Protein AF-A0A6L4Z3Q8-F1 (afdb_monomer)

Mean predicted aligned error: 10.54 Å

Nearest PDB structures (foldseek):
  4kh3-assembly1_A  TM=1.504E-01  e=9.503E-01  Escherichia coli CFT073
  6n2c-assembly2_B  TM=1.858E-01  e=4.017E+00  Caldicellulosiruptor hydrothermalis 108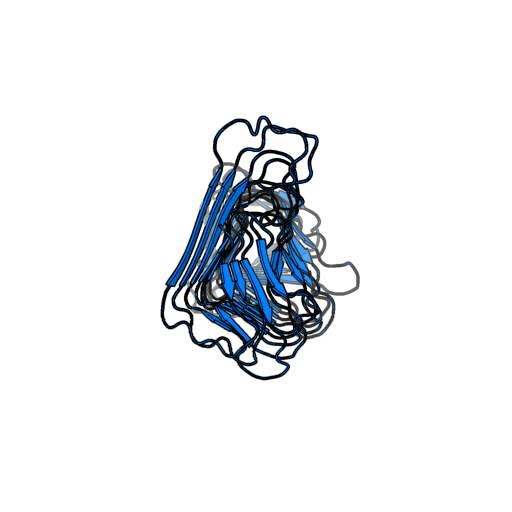

Structure (mmCIF, N/CA/C/O backbone):
data_AF-A0A6L4Z3Q8-F1
#
_entry.id   AF-A0A6L4Z3Q8-F1
#
loop_
_atom_site.group_PDB
_atom_site.id
_atom_site.type_symbol
_atom_site.label_atom_id
_atom_site.label_alt_id
_atom_site.label_comp_id
_atom_site.label_asym_id
_atom_site.label_entity_id
_atom_site.label_seq_id
_atom_site.pdbx_PDB_ins_code
_atom_site.Cartn_x
_atom_site.Cartn_y
_atom_site.Cartn_z
_atom_site.occupancy
_atom_site.B_iso_or_equiv
_atom_site.auth_seq_id
_atom_site.auth_comp_id
_atom_site.auth_asym_id
_atom_site.auth_atom_id
_atom_site.pdbx_PDB_model_num
ATOM 1 N N . GLY A 1 1 ? -30.074 -0.567 26.205 1.00 69.75 1 GLY A N 1
ATOM 2 C CA . GLY A 1 1 ? -29.548 -1.340 27.340 1.00 69.75 1 GLY A CA 1
ATOM 3 C C . GLY A 1 1 ? -28.100 -0.971 27.528 1.00 69.75 1 GLY A C 1
ATOM 4 O O . GLY A 1 1 ? -27.396 -0.858 26.530 1.00 69.75 1 GLY A O 1
ATOM 5 N N . THR A 1 2 ? -27.683 -0.739 28.768 1.00 82.50 2 THR A N 1
ATOM 6 C CA . THR A 1 2 ? -26.308 -0.359 29.118 1.00 82.50 2 THR A CA 1
ATOM 7 C C . THR A 1 2 ? -25.724 -1.444 30.010 1.00 82.50 2 THR A C 1
ATOM 9 O O . THR A 1 2 ? -26.372 -1.853 30.974 1.00 82.50 2 THR A O 1
ATOM 12 N N . ILE A 1 3 ? -24.529 -1.930 29.683 1.00 83.81 3 ILE A N 1
ATOM 13 C CA . ILE A 1 3 ? -23.789 -2.898 30.496 1.00 83.81 3 ILE A CA 1
ATOM 14 C C . ILE A 1 3 ? -22.589 -2.172 31.090 1.00 83.81 3 ILE A C 1
ATOM 16 O O . ILE A 1 3 ? -21.728 -1.712 30.347 1.00 83.81 3 ILE A O 1
ATOM 20 N N . THR A 1 4 ? -22.511 -2.102 32.417 1.00 85.12 4 THR A N 1
ATOM 21 C CA . THR A 1 4 ? -21.382 -1.480 33.117 1.00 85.12 4 THR A CA 1
ATOM 22 C C . THR A 1 4 ? -20.741 -2.492 34.052 1.00 85.12 4 THR A C 1
ATOM 24 O O . THR A 1 4 ? -21.396 -2.989 34.968 1.00 85.12 4 THR A O 1
ATOM 27 N N . PHE A 1 5 ? -19.458 -2.777 33.840 1.00 80.25 5 PHE A N 1
ATOM 28 C CA . PHE A 1 5 ? -18.658 -3.570 34.767 1.00 80.25 5 PHE A CA 1
ATOM 29 C C . PHE A 1 5 ? -18.034 -2.662 35.838 1.00 80.25 5 PHE A C 1
ATOM 31 O O . PHE A 1 5 ? -17.593 -1.556 35.508 1.00 80.25 5 PHE A O 1
ATOM 38 N N . PRO A 1 6 ? -18.021 -3.099 37.110 1.00 75.19 6 PRO A N 1
ATOM 39 C CA . PRO A 1 6 ? -17.524 -2.311 38.234 1.00 75.19 6 PRO A CA 1
ATOM 40 C C . PRO A 1 6 ? -15.999 -2.159 38.223 1.00 75.19 6 PRO A C 1
ATOM 42 O O . PRO A 1 6 ? -15.294 -2.958 37.614 1.00 75.19 6 PRO A O 1
ATOM 45 N N . ASN A 1 7 ? -15.509 -1.174 38.983 1.00 73.44 7 ASN A N 1
ATOM 46 C CA . ASN A 1 7 ? -14.086 -0.881 39.161 1.00 73.44 7 ASN A CA 1
ATOM 47 C C . ASN A 1 7 ? -13.391 -1.903 40.101 1.00 73.44 7 ASN A C 1
ATOM 49 O O . ASN A 1 7 ? -12.964 -1.563 41.202 1.00 73.44 7 ASN A O 1
ATOM 53 N N . VAL A 1 8 ? -13.386 -3.193 39.735 1.00 68.62 8 VAL A N 1
ATOM 54 C CA . VAL A 1 8 ? -12.715 -4.296 40.466 1.00 68.62 8 VAL A CA 1
ATOM 55 C C . VAL A 1 8 ? -12.157 -5.346 39.493 1.00 68.62 8 VAL A C 1
ATOM 57 O O . VAL A 1 8 ? -12.691 -5.473 38.387 1.00 68.62 8 VAL A O 1
ATOM 60 N N . PRO A 1 9 ? -11.064 -6.078 39.832 1.00 70.06 9 PRO A N 1
ATOM 61 C CA . PRO A 1 9 ? -10.456 -7.028 38.902 1.00 70.06 9 PRO A CA 1
ATOM 62 C C . PRO A 1 9 ? -11.500 -8.042 38.461 1.00 70.06 9 PRO A C 1
ATOM 64 O O . PRO A 1 9 ? -12.098 -8.723 39.292 1.00 70.06 9 PRO A O 1
ATOM 67 N N . THR A 1 10 ? -11.755 -8.092 37.159 1.00 67.12 10 THR A N 1
ATOM 68 C CA . THR A 1 10 ? -12.854 -8.873 36.605 1.00 67.12 10 THR A CA 1
ATOM 69 C C . THR A 1 10 ? -12.285 -9.830 35.572 1.00 67.12 10 THR A C 1
ATOM 71 O O . THR A 1 10 ? -11.705 -9.412 34.576 1.00 67.12 10 THR A O 1
ATOM 74 N N . THR A 1 11 ? -12.467 -11.127 35.799 1.00 71.12 11 THR A N 1
ATOM 75 C CA . THR A 1 11 ? -12.252 -12.155 34.778 1.00 71.12 11 THR A CA 1
ATOM 76 C C . THR A 1 11 ? -13.606 -12.519 34.195 1.00 71.12 11 THR A C 1
ATOM 78 O O . THR A 1 11 ? -14.488 -12.992 34.910 1.00 71.12 11 THR A O 1
ATOM 81 N N . VAL A 1 12 ? -13.775 -12.318 32.890 1.00 70.25 12 VAL A N 1
ATOM 82 C CA . VAL A 1 12 ? -14.985 -12.725 32.170 1.00 70.25 12 VAL A CA 1
ATOM 83 C C . VAL A 1 12 ? -14.604 -13.820 31.184 1.00 70.25 12 VAL A C 1
ATOM 85 O O . VAL A 1 12 ? -14.352 -13.547 30.018 1.00 70.25 12 VAL A O 1
ATOM 88 N N . GLY A 1 13 ? -14.602 -15.077 31.628 1.00 70.75 13 GLY A N 1
ATOM 89 C CA . GLY A 1 13 ? -14.216 -16.234 30.801 1.00 70.75 13 GLY A CA 1
ATOM 90 C C . GLY A 1 13 ? -15.195 -16.602 29.670 1.00 70.75 13 GLY A C 1
ATOM 91 O O . GLY A 1 13 ? -15.252 -17.760 29.263 1.00 70.75 13 GLY A O 1
ATOM 92 N N . GLY A 1 14 ? -16.010 -15.658 29.191 1.00 79.81 14 GLY A N 1
ATOM 93 C CA . GLY A 1 14 ? -17.104 -15.887 28.248 1.00 79.81 14 GLY A CA 1
ATOM 94 C C . GLY A 1 14 ? -17.308 -14.743 27.255 1.00 79.81 14 GLY A C 1
ATOM 95 O O . GLY A 1 14 ? -16.409 -13.939 27.006 1.00 79.81 14 GLY A O 1
ATOM 96 N N . THR A 1 15 ? -18.499 -14.699 26.657 1.00 83.75 15 THR A N 1
ATOM 97 C CA . THR A 1 15 ? -18.894 -13.667 25.690 1.00 83.75 15 THR A CA 1
ATOM 98 C C . THR A 1 15 ? -19.758 -12.607 26.365 1.00 83.75 15 THR A C 1
ATOM 100 O O . THR A 1 15 ? -20.762 -12.939 26.990 1.00 83.75 15 THR A O 1
ATOM 103 N N . VAL A 1 16 ? -19.404 -11.335 26.195 1.00 85.06 16 VAL A N 1
ATOM 104 C CA . VAL A 1 16 ? -20.258 -10.190 26.528 1.00 85.06 16 VAL A CA 1
ATOM 105 C C . VAL A 1 16 ? -20.945 -9.740 25.245 1.00 85.06 16 VAL A C 1
ATOM 107 O O . VAL A 1 16 ? -20.278 -9.373 24.281 1.00 85.06 16 VAL A O 1
ATOM 110 N N . SER A 1 17 ? -22.275 -9.772 25.212 1.00 85.44 17 SER A N 1
ATOM 111 C CA . SER A 1 17 ? -23.044 -9.258 24.080 1.00 85.44 17 SER A CA 1
ATOM 112 C C . SER A 1 17 ? -24.071 -8.245 24.560 1.00 85.44 17 SER A C 1
ATOM 114 O O . SER A 1 17 ? -24.819 -8.520 25.498 1.00 85.44 17 SER A O 1
ATOM 116 N N . ASN A 1 18 ? -24.097 -7.079 23.920 1.00 82.69 18 ASN A N 1
ATOM 117 C CA . ASN A 1 18 ? -25.173 -6.109 24.060 1.00 82.69 18 ASN A CA 1
ATOM 118 C C . ASN A 1 18 ? -25.856 -5.944 22.703 1.00 82.69 18 ASN A C 1
ATOM 120 O O . ASN A 1 18 ? -25.203 -5.770 21.674 1.00 82.69 18 ASN A O 1
ATOM 124 N N . SER A 1 19 ? -27.179 -6.041 22.707 1.00 83.31 19 SER A N 1
ATOM 125 C CA . SER A 1 19 ? -28.016 -5.810 21.537 1.00 83.31 19 SER A CA 1
ATOM 126 C C . SER A 1 19 ? -29.094 -4.812 21.919 1.00 83.31 19 SER A C 1
ATOM 128 O O . SER A 1 19 ? -29.878 -5.051 22.838 1.00 83.31 19 SER A O 1
ATOM 130 N N . PHE A 1 20 ? -29.121 -3.677 21.231 1.00 79.94 20 PHE A N 1
ATOM 131 C CA . PHE A 1 20 ? -30.099 -2.624 21.453 1.00 79.94 20 PHE A CA 1
ATOM 132 C C . PHE A 1 20 ? -30.699 -2.181 20.123 1.00 79.94 20 PHE A C 1
ATOM 134 O O . PHE A 1 20 ? -29.992 -1.981 19.140 1.00 79.94 20 PHE A O 1
ATOM 141 N N . SER A 1 21 ? -32.013 -2.008 20.083 1.00 77.62 21 SER A N 1
ATOM 142 C CA . SER A 1 21 ? -32.687 -1.421 18.934 1.00 77.62 21 SER A CA 1
ATOM 143 C C . SER A 1 21 ? -33.782 -0.501 19.435 1.00 77.62 21 SER A C 1
ATOM 145 O O . SER A 1 21 ? -34.580 -0.897 20.287 1.00 77.62 21 SER A O 1
ATOM 147 N N . ILE A 1 22 ? -33.810 0.718 18.912 1.00 71.00 22 ILE A N 1
ATOM 148 C CA . ILE A 1 22 ? -34.939 1.626 19.058 1.00 71.00 22 ILE A CA 1
ATOM 149 C C . ILE A 1 22 ? -35.580 1.818 17.683 1.00 71.00 22 ILE A C 1
ATOM 151 O O . ILE A 1 22 ? -34.918 2.185 16.712 1.00 71.00 22 ILE A O 1
ATOM 155 N N . SER A 1 23 ? -36.874 1.520 17.589 1.00 64.69 23 SER A N 1
ATOM 156 C CA . SER A 1 23 ? -37.665 1.687 16.369 1.00 64.69 23 SER A CA 1
ATOM 157 C C . SER A 1 23 ? -38.948 2.453 16.686 1.00 64.69 23 SER A C 1
ATOM 159 O O . SER A 1 23 ? -39.518 2.296 17.766 1.00 64.69 23 SER A O 1
ATOM 161 N N . GLY A 1 24 ? -39.379 3.296 15.748 1.00 57.03 24 GLY A N 1
ATOM 162 C CA . GLY A 1 24 ? -40.536 4.181 15.897 1.00 57.03 24 GLY A CA 1
ATOM 163 C C . GLY A 1 24 ? -40.154 5.647 16.119 1.00 57.03 24 GLY A C 1
ATOM 164 O O . GLY A 1 24 ? -39.037 5.960 16.519 1.00 57.03 24 GLY A O 1
ATOM 165 N N . THR A 1 25 ? -41.089 6.555 15.836 1.00 51.41 25 THR A N 1
ATOM 166 C CA . THR A 1 25 ? -40.955 7.988 16.131 1.00 51.41 25 THR A CA 1
ATOM 167 C C . THR A 1 25 ? -40.938 8.188 17.647 1.00 51.41 25 THR A C 1
ATOM 169 O O . THR A 1 25 ? -41.964 7.908 18.281 1.00 51.41 25 THR A O 1
ATOM 172 N N . PRO A 1 26 ? -39.849 8.691 18.256 1.00 51.59 26 PRO A N 1
ATOM 173 C CA . PRO A 1 26 ? -39.900 9.144 19.635 1.00 51.59 26 PRO A CA 1
ATOM 174 C C . PRO A 1 26 ? -40.799 10.383 19.650 1.00 51.59 26 PRO A C 1
ATOM 176 O O . PRO A 1 26 ? -40.365 11.485 19.350 1.00 51.59 26 PRO A O 1
ATOM 179 N N . ASN A 1 27 ? -42.089 10.214 19.940 1.00 44.53 27 ASN A N 1
ATOM 180 C CA . ASN A 1 27 ? -43.041 11.326 20.017 1.00 44.53 27 ASN A CA 1
ATOM 181 C C . ASN A 1 27 ? -42.906 12.094 21.346 1.00 44.53 27 ASN A C 1
ATOM 183 O O . ASN A 1 27 ? -43.892 12.532 21.934 1.00 44.53 27 ASN A O 1
ATOM 187 N N . VAL A 1 28 ? -41.684 12.187 21.870 1.00 50.62 28 VAL A N 1
ATOM 188 C CA . VAL A 1 28 ? -41.386 12.915 23.098 1.00 50.62 28 VAL A CA 1
ATOM 189 C C . VAL A 1 28 ? -40.234 13.854 22.792 1.00 50.62 28 VAL A C 1
ATOM 191 O O . VAL A 1 28 ? -39.068 13.525 22.992 1.00 50.62 28 VAL A O 1
ATOM 194 N N . VAL A 1 29 ? -40.599 15.017 22.258 1.00 49.59 29 VAL A N 1
ATOM 195 C CA . VAL A 1 29 ? -39.715 16.174 22.105 1.00 49.59 29 VAL A CA 1
ATOM 196 C C . VAL A 1 29 ? -38.985 16.396 23.436 1.00 49.59 29 VAL A C 1
ATOM 198 O O . VAL A 1 29 ? -39.630 16.585 24.469 1.00 49.59 29 VAL A O 1
ATOM 201 N N . GLY A 1 30 ? -37.650 16.344 23.418 1.00 53.50 30 GLY A N 1
ATOM 202 C CA . GLY A 1 30 ? -36.808 16.721 24.560 1.00 53.50 30 GLY A CA 1
ATOM 203 C C . GLY A 1 30 ? -36.234 15.598 25.435 1.00 53.50 30 GLY A C 1
ATOM 204 O O . GLY A 1 30 ? -35.700 15.911 26.497 1.00 53.50 30 GLY A O 1
ATOM 205 N N . GLN A 1 31 ? -36.292 14.320 25.039 1.00 55.44 31 GLN A N 1
ATOM 206 C CA . GLN A 1 31 ? -35.502 13.277 25.717 1.00 55.44 31 GLN A CA 1
ATOM 207 C C . GLN A 1 31 ? -34.193 13.003 24.969 1.00 55.44 31 GLN A C 1
ATOM 209 O O . GLN A 1 31 ? -34.198 12.361 23.921 1.00 55.44 31 GLN A O 1
ATOM 214 N N . ALA A 1 32 ? -33.073 13.466 25.534 1.00 57.56 32 ALA A N 1
ATOM 215 C CA . ALA A 1 32 ? -31.740 13.023 25.135 1.00 57.56 32 ALA A CA 1
ATOM 216 C C . ALA A 1 32 ? -31.624 11.516 25.413 1.00 57.56 32 ALA A C 1
ATOM 218 O O . ALA A 1 32 ? -31.664 11.064 26.558 1.00 57.56 32 ALA A O 1
ATOM 219 N N . ASN A 1 33 ? -31.566 10.726 24.348 1.00 62.38 33 ASN A N 1
ATOM 220 C CA . ASN A 1 33 ? -31.471 9.272 24.403 1.00 62.38 33 ASN A CA 1
ATOM 221 C C . ASN A 1 33 ? -29.988 8.865 24.358 1.00 62.38 33 ASN A C 1
ATOM 223 O O . ASN A 1 33 ? -29.552 8.240 23.388 1.00 62.38 33 ASN A O 1
ATOM 227 N N . ASP A 1 34 ? -29.236 9.237 25.394 1.00 71.38 34 ASP A N 1
ATOM 228 C CA . ASP A 1 34 ? -27.786 9.025 25.492 1.00 71.38 34 ASP A CA 1
ATOM 229 C C . ASP A 1 34 ? -27.424 7.651 26.081 1.00 71.38 34 ASP A C 1
ATOM 231 O O . ASP A 1 34 ? -28.154 7.078 26.895 1.00 71.38 34 ASP A O 1
ATOM 235 N N . GLY A 1 35 ? -26.258 7.114 25.704 1.00 68.44 35 GLY A N 1
ATOM 236 C CA . GLY A 1 35 ? -25.705 5.875 26.276 1.00 68.44 35 GLY A CA 1
ATOM 237 C C . GLY A 1 35 ? -26.488 4.594 25.945 1.00 68.44 35 GLY A C 1
ATOM 238 O O . GLY A 1 35 ? -26.317 3.550 26.591 1.00 68.44 35 GLY A O 1
ATOM 239 N N . ASN A 1 36 ? -27.346 4.638 24.931 1.00 75.88 36 ASN A N 1
ATOM 240 C CA . ASN A 1 36 ? -28.115 3.502 24.459 1.00 75.88 36 ASN A CA 1
ATOM 241 C C . ASN A 1 36 ? -27.227 2.470 23.768 1.00 75.88 36 ASN A C 1
ATOM 243 O O . ASN A 1 36 ? -26.566 2.770 22.783 1.00 75.88 36 ASN A O 1
ATOM 247 N N . GLY A 1 37 ? -27.240 1.224 24.244 1.00 79.44 37 GLY A N 1
ATOM 248 C CA . GLY A 1 37 ? -26.370 0.187 23.683 1.00 79.44 37 GLY A CA 1
ATOM 249 C C . GLY A 1 37 ? -24.910 0.355 24.113 1.00 79.44 37 GLY A C 1
ATOM 250 O O . GLY A 1 37 ? -24.024 -0.111 23.415 1.00 79.44 37 GLY A O 1
ATOM 251 N N . LEU A 1 38 ? -24.637 1.034 25.229 1.00 84.88 38 LEU A N 1
ATOM 252 C CA . LEU A 1 38 ? -23.286 1.227 25.755 1.00 84.88 38 LEU A CA 1
ATOM 253 C C . LEU A 1 38 ? -22.794 -0.017 26.521 1.00 84.88 38 LEU A C 1
ATOM 255 O O . LEU A 1 38 ? -23.510 -0.552 27.370 1.00 84.88 38 LEU A O 1
ATOM 259 N N . ILE A 1 39 ? -21.565 -0.456 26.253 1.00 84.31 39 ILE A N 1
ATOM 260 C CA . ILE A 1 39 ? -20.813 -1.394 27.097 1.00 84.31 39 ILE A CA 1
ATOM 261 C C . ILE A 1 39 ? -19.632 -0.634 27.696 1.00 84.31 39 ILE A C 1
ATOM 263 O O . ILE A 1 39 ? -18.794 -0.142 26.949 1.00 84.31 39 ILE A O 1
ATOM 267 N N . THR A 1 40 ? -19.525 -0.579 29.021 1.00 85.06 40 THR A N 1
ATOM 268 C CA . THR A 1 40 ? -18.418 0.095 29.707 1.00 85.06 40 THR A CA 1
ATOM 269 C C . THR A 1 40 ? -17.746 -0.832 30.706 1.00 85.06 40 THR A C 1
ATOM 271 O O . THR A 1 40 ? -18.397 -1.387 31.590 1.00 85.06 40 THR A O 1
ATOM 274 N N . PHE A 1 41 ? -16.426 -0.947 30.621 1.00 79.12 41 PHE A N 1
ATOM 275 C CA . PHE A 1 41 ? -15.596 -1.585 31.637 1.00 79.12 41 PHE A CA 1
ATOM 276 C C . PHE A 1 41 ? -14.928 -0.500 32.475 1.00 79.12 41 PHE A C 1
ATOM 278 O O . PHE A 1 41 ? -14.073 0.231 31.972 1.00 79.12 41 PHE A O 1
ATOM 285 N N . GLN A 1 42 ? -15.344 -0.362 33.737 1.00 74.44 42 GLN A N 1
ATOM 286 C CA . GLN A 1 42 ? -14.691 0.542 34.681 1.00 74.44 42 GLN A CA 1
ATOM 287 C C . GLN A 1 42 ? -13.536 -0.187 35.373 1.00 74.44 42 GLN A C 1
ATOM 289 O O . GLN A 1 42 ? -13.625 -1.377 35.655 1.00 74.44 42 GLN A O 1
ATOM 294 N N . ALA A 1 43 ? -12.430 0.522 35.575 1.00 63.28 43 ALA A N 1
ATOM 295 C CA . ALA A 1 43 ? -11.109 -0.046 35.804 1.00 63.28 43 ALA A CA 1
ATOM 296 C C . ALA A 1 43 ? -11.017 -1.102 36.906 1.00 63.28 43 ALA A C 1
ATOM 298 O O . ALA A 1 43 ? -11.482 -0.899 38.001 1.00 63.28 43 ALA A O 1
ATOM 299 N N . ALA A 1 44 ? -10.230 -2.142 36.712 1.00 50.44 44 ALA A N 1
ATOM 300 C CA . ALA A 1 44 ? -9.323 -2.562 37.767 1.00 50.44 44 ALA A CA 1
ATOM 301 C C . ALA A 1 44 ? -8.111 -3.191 37.128 1.00 50.44 44 ALA A C 1
ATOM 303 O O . ALA A 1 44 ? -8.146 -3.525 35.948 1.00 50.44 44 ALA A O 1
ATOM 304 N N . ALA A 1 45 ? -7.056 -3.335 37.921 1.00 54.44 45 ALA A N 1
ATOM 305 C CA . ALA A 1 45 ? -5.702 -3.604 37.467 1.00 54.44 45 ALA A CA 1
ATOM 306 C C . ALA A 1 45 ? -5.568 -4.683 36.373 1.00 54.44 45 ALA A C 1
ATOM 308 O O . ALA A 1 45 ? -4.651 -4.598 35.577 1.00 54.44 45 ALA A O 1
ATOM 309 N N . ASN A 1 46 ? -6.473 -5.660 36.275 1.00 57.78 46 ASN A N 1
ATOM 310 C CA . ASN A 1 46 ? -6.360 -6.758 35.322 1.00 57.78 46 ASN A CA 1
ATOM 311 C C . ASN A 1 46 ? -7.740 -7.136 34.750 1.00 57.78 46 ASN A C 1
ATOM 313 O O . ASN A 1 46 ? -8.523 -7.791 35.443 1.00 57.78 46 ASN A O 1
ATOM 317 N N . LEU A 1 47 ? -8.039 -6.762 33.498 1.00 61.03 47 LEU A N 1
ATOM 318 C CA . LEU A 1 47 ? -9.143 -7.351 32.731 1.00 61.03 47 LEU A CA 1
ATOM 319 C C . LEU A 1 47 ? -8.571 -8.499 31.896 1.00 61.03 47 LEU A C 1
ATOM 321 O O . LEU A 1 47 ? -8.137 -8.325 30.759 1.00 61.03 47 LEU A O 1
ATOM 325 N N . VAL A 1 48 ? -8.506 -9.677 32.513 1.00 57.22 48 VAL A N 1
ATOM 326 C CA . VAL A 1 48 ? -7.817 -10.834 31.935 1.00 57.22 48 VAL A CA 1
ATOM 327 C C . VAL A 1 48 ? -8.844 -11.802 31.360 1.00 57.22 48 VAL A C 1
ATOM 329 O O . VAL A 1 48 ? -9.667 -12.346 32.099 1.00 57.22 48 VAL A O 1
ATOM 332 N N . ASN A 1 49 ? -8.724 -12.036 30.049 1.00 67.06 49 ASN A N 1
ATOM 333 C CA . ASN A 1 49 ? -9.283 -13.159 29.296 1.00 67.06 49 ASN A CA 1
ATOM 334 C C . ASN A 1 49 ? -10.788 -13.081 28.966 1.00 67.06 49 ASN A C 1
ATOM 336 O O . ASN A 1 49 ? -11.590 -13.862 29.477 1.00 67.06 49 ASN A O 1
ATOM 340 N N . LEU A 1 50 ? -11.161 -12.149 28.080 1.00 73.62 50 LEU A N 1
ATOM 341 C CA . LEU A 1 50 ? -12.489 -12.053 27.460 1.00 73.62 50 LEU A CA 1
ATOM 342 C C . LEU A 1 50 ? -12.540 -12.848 26.149 1.00 73.62 50 LEU A C 1
ATOM 344 O O . LEU A 1 50 ? -11.830 -12.543 25.195 1.00 73.62 50 LEU A O 1
ATOM 348 N N . LYS A 1 51 ? -13.439 -13.831 26.026 1.00 79.31 51 LYS A N 1
ATOM 349 C CA . LYS A 1 51 ? -13.536 -14.598 24.772 1.00 79.31 51 LYS A CA 1
ATOM 350 C C . LYS A 1 51 ? -14.066 -13.737 23.625 1.00 79.31 51 LYS A C 1
ATOM 352 O O . LYS A 1 51 ? -13.499 -13.731 22.543 1.00 79.31 51 LYS A O 1
ATOM 357 N N . ALA A 1 52 ? -15.162 -13.014 23.831 1.00 83.38 52 ALA A N 1
ATOM 358 C CA . ALA A 1 52 ? -15.688 -12.115 22.806 1.00 83.38 52 ALA A CA 1
ATOM 359 C C . ALA A 1 52 ? -16.521 -10.990 23.417 1.00 83.38 52 ALA A C 1
ATOM 361 O O . ALA A 1 52 ? -17.236 -11.199 24.393 1.00 83.38 52 ALA A O 1
ATOM 362 N N . ILE A 1 53 ? -16.464 -9.815 22.806 1.00 84.12 53 ILE A N 1
ATOM 363 C CA . ILE A 1 53 ? -17.287 -8.655 23.123 1.00 84.12 53 ILE A CA 1
ATOM 364 C C . ILE A 1 53 ? -17.953 -8.233 21.827 1.00 84.12 53 ILE A C 1
ATOM 366 O O . ILE A 1 53 ? -17.276 -7.943 20.842 1.00 84.12 53 ILE A O 1
ATOM 370 N N . SER A 1 54 ? -19.277 -8.222 21.819 1.00 85.56 54 SER A N 1
ATOM 371 C CA . SER A 1 54 ? -20.060 -7.813 20.662 1.00 85.56 54 SER A CA 1
ATOM 372 C C . SER A 1 54 ? -21.089 -6.780 21.081 1.00 85.56 54 SER A C 1
ATOM 374 O O . SER A 1 54 ? -21.877 -7.016 21.996 1.00 85.56 54 SER A O 1
ATOM 376 N N . ASN A 1 55 ? -21.085 -5.639 20.405 1.00 81.75 55 ASN A N 1
ATOM 377 C CA . ASN A 1 55 ? -22.126 -4.642 20.549 1.00 81.75 55 ASN A CA 1
ATOM 378 C C . ASN A 1 55 ? -22.828 -4.428 19.215 1.00 81.75 55 ASN A C 1
ATOM 380 O O . ASN A 1 55 ? -22.180 -4.189 18.198 1.00 81.75 55 ASN A O 1
ATOM 384 N N . THR A 1 56 ? -24.150 -4.533 19.219 1.00 83.25 56 THR A N 1
ATOM 385 C CA . THR A 1 56 ? -24.997 -4.213 18.069 1.00 83.25 56 THR A CA 1
ATOM 386 C C . THR A 1 56 ? -26.086 -3.273 18.548 1.00 83.25 56 THR A C 1
ATOM 388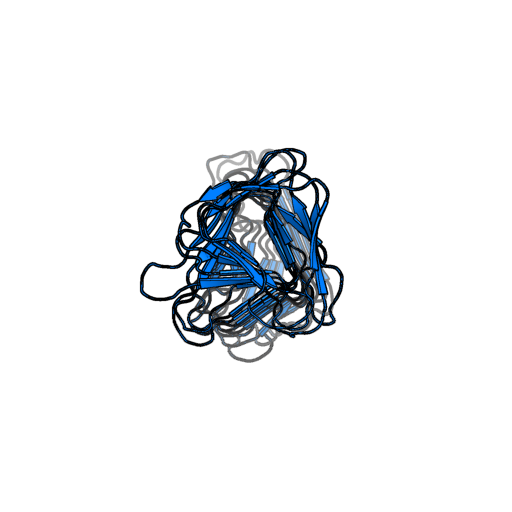 O O . THR A 1 56 ? -27.012 -3.690 19.242 1.00 83.25 56 THR A O 1
ATOM 391 N N . ALA A 1 57 ? -25.970 -1.992 18.218 1.00 79.06 57 ALA A N 1
ATOM 392 C CA . ALA A 1 57 ? -26.927 -0.986 18.652 1.00 79.06 57 ALA A CA 1
ATOM 393 C C . ALA A 1 57 ? -27.504 -0.253 17.442 1.00 79.06 57 ALA A C 1
ATOM 395 O O . ALA A 1 57 ? -26.762 0.199 16.584 1.00 79.06 57 ALA A O 1
ATOM 396 N N . SER A 1 58 ? -28.822 -0.139 17.338 1.00 75.31 58 SER A N 1
ATOM 397 C CA . SER A 1 58 ? -29.456 0.555 16.215 1.00 75.31 58 SER A CA 1
ATOM 398 C C . SER A 1 58 ? -30.523 1.535 16.666 1.00 75.31 58 SER A C 1
ATOM 400 O O . SER A 1 58 ? -31.207 1.306 17.665 1.00 75.31 58 SER A O 1
ATOM 402 N N . GLY A 1 59 ? -30.683 2.620 15.915 1.00 68.88 59 GLY A N 1
ATOM 403 C CA . GLY A 1 59 ? -31.729 3.601 16.157 1.00 68.88 59 GLY A CA 1
ATOM 404 C C . GLY A 1 59 ? -31.908 4.567 14.999 1.00 68.88 59 GLY A C 1
ATOM 405 O O . GLY A 1 59 ? -30.963 4.884 14.293 1.00 68.88 59 GLY A O 1
ATOM 406 N N . SER A 1 60 ? -33.125 5.059 14.803 1.00 63.44 60 SER A N 1
ATOM 407 C CA . SER A 1 60 ? -33.404 6.160 13.877 1.00 63.44 60 SER A CA 1
ATOM 408 C C . SER A 1 60 ? -34.184 7.236 14.629 1.00 63.44 60 SER A C 1
ATOM 410 O O . SER A 1 60 ? -35.413 7.264 14.560 1.00 63.44 60 SER A O 1
ATOM 412 N N . PRO A 1 61 ? -33.513 8.077 15.437 1.00 55.72 61 PRO A N 1
ATOM 413 C CA . PRO A 1 61 ? -34.152 9.268 15.965 1.00 55.72 61 PRO A CA 1
ATOM 414 C C . PRO A 1 61 ? -34.546 10.178 14.795 1.00 55.72 61 PRO A C 1
ATOM 416 O O . PRO A 1 61 ? -33.713 10.603 14.001 1.00 55.72 61 PRO A O 1
ATOM 419 N N . VAL A 1 62 ? -35.848 10.433 14.668 1.00 53.94 62 VAL A N 1
ATOM 420 C CA . VAL A 1 62 ? -36.436 11.305 13.634 1.00 53.94 62 VAL A CA 1
ATOM 421 C C . VAL A 1 62 ? -36.390 12.783 14.064 1.00 53.94 62 VAL A C 1
ATOM 423 O O . VAL A 1 62 ? -36.777 13.660 13.299 1.00 53.94 62 VAL A O 1
ATOM 426 N N . ASP A 1 63 ? -35.913 13.083 15.276 1.00 54.28 63 ASP A N 1
ATOM 427 C CA . ASP A 1 63 ? -35.875 14.449 15.801 1.00 54.28 63 ASP A CA 1
ATOM 428 C C . ASP A 1 63 ? -34.485 15.085 15.633 1.00 54.28 63 ASP A C 1
ATOM 430 O O . ASP A 1 63 ? -33.508 14.672 16.256 1.00 54.28 63 ASP A O 1
ATOM 434 N N . ASN A 1 64 ? -34.431 16.103 14.774 1.00 52.59 64 ASN A N 1
ATOM 435 C CA . ASN A 1 64 ? -33.252 16.879 14.370 1.00 52.59 64 ASN A CA 1
ATOM 436 C C . ASN A 1 64 ? -32.876 17.982 15.384 1.00 52.59 64 ASN A C 1
ATOM 438 O O . ASN A 1 64 ? -32.275 18.988 15.013 1.00 52.59 64 ASN A O 1
ATOM 442 N N . THR A 1 65 ? -33.346 17.884 16.634 1.00 54.53 65 THR A N 1
ATOM 443 C CA . THR A 1 65 ? -33.195 18.961 17.632 1.00 54.53 65 THR A CA 1
ATOM 444 C C . THR A 1 65 ? -32.561 18.531 18.955 1.00 54.53 65 THR A C 1
ATOM 446 O O . THR A 1 65 ? -32.144 19.394 19.727 1.00 54.53 65 THR A O 1
ATOM 449 N N . SER A 1 66 ? -32.423 17.229 19.217 1.00 55.91 66 SER A N 1
ATOM 450 C CA . SER A 1 66 ? -31.734 16.707 20.404 1.00 55.91 66 SER A CA 1
ATOM 451 C C . SER A 1 66 ? -30.458 15.970 20.000 1.00 55.91 66 SER A C 1
ATOM 453 O O . SER A 1 66 ? -30.524 15.018 19.220 1.00 55.91 66 SER A O 1
ATOM 455 N N . THR A 1 67 ? -29.315 16.378 20.553 1.00 59.06 67 THR A N 1
ATOM 456 C CA . THR A 1 67 ? -28.048 15.640 20.452 1.00 59.06 67 THR A CA 1
ATOM 457 C C . THR A 1 67 ? -28.219 14.276 21.115 1.00 59.06 67 THR A C 1
ATOM 459 O O . THR A 1 67 ? -28.712 14.197 22.239 1.00 59.06 67 THR A O 1
ATOM 462 N N . HIS A 1 68 ? -27.882 13.210 20.394 1.00 65.50 68 HIS A N 1
ATOM 463 C CA . HIS A 1 68 ? -27.908 11.845 20.911 1.00 65.50 68 HIS A CA 1
ATOM 464 C C . HIS A 1 68 ? -26.470 11.343 21.042 1.00 65.50 68 HIS A C 1
ATOM 466 O O . HIS A 1 68 ? -25.850 11.002 20.034 1.00 65.50 68 HIS A O 1
ATOM 472 N N . ASP A 1 69 ? -25.944 11.265 22.260 1.00 69.75 69 ASP A N 1
ATOM 473 C CA . ASP A 1 69 ? -24.513 11.057 22.474 1.00 69.75 69 ASP A CA 1
ATOM 474 C C . ASP A 1 69 ? -24.187 9.661 23.024 1.00 69.75 69 ASP A C 1
ATOM 476 O O . ASP A 1 69 ? -24.912 9.065 23.825 1.00 69.75 69 ASP A O 1
ATOM 480 N N . ASN A 1 70 ? -23.019 9.140 22.636 1.00 69.56 70 ASN A N 1
ATOM 481 C CA . ASN A 1 70 ? -22.425 7.914 23.184 1.00 69.56 70 ASN A CA 1
ATOM 482 C C . ASN A 1 70 ? -23.239 6.624 22.981 1.00 69.56 70 ASN A C 1
ATOM 484 O O . ASN A 1 70 ? -23.111 5.663 23.751 1.00 69.56 70 ASN A O 1
ATOM 488 N N . ASN A 1 71 ? -24.064 6.577 21.940 1.00 74.62 71 ASN A N 1
ATOM 489 C CA . ASN A 1 71 ? -24.888 5.417 21.645 1.00 74.62 71 ASN A CA 1
ATOM 490 C C . ASN A 1 71 ? -24.079 4.330 20.933 1.00 74.62 71 ASN A C 1
ATOM 492 O O . ASN A 1 71 ? -23.271 4.598 20.053 1.00 74.62 71 ASN A O 1
ATOM 496 N N . GLY A 1 72 ? -24.282 3.070 21.307 1.00 76.50 72 GLY A N 1
ATOM 497 C CA . GLY A 1 72 ? -23.607 1.933 20.688 1.00 76.50 72 GLY A CA 1
ATOM 498 C C . GLY A 1 72 ? -22.104 1.878 20.938 1.00 76.50 72 GLY A C 1
ATOM 499 O O . GLY A 1 72 ? -21.384 1.232 20.182 1.00 76.50 72 GLY A O 1
ATOM 500 N N . ASN A 1 73 ? -21.598 2.545 21.973 1.00 82.50 73 ASN A N 1
ATOM 501 C CA . ASN A 1 73 ? -20.170 2.541 22.271 1.00 82.50 73 ASN A CA 1
ATOM 502 C C . ASN A 1 73 ? -19.746 1.295 23.065 1.00 82.50 73 ASN A C 1
ATOM 504 O O . ASN A 1 73 ? -20.503 0.751 23.868 1.00 82.50 73 ASN A O 1
ATOM 508 N N . ILE A 1 74 ? -18.498 0.876 22.872 1.00 83.94 74 ILE A N 1
ATOM 509 C CA . ILE A 1 74 ? -17.764 -0.024 23.763 1.00 83.94 74 ILE A CA 1
ATOM 510 C C . ILE A 1 74 ? -16.611 0.790 24.350 1.00 83.94 74 ILE A C 1
ATOM 512 O O . ILE A 1 74 ? -15.754 1.259 23.606 1.00 83.94 74 ILE A O 1
ATOM 516 N N . ILE A 1 75 ? -16.590 0.977 25.666 1.00 83.50 75 ILE A N 1
ATOM 517 C CA . ILE A 1 75 ? -15.607 1.813 26.355 1.00 83.50 75 ILE A CA 1
ATOM 518 C C . ILE A 1 75 ? -14.862 0.982 27.403 1.00 83.50 75 ILE A C 1
ATOM 520 O O . ILE A 1 75 ? -15.460 0.414 28.316 1.00 83.50 75 ILE A O 1
ATOM 524 N N . PHE A 1 76 ? -13.540 0.948 27.301 1.00 78.88 76 PHE A N 1
ATOM 525 C CA . PHE A 1 76 ? -12.641 0.355 28.284 1.00 78.88 76 PHE A CA 1
ATOM 526 C C . PHE A 1 76 ? -11.892 1.474 28.998 1.00 78.88 76 PHE A C 1
ATOM 528 O O . PHE A 1 76 ? -10.994 2.076 28.417 1.00 78.88 76 PHE A O 1
ATOM 535 N N . ASN A 1 77 ? -12.241 1.751 30.252 1.00 76.62 77 ASN A N 1
ATOM 536 C CA . ASN A 1 77 ? -11.517 2.711 31.082 1.00 76.62 77 ASN A CA 1
ATOM 537 C C . ASN A 1 77 ? -10.467 1.947 31.892 1.00 76.62 77 ASN A C 1
ATOM 539 O O . ASN A 1 77 ? -10.754 1.472 32.991 1.00 76.62 77 ASN A O 1
ATOM 543 N N . LEU A 1 78 ? -9.269 1.776 31.334 1.00 71.06 78 LEU A N 1
ATOM 544 C CA . LEU A 1 78 ? -8.175 1.027 31.955 1.00 71.06 78 LEU A CA 1
ATOM 545 C C . LEU A 1 78 ? -7.263 2.022 32.692 1.00 71.06 78 LEU A C 1
ATOM 547 O O . LEU A 1 78 ? -6.798 2.989 32.108 1.00 71.06 78 LEU A O 1
ATOM 551 N N . THR A 1 79 ? -6.998 1.830 33.983 1.00 64.75 79 THR A N 1
ATOM 552 C CA . THR A 1 79 ? -6.160 2.765 34.773 1.00 64.75 79 THR A CA 1
ATOM 553 C C . THR A 1 79 ? -4.865 2.139 35.277 1.00 64.75 79 THR A C 1
ATOM 555 O O . THR A 1 79 ? -4.196 2.722 36.129 1.00 64.75 79 THR A O 1
ATOM 558 N N . ASN A 1 80 ? -4.528 0.930 34.824 1.00 59.44 80 ASN A N 1
ATOM 559 C CA . ASN A 1 80 ? -3.315 0.263 35.274 1.00 59.44 80 ASN A CA 1
ATOM 560 C C . ASN A 1 80 ? -2.081 0.851 34.571 1.00 59.44 80 ASN A C 1
ATOM 562 O O . ASN A 1 80 ? -2.100 1.181 33.387 1.00 59.44 80 ASN A O 1
ATOM 566 N N . THR A 1 81 ? -1.004 0.995 35.335 1.00 54.59 81 THR A N 1
ATOM 567 C CA . THR A 1 81 ? 0.269 1.571 34.911 1.00 54.59 81 THR A CA 1
ATOM 568 C C . THR A 1 81 ? 1.310 0.513 34.533 1.00 54.59 81 THR A C 1
ATOM 570 O O . THR A 1 81 ? 2.371 0.893 34.042 1.00 54.59 81 THR A O 1
ATOM 573 N N . SER A 1 82 ? 1.037 -0.789 34.731 1.00 56.78 82 SER A N 1
ATOM 574 C CA . SER A 1 82 ? 1.948 -1.883 34.346 1.00 56.78 82 SER A CA 1
ATOM 575 C C . SER A 1 82 ? 1.248 -3.245 34.162 1.00 56.78 82 SER A C 1
ATOM 577 O O . SER A 1 82 ? 0.481 -3.656 35.032 1.00 56.78 82 SER A O 1
ATOM 579 N N . GLY A 1 83 ? 1.578 -3.988 33.093 1.00 59.62 83 GLY A N 1
ATOM 580 C CA . GLY A 1 83 ? 1.098 -5.361 32.832 1.00 59.62 83 GLY A CA 1
ATOM 581 C C . GLY A 1 83 ? 0.313 -5.534 31.519 1.00 59.62 83 GLY A C 1
ATOM 582 O O . GLY A 1 83 ? 0.327 -4.664 30.645 1.00 59.62 83 GLY A O 1
ATOM 583 N N . THR A 1 84 ? -0.343 -6.686 31.343 1.00 58.38 84 THR A N 1
ATOM 584 C CA . THR A 1 84 ? -1.371 -6.887 30.304 1.00 58.38 84 THR A CA 1
ATOM 585 C C . THR A 1 84 ? -2.709 -6.408 30.852 1.00 58.38 84 THR A C 1
ATOM 587 O O . THR A 1 84 ? -3.326 -7.098 31.663 1.00 58.38 84 THR A O 1
ATOM 590 N N . ASP A 1 85 ? -3.150 -5.227 30.427 1.00 64.25 85 ASP A N 1
ATOM 591 C CA . ASP A 1 85 ? -4.384 -4.624 30.949 1.00 64.25 85 ASP A CA 1
ATOM 592 C C . ASP A 1 85 ? -5.641 -5.270 30.372 1.00 64.25 85 ASP A C 1
ATOM 594 O O . ASP A 1 85 ? -6.682 -5.287 31.030 1.00 64.25 85 ASP A O 1
ATOM 598 N N . PHE A 1 86 ? -5.549 -5.735 29.123 1.00 72.75 86 PHE A N 1
ATOM 599 C CA . PHE A 1 86 ? -6.676 -6.221 28.345 1.00 72.75 86 PHE A CA 1
ATOM 600 C C . PHE A 1 86 ? -6.249 -7.345 27.408 1.00 72.75 86 PHE A C 1
ATOM 602 O O . PHE A 1 86 ? -5.372 -7.147 26.563 1.00 72.75 86 PHE A O 1
ATOM 609 N N . ASP A 1 87 ? -6.911 -8.488 27.547 1.00 74.69 87 ASP A N 1
ATOM 610 C CA . ASP A 1 87 ? -6.809 -9.620 26.631 1.00 74.69 87 ASP A CA 1
ATOM 611 C C . ASP A 1 87 ? -8.214 -10.049 26.202 1.00 74.69 87 ASP A C 1
ATOM 613 O O . ASP A 1 87 ? -9.017 -10.492 27.035 1.00 74.69 87 ASP A O 1
ATOM 617 N N . ALA A 1 88 ? -8.518 -9.887 24.912 1.00 75.69 88 ALA A N 1
ATOM 618 C CA . ALA A 1 88 ? -9.758 -10.371 24.324 1.00 75.69 88 ALA A CA 1
ATOM 619 C C . ALA A 1 88 ? -9.543 -11.091 22.989 1.00 75.69 88 ALA A C 1
ATOM 621 O O . ALA A 1 88 ? -8.803 -10.622 22.128 1.00 75.69 88 ALA A O 1
ATOM 622 N N . THR A 1 89 ? -10.262 -12.188 22.729 1.00 81.00 89 THR A N 1
ATOM 623 C CA . THR A 1 89 ? -10.179 -12.823 21.399 1.00 81.00 89 THR A CA 1
ATOM 624 C C . THR A 1 89 ? -10.920 -11.999 20.345 1.00 81.00 89 THR A C 1
ATOM 626 O O . THR A 1 89 ? -10.459 -11.840 19.221 1.00 81.00 89 THR A O 1
ATOM 629 N N . THR A 1 90 ? -12.080 -11.422 20.648 1.00 83.88 90 THR A N 1
ATOM 630 C CA . THR A 1 90 ? -12.814 -10.639 19.640 1.00 83.88 90 THR A CA 1
ATOM 631 C C . THR A 1 90 ? -13.508 -9.442 20.259 1.00 83.88 90 THR A C 1
ATOM 633 O O . THR A 1 90 ? -14.191 -9.581 21.267 1.00 83.88 90 THR A O 1
ATOM 636 N N . VAL A 1 91 ? -13.367 -8.277 19.632 1.00 84.62 91 VAL A N 1
ATOM 637 C CA . VAL A 1 91 ? -14.131 -7.065 19.931 1.00 84.62 91 VAL A CA 1
ATOM 638 C C . VAL A 1 91 ? -14.786 -6.601 18.638 1.00 84.62 91 VAL A C 1
ATOM 640 O O . VAL A 1 91 ? -14.112 -6.226 17.680 1.00 84.62 91 VAL A O 1
ATOM 643 N N . THR A 1 92 ? -16.112 -6.655 18.591 1.00 85.44 92 THR A N 1
ATOM 644 C CA . THR A 1 92 ? -16.897 -6.250 17.425 1.00 85.44 92 THR A CA 1
ATOM 645 C C . THR A 1 92 ? -17.933 -5.219 17.829 1.00 85.44 92 THR A C 1
ATOM 647 O O . THR A 1 92 ? -18.714 -5.451 18.749 1.00 85.44 92 THR A O 1
ATOM 650 N N . ASN A 1 93 ? -17.966 -4.100 17.115 1.00 78.94 93 ASN A N 1
ATOM 651 C CA . ASN A 1 93 ? -19.027 -3.112 17.231 1.00 78.94 93 ASN A CA 1
ATOM 652 C C . ASN A 1 93 ? -19.708 -2.916 15.874 1.00 78.94 93 ASN A C 1
ATOM 654 O O . ASN A 1 93 ? -19.047 -2.697 14.858 1.00 78.94 93 ASN A O 1
ATOM 658 N N . GLY A 1 94 ? -21.029 -3.029 15.857 1.00 79.38 94 GLY A N 1
ATOM 659 C CA . GLY A 1 94 ? -21.863 -2.838 14.679 1.00 79.38 94 GLY A CA 1
ATOM 660 C C . GLY A 1 94 ? -23.064 -1.993 15.035 1.00 79.38 94 GLY A C 1
ATOM 661 O O . GLY A 1 94 ? -24.164 -2.513 15.218 1.00 79.38 94 GLY A O 1
ATOM 662 N N . SER A 1 95 ? -22.838 -0.690 15.178 1.00 76.06 95 SER A N 1
ATOM 663 C CA . SER A 1 95 ? -23.883 0.241 15.578 1.00 76.06 95 SER A CA 1
ATOM 664 C C . SER A 1 95 ? -24.395 1.066 14.399 1.00 76.06 95 SER A C 1
ATOM 666 O O . SER A 1 95 ? -23.600 1.601 13.643 1.00 76.06 95 SER A O 1
ATOM 668 N N . ASN A 1 96 ? -25.708 1.181 14.216 1.00 76.81 96 ASN A N 1
ATOM 669 C CA . ASN A 1 96 ? -26.327 1.936 13.124 1.00 76.81 96 ASN A CA 1
ATOM 670 C C . ASN A 1 96 ? -27.310 2.969 13.677 1.00 76.81 96 ASN A C 1
ATOM 672 O O . ASN A 1 96 ? -28.436 2.618 14.037 1.00 76.81 96 ASN A O 1
ATOM 676 N N . PHE A 1 97 ? -26.890 4.230 13.739 1.00 68.50 97 PHE A N 1
ATOM 677 C CA . PHE A 1 97 ? -27.733 5.321 14.221 1.00 68.50 97 PHE A CA 1
ATOM 678 C C . PHE A 1 97 ? -28.004 6.343 13.112 1.00 68.50 97 PHE A C 1
ATOM 680 O O . PHE A 1 97 ? -27.080 6.944 12.579 1.00 68.50 97 PHE A O 1
ATOM 687 N N . GLY A 1 98 ? -29.273 6.548 12.758 1.00 61.69 98 GLY A N 1
ATOM 688 C CA . GLY A 1 98 ? -29.698 7.692 11.942 1.00 61.69 98 GLY A CA 1
ATOM 689 C C . GLY A 1 98 ? -29.808 8.981 12.772 1.00 61.69 98 GLY A C 1
ATOM 690 O O . GLY A 1 98 ? -29.814 8.916 13.997 1.00 61.69 98 GLY A O 1
ATOM 691 N N . GLY A 1 99 ? -29.940 10.141 12.120 1.00 59.72 99 GLY A N 1
ATOM 692 C CA . GLY A 1 99 ? -30.124 11.443 12.798 1.00 59.72 99 GLY A CA 1
ATOM 693 C C . GLY A 1 99 ? -28.850 12.017 13.448 1.00 59.72 99 GLY A C 1
ATOM 694 O O . GLY A 1 99 ? -27.769 11.461 13.268 1.00 59.72 99 GLY A O 1
ATOM 695 N N . ASP A 1 100 ? -28.969 13.132 14.183 1.00 59.69 100 ASP A N 1
ATOM 696 C CA . ASP A 1 100 ? -27.882 13.883 14.864 1.00 59.69 100 ASP A CA 1
ATOM 697 C C . ASP A 1 100 ? -27.245 13.124 16.057 1.00 59.69 100 ASP A C 1
ATOM 699 O O . ASP A 1 100 ? -27.080 13.647 17.163 1.00 59.69 100 ASP A O 1
ATOM 703 N N . ALA A 1 101 ? -26.902 11.849 15.867 1.00 60.88 101 ALA A N 1
ATOM 704 C CA . ALA A 1 101 ? -26.203 11.053 16.864 1.00 60.88 101 ALA A CA 1
ATOM 705 C C . ALA A 1 101 ? -24.698 11.335 16.814 1.00 60.88 101 ALA A C 1
ATOM 707 O O . ALA A 1 101 ? -24.026 10.910 15.871 1.00 60.88 101 ALA A O 1
ATOM 708 N N . THR A 1 102 ? -24.162 12.030 17.822 1.00 66.19 102 THR A N 1
ATOM 709 C CA . THR A 1 102 ? -22.727 12.329 17.925 1.00 66.19 102 THR A CA 1
ATOM 710 C C . THR A 1 102 ? -21.996 11.273 18.761 1.00 66.19 102 THR A C 1
ATOM 712 O O . THR A 1 102 ? -22.593 10.568 19.581 1.00 66.19 102 THR A O 1
ATOM 715 N N . ASN A 1 103 ? -20.694 11.096 18.516 1.00 70.25 103 ASN A N 1
ATOM 716 C CA . ASN A 1 103 ? -19.812 10.215 19.290 1.00 70.25 103 ASN A CA 1
ATOM 717 C C . ASN A 1 103 ? -20.354 8.784 19.508 1.00 70.25 103 ASN A C 1
ATOM 719 O O . ASN A 1 103 ? -20.267 8.243 20.613 1.00 70.25 103 ASN A O 1
ATOM 723 N N . SER A 1 104 ? -20.956 8.189 18.476 1.00 71.19 104 SER A N 1
ATOM 724 C CA . SER A 1 104 ? -21.683 6.916 18.565 1.00 71.19 104 SER A CA 1
ATOM 725 C C . SER A 1 104 ? -21.007 5.792 17.763 1.00 71.19 104 SER A C 1
ATOM 727 O O . SER A 1 104 ? -20.288 6.023 16.793 1.00 71.19 104 SER A O 1
ATOM 729 N N . GLY A 1 105 ? -21.229 4.536 18.154 1.00 73.38 105 GLY A N 1
ATOM 730 C CA . GLY A 1 105 ? -20.642 3.361 17.502 1.00 73.38 105 GLY A CA 1
ATOM 731 C C . GLY A 1 105 ? -19.128 3.230 17.683 1.00 73.38 105 GLY A C 1
ATOM 732 O O . GLY A 1 105 ? -18.446 2.650 16.839 1.00 73.38 105 GLY A O 1
ATOM 733 N N . ASN A 1 106 ? -18.583 3.772 18.767 1.00 78.06 106 ASN A N 1
ATOM 734 C CA . ASN A 1 106 ? -17.149 3.821 19.015 1.00 78.06 106 ASN A CA 1
ATOM 735 C C . ASN A 1 106 ? -16.646 2.591 19.782 1.00 78.06 106 ASN A C 1
ATOM 737 O O . ASN A 1 106 ? -17.378 1.978 20.556 1.00 78.06 106 ASN A O 1
ATOM 741 N N . ILE A 1 107 ? -15.379 2.239 19.591 1.00 79.75 107 ILE A N 1
ATOM 742 C CA . ILE A 1 107 ? -14.624 1.330 20.457 1.00 79.75 107 ILE A CA 1
ATOM 743 C C . ILE A 1 107 ? -13.476 2.151 21.033 1.00 79.75 107 ILE A C 1
ATOM 745 O O . ILE A 1 107 ? -12.555 2.507 20.306 1.00 79.75 107 ILE A O 1
ATOM 749 N N . VAL A 1 108 ? -13.529 2.476 22.320 1.00 79.38 108 VAL A N 1
ATOM 750 C CA . VAL A 1 108 ? -12.569 3.388 22.950 1.00 79.38 108 VAL A CA 1
ATOM 751 C C . VAL A 1 108 ? -11.879 2.690 24.108 1.00 79.38 108 VAL A C 1
ATOM 753 O O . VAL A 1 108 ? -12.534 2.168 25.006 1.00 79.38 108 VAL A O 1
ATOM 756 N N . PHE A 1 109 ? -10.554 2.720 24.122 1.00 76.38 109 PHE A N 1
ATOM 757 C CA . PHE A 1 109 ? -9.725 2.271 25.232 1.00 76.38 109 PHE A CA 1
ATOM 758 C C . PHE A 1 109 ? -9.105 3.494 25.900 1.00 76.38 109 PHE A C 1
ATOM 760 O O . PHE A 1 109 ? -8.049 3.951 25.479 1.00 76.38 109 PHE A O 1
ATOM 767 N N . THR A 1 110 ? -9.740 4.051 26.932 1.00 68.81 110 THR A N 1
ATOM 768 C CA . THR A 1 110 ? -9.206 5.212 27.653 1.00 68.81 110 THR A CA 1
ATOM 769 C C . THR A 1 110 ? -8.253 4.752 28.764 1.00 68.81 110 THR A C 1
ATOM 771 O O . THR A 1 110 ? -8.650 4.012 29.661 1.00 68.81 110 THR A O 1
ATOM 774 N N . ALA A 1 111 ? -6.968 5.130 28.689 1.00 58.06 111 ALA A N 1
ATOM 775 C CA . ALA A 1 111 ? -5.981 4.810 29.723 1.00 58.06 111 ALA A CA 1
ATOM 776 C C . ALA A 1 111 ? -4.712 5.670 29.644 1.00 58.06 111 ALA A C 1
ATOM 778 O O . ALA A 1 111 ? -4.238 5.983 28.552 1.00 58.06 111 ALA A O 1
ATOM 779 N N . GLY A 1 112 ? -4.103 5.955 30.797 1.00 53.88 112 GLY A N 1
ATOM 780 C CA . GLY A 1 112 ? -2.703 6.378 30.910 1.00 53.88 112 GLY A CA 1
ATOM 781 C C . GLY A 1 112 ? -1.860 5.235 31.489 1.00 53.88 112 GLY A C 1
ATOM 782 O O . GLY A 1 112 ? -2.260 4.649 32.489 1.00 53.88 112 GLY A O 1
ATOM 783 N N . GLY A 1 113 ? -0.728 4.890 30.863 1.00 58.69 113 GLY A N 1
ATOM 784 C CA . GLY A 1 113 ? 0.155 3.795 31.308 1.00 58.69 113 GLY A CA 1
ATOM 785 C C . GLY A 1 113 ? 1.013 3.179 30.188 1.00 58.69 113 GLY A C 1
ATOM 786 O O . GLY A 1 113 ? 0.836 3.512 29.016 1.00 58.69 113 GLY A O 1
ATOM 787 N N . THR A 1 114 ? 1.938 2.276 30.543 1.00 60.34 114 THR A N 1
ATOM 788 C CA . THR A 1 114 ? 2.863 1.561 29.620 1.00 60.34 114 THR A CA 1
ATOM 789 C C . THR A 1 114 ? 2.380 0.161 29.219 1.00 60.34 114 THR A C 1
ATOM 791 O O . THR A 1 114 ? 3.095 -0.597 28.564 1.00 60.34 114 THR A O 1
ATOM 794 N N . SER A 1 115 ? 1.185 -0.228 29.644 1.00 59.44 115 SER A N 1
ATOM 795 C CA . SER A 1 115 ? 0.682 -1.593 29.529 1.00 59.44 115 SER A CA 1
ATOM 796 C C . SER A 1 115 ? 0.431 -2.068 28.089 1.00 59.44 115 SER A C 1
ATOM 798 O O . SER A 1 115 ? 0.342 -1.277 27.148 1.00 59.44 115 SER A O 1
ATOM 800 N N . THR A 1 116 ? 0.216 -3.374 27.910 1.00 69.62 116 THR A N 1
ATOM 801 C CA . THR A 1 116 ? -0.091 -3.989 26.599 1.00 69.62 116 THR A CA 1
ATOM 802 C C . THR A 1 116 ? -1.597 -4.209 26.409 1.00 69.62 116 THR A C 1
ATOM 804 O O . THR A 1 116 ? -2.268 -4.663 27.336 1.00 69.62 116 THR A O 1
ATOM 807 N N . ILE A 1 117 ? -2.119 -3.892 25.215 1.00 73.81 117 ILE A N 1
ATOM 808 C CA . ILE A 1 117 ? -3.465 -4.288 24.756 1.00 73.81 117 ILE A CA 1
ATOM 809 C C . ILE A 1 117 ? -3.300 -5.454 23.785 1.00 73.81 117 ILE A C 1
ATOM 811 O O . ILE A 1 117 ? -2.621 -5.307 22.766 1.00 73.81 117 ILE A O 1
ATOM 815 N N . GLN A 1 118 ? -3.937 -6.584 24.083 1.00 76.31 118 GLN A N 1
ATOM 816 C CA . GLN A 1 118 ? -3.958 -7.756 23.219 1.00 76.31 118 GLN A CA 1
ATOM 817 C C . GLN A 1 118 ? -5.394 -8.048 22.782 1.00 76.31 118 GLN A C 1
ATOM 819 O O . GLN A 1 118 ? -6.253 -8.361 23.601 1.00 76.31 118 GLN A O 1
ATOM 824 N N . VAL A 1 119 ? -5.669 -7.933 21.481 1.00 75.06 119 VAL A N 1
ATOM 825 C CA . VAL A 1 119 ? -6.984 -8.279 20.926 1.00 75.06 119 VAL A CA 1
ATOM 826 C C . VAL A 1 119 ? -6.844 -9.093 19.655 1.00 75.06 119 VAL A C 1
ATOM 828 O O . VAL A 1 119 ? -6.402 -8.556 18.651 1.00 75.06 119 VAL A O 1
ATOM 831 N N . THR A 1 120 ? -7.261 -10.360 19.620 1.00 78.38 120 THR A N 1
ATOM 832 C CA . THR A 1 120 ? -7.094 -11.161 18.389 1.00 78.38 120 THR A CA 1
ATOM 833 C C . THR A 1 120 ? -7.830 -10.512 17.209 1.00 78.38 120 THR A C 1
ATOM 835 O O . THR A 1 120 ? -7.228 -10.279 16.167 1.00 78.38 120 THR A O 1
ATOM 838 N N . THR A 1 121 ? -9.094 -10.117 17.342 1.00 81.69 121 THR A N 1
ATOM 839 C CA . THR A 1 121 ? -9.819 -9.453 16.244 1.00 81.69 121 THR A CA 1
ATOM 840 C C . THR A 1 121 ? -10.573 -8.224 16.719 1.00 81.69 121 THR A C 1
ATOM 842 O O . THR A 1 121 ? -11.398 -8.317 17.624 1.00 81.69 121 THR A O 1
ATOM 845 N N . VAL A 1 122 ? -10.328 -7.086 16.070 1.00 83.00 122 VAL A N 1
ATOM 846 C CA . VAL A 1 122 ? -11.066 -5.836 16.277 1.00 83.00 122 VAL A CA 1
ATOM 847 C C . VAL A 1 122 ? -11.813 -5.502 14.992 1.00 83.00 122 VAL A C 1
ATOM 849 O O . VAL A 1 122 ? -11.207 -5.365 13.929 1.00 83.00 122 VAL A O 1
ATOM 852 N N . SER A 1 123 ? -13.132 -5.361 15.082 1.00 83.94 123 SER A N 1
ATOM 853 C CA . SER A 1 123 ? -13.966 -4.960 13.952 1.00 83.94 123 SER A CA 1
ATOM 854 C C . SER A 1 123 ? -14.935 -3.861 14.363 1.00 83.94 123 SER A C 1
ATOM 856 O O . SER A 1 123 ? -15.677 -4.017 15.332 1.00 83.94 123 SER A O 1
ATOM 858 N N . ASN A 1 124 ? -14.941 -2.758 13.618 1.00 76.75 124 ASN A N 1
ATOM 859 C CA . ASN A 1 124 ? -15.984 -1.745 13.727 1.00 76.75 124 ASN A CA 1
ATOM 860 C C . ASN A 1 124 ? -16.661 -1.574 12.365 1.00 76.75 124 ASN A C 1
ATOM 862 O O . ASN A 1 124 ? -16.006 -1.307 11.355 1.00 76.75 124 ASN A O 1
ATOM 866 N N . THR A 1 125 ? -17.972 -1.792 12.355 1.00 75.81 125 THR A N 1
ATOM 867 C CA . THR A 1 125 ? -18.853 -1.739 11.176 1.00 75.81 125 THR A CA 1
ATOM 868 C C . THR A 1 125 ? -19.910 -0.641 11.327 1.00 75.81 125 THR A C 1
ATOM 870 O O . THR A 1 125 ? -20.903 -0.618 10.601 1.00 75.81 125 THR A O 1
ATOM 873 N N . SER A 1 126 ? -19.733 0.244 12.315 1.00 72.00 126 SER A N 1
ATOM 874 C CA . SER A 1 126 ? -20.752 1.213 12.691 1.00 72.00 126 SER A CA 1
ATOM 875 C C . SER A 1 126 ? -21.021 2.243 11.587 1.00 72.00 126 SER A C 1
ATOM 877 O O . SER A 1 126 ? -20.140 2.633 10.824 1.00 72.00 126 SER A O 1
ATOM 879 N N . THR A 1 127 ? -22.274 2.677 11.497 1.00 71.06 127 THR A N 1
ATOM 880 C CA . THR A 1 127 ? -22.825 3.579 10.483 1.00 71.06 127 THR A CA 1
ATOM 881 C C . THR A 1 127 ? -23.607 4.709 11.160 1.00 71.06 127 THR A C 1
ATOM 883 O O . THR A 1 127 ? -24.252 4.503 12.187 1.00 71.06 127 THR A O 1
ATOM 886 N N . SER A 1 128 ? -23.505 5.918 10.606 1.00 64.25 128 SER A N 1
ATOM 887 C CA . SER A 1 128 ? -24.205 7.124 11.060 1.00 64.25 128 SER A CA 1
ATOM 888 C C . SER A 1 128 ? -24.251 8.145 9.939 1.00 64.25 128 SER A C 1
ATOM 890 O O . SER A 1 128 ? -23.296 8.279 9.174 1.00 64.25 128 SER A O 1
ATOM 892 N N . THR A 1 129 ? -25.373 8.849 9.835 1.00 59.62 129 THR A N 1
ATOM 893 C CA . THR A 1 129 ? -25.668 9.742 8.713 1.00 59.62 129 THR A CA 1
ATOM 894 C C . THR A 1 129 ? -25.261 11.196 8.947 1.00 59.62 129 THR A C 1
ATOM 896 O O . THR A 1 129 ? -25.327 11.965 7.991 1.00 59.62 129 THR A O 1
ATOM 899 N N . VAL A 1 130 ? -24.889 11.602 10.174 1.00 56.12 130 VAL A N 1
ATOM 900 C CA . VAL A 1 130 ? -24.831 13.044 10.512 1.00 56.12 130 VAL A CA 1
ATOM 901 C C . VAL A 1 130 ? -23.665 13.490 11.418 1.00 56.12 130 VAL A C 1
ATOM 903 O O . VAL A 1 130 ? -23.394 14.685 11.466 1.00 56.12 130 VAL A O 1
ATOM 906 N N . ALA A 1 131 ? -22.907 12.599 12.081 1.00 56.53 131 ALA A N 1
ATOM 907 C CA . ALA A 1 131 ? -21.801 13.026 12.963 1.00 56.53 131 ALA A CA 1
ATOM 908 C C . ALA A 1 131 ? -20.707 11.965 13.226 1.00 56.53 131 ALA A C 1
ATOM 910 O O . ALA A 1 131 ? -20.796 10.828 12.753 1.00 56.53 131 ALA A O 1
ATOM 911 N N . THR A 1 132 ? -19.697 12.365 14.021 1.00 60.56 132 THR A N 1
ATOM 912 C CA . THR A 1 132 ? -18.480 11.629 14.410 1.00 60.56 132 THR A CA 1
ATOM 913 C C . THR A 1 132 ? -18.774 10.248 15.003 1.00 60.56 132 THR A C 1
ATOM 915 O O . THR A 1 132 ? -18.960 10.077 16.206 1.00 60.56 132 THR A O 1
ATOM 918 N N . CYS A 1 133 ? -18.840 9.233 14.144 1.00 59.19 133 CYS A N 1
ATOM 919 C CA . CYS A 1 133 ? -19.192 7.871 14.537 1.00 59.19 133 CYS A CA 1
ATOM 920 C C . CYS A 1 133 ? -18.208 6.842 13.983 1.00 59.19 133 CYS A C 1
ATOM 922 O O . CYS A 1 133 ? -17.622 7.031 12.912 1.00 59.19 133 CYS A O 1
ATOM 924 N N . GLY A 1 134 ? -18.091 5.712 14.681 1.00 61.06 134 GLY A N 1
ATOM 925 C CA . GLY A 1 134 ? -17.243 4.596 14.258 1.00 61.06 134 GLY A CA 1
ATOM 926 C C . GLY A 1 134 ? -15.763 4.756 14.615 1.00 61.06 134 GLY A C 1
ATOM 927 O O . GLY A 1 134 ? -14.926 4.082 14.015 1.00 61.06 134 GLY A O 1
ATOM 928 N N . LEU A 1 135 ? -15.438 5.617 15.587 1.00 72.12 135 LEU A N 1
ATOM 929 C CA . LEU A 1 135 ? -14.085 5.761 16.128 1.00 72.12 135 LEU A CA 1
ATOM 930 C C . LEU A 1 135 ? -13.640 4.426 16.727 1.00 72.12 135 LEU A C 1
ATOM 932 O O . LEU A 1 135 ? -14.346 3.822 17.536 1.00 72.12 135 LEU A O 1
ATOM 936 N N . ILE A 1 136 ? -12.455 3.964 16.347 1.00 71.31 136 ILE A N 1
ATOM 937 C CA . ILE A 1 136 ? -11.709 2.998 17.151 1.00 71.31 136 ILE A CA 1
ATOM 938 C C . ILE A 1 136 ? -10.525 3.766 17.708 1.00 71.31 136 ILE A C 1
ATOM 940 O O . ILE A 1 136 ? -9.660 4.164 16.936 1.00 71.31 136 ILE A O 1
ATOM 944 N N . ASP A 1 137 ? -10.498 3.987 19.014 1.00 74.00 137 ASP A N 1
ATOM 945 C CA . ASP A 1 137 ? -9.439 4.743 19.669 1.00 74.00 137 ASP A CA 1
ATOM 946 C C . ASP A 1 137 ? -8.743 3.895 20.722 1.00 74.00 137 ASP A C 1
ATOM 948 O O . ASP A 1 137 ? -9.290 3.611 21.790 1.00 74.00 137 ASP A O 1
ATOM 952 N N . PHE A 1 138 ? -7.507 3.509 20.431 1.00 67.44 138 PHE A N 1
ATOM 953 C CA . PHE A 1 138 ? -6.591 2.949 21.414 1.00 67.44 138 PHE A CA 1
ATOM 954 C C . PHE A 1 138 ? -5.771 4.084 22.062 1.00 67.44 138 PHE A C 1
ATOM 956 O O . PHE A 1 138 ? -4.555 4.106 21.910 1.00 67.44 138 PHE A O 1
ATOM 963 N N . ASN A 1 139 ? -6.467 5.025 22.719 1.00 59.25 139 ASN A N 1
ATOM 964 C CA . ASN A 1 139 ? -6.039 6.313 23.306 1.00 59.25 139 ASN A CA 1
ATOM 965 C C . ASN A 1 139 ? -4.564 6.753 23.120 1.00 59.25 139 ASN A C 1
ATOM 967 O O . ASN A 1 139 ? -3.613 6.127 23.603 1.00 59.25 139 ASN A O 1
ATOM 971 N N . ALA A 1 140 ? -4.432 7.969 22.578 1.00 48.41 140 ALA A N 1
ATOM 972 C CA . ALA A 1 140 ? -3.245 8.806 22.371 1.00 48.41 140 ALA A CA 1
ATOM 973 C C . ALA A 1 140 ? -2.250 8.979 23.545 1.00 48.41 140 ALA A C 1
ATOM 975 O O . ALA A 1 140 ? -1.144 9.470 23.327 1.00 48.41 140 ALA A O 1
ATOM 976 N N . THR A 1 141 ? -2.588 8.615 24.787 1.00 53.50 141 THR A N 1
ATOM 977 C CA . THR A 1 141 ? -1.694 8.802 25.952 1.00 53.50 141 THR A CA 1
ATOM 978 C C . THR A 1 141 ? -0.960 7.543 26.436 1.00 53.50 141 THR A C 1
ATOM 980 O O . THR A 1 141 ? -0.154 7.638 27.362 1.00 53.50 141 THR A O 1
ATOM 983 N N . ARG A 1 142 ? -1.209 6.355 25.859 1.00 60.66 142 ARG A N 1
ATOM 984 C CA . ARG A 1 142 ? -0.528 5.094 26.250 1.00 60.66 142 ARG A CA 1
ATOM 985 C C . ARG A 1 142 ? 0.833 4.890 25.581 1.00 60.66 142 ARG A C 1
ATOM 987 O O . ARG A 1 142 ? 0.870 4.659 24.393 1.00 60.66 142 ARG A O 1
ATOM 994 N N . THR A 1 143 ? 1.938 4.763 26.303 1.00 55.41 143 THR A N 1
ATOM 995 C CA . THR A 1 143 ? 3.260 4.463 25.695 1.00 55.41 143 THR A CA 1
ATOM 996 C C . THR A 1 143 ? 3.554 2.963 25.502 1.00 55.41 143 THR A C 1
ATOM 998 O O . THR A 1 143 ? 4.690 2.575 25.244 1.00 55.41 143 THR A O 1
ATOM 1001 N N . GLY A 1 144 ? 2.553 2.095 25.683 1.00 60.06 144 GLY A N 1
ATOM 1002 C CA . GLY A 1 144 ? 2.703 0.637 25.615 1.00 60.06 144 GLY A CA 1
ATOM 1003 C C . GLY A 1 144 ? 2.448 0.018 24.234 1.00 60.06 144 GLY A C 1
ATOM 1004 O O . GLY A 1 144 ? 1.999 0.683 23.304 1.00 60.06 144 GLY A O 1
ATOM 1005 N N . ASN A 1 145 ? 2.702 -1.290 24.112 1.00 70.25 145 ASN A N 1
ATOM 1006 C CA . ASN A 1 145 ? 2.529 -2.033 22.858 1.00 70.25 145 ASN A CA 1
ATOM 1007 C C . ASN A 1 145 ? 1.053 -2.337 22.552 1.00 70.25 145 ASN A C 1
ATOM 1009 O O . ASN A 1 145 ? 0.268 -2.687 23.441 1.00 70.25 145 ASN A O 1
ATOM 1013 N N . PHE A 1 146 ? 0.699 -2.293 21.268 1.00 75.31 146 PHE A N 1
ATOM 1014 C CA . PHE A 1 146 ? -0.579 -2.781 20.752 1.00 75.31 146 PHE A CA 1
ATOM 1015 C C . PHE A 1 146 ? -0.357 -4.079 19.977 1.00 75.31 146 PHE A C 1
ATOM 1017 O O . PHE A 1 146 ? 0.486 -4.120 19.084 1.00 75.31 146 PHE A O 1
ATOM 1024 N N . THR A 1 147 ? -1.099 -5.137 20.305 1.00 76.50 147 THR A N 1
ATOM 1025 C CA . THR A 1 147 ? -1.077 -6.399 19.557 1.00 76.50 147 THR A CA 1
ATOM 1026 C C . THR A 1 147 ? -2.483 -6.804 19.137 1.00 76.50 147 THR A C 1
ATOM 1028 O O . THR A 1 147 ? -3.357 -6.991 19.982 1.00 76.50 147 THR A O 1
ATOM 1031 N N . ALA A 1 148 ? -2.684 -7.017 17.838 1.00 78.31 148 ALA A N 1
ATOM 1032 C CA . ALA A 1 148 ? -3.883 -7.649 17.305 1.00 78.31 148 ALA A CA 1
ATOM 1033 C C . ALA A 1 148 ? -3.567 -8.749 16.292 1.00 78.31 148 ALA A C 1
ATOM 1035 O O . ALA A 1 148 ? -2.442 -8.830 15.834 1.00 78.31 148 ALA A O 1
ATOM 1036 N N . THR A 1 149 ? -4.517 -9.612 15.932 1.00 76.50 149 THR A N 1
ATOM 1037 C CA . THR A 1 149 ? -4.390 -10.559 14.795 1.00 76.50 149 THR A CA 1
ATOM 1038 C C . THR A 1 149 ? -5.133 -10.035 13.565 1.00 76.50 149 THR A C 1
ATOM 1040 O O . THR A 1 149 ? -4.773 -10.350 12.440 1.00 76.50 149 THR A O 1
ATOM 1043 N N . GLY A 1 150 ? -6.130 -9.171 13.739 1.00 78.31 150 GLY A N 1
ATOM 1044 C CA . GLY A 1 150 ? -6.770 -8.475 12.633 1.00 78.31 150 GLY A CA 1
ATOM 1045 C C . GLY A 1 150 ? -7.513 -7.234 13.094 1.00 78.31 150 GLY A C 1
ATOM 1046 O O . GLY A 1 150 ? -8.175 -7.250 14.133 1.00 78.31 150 GLY A O 1
ATOM 1047 N N . VAL A 1 151 ? -7.409 -6.168 12.305 1.00 81.38 151 VAL A N 1
ATOM 1048 C CA . VAL A 1 151 ? -8.153 -4.924 12.509 1.00 81.38 151 VAL A CA 1
ATOM 1049 C C . VAL A 1 151 ? -8.887 -4.595 11.215 1.00 81.38 151 VAL A C 1
ATOM 1051 O O . VAL A 1 151 ? -8.276 -4.456 10.156 1.00 81.38 151 VAL A O 1
ATOM 1054 N N . SER A 1 152 ? -10.210 -4.508 11.292 1.00 82.69 152 SER A N 1
ATOM 1055 C CA . SER A 1 152 ? -11.070 -4.216 10.147 1.00 82.69 152 SER A CA 1
ATOM 1056 C C . SER A 1 152 ? -11.998 -3.065 10.469 1.00 82.69 152 SER A C 1
ATOM 1058 O O . SER A 1 152 ? -12.760 -3.126 11.436 1.00 82.69 152 SER A O 1
ATOM 1060 N N . THR A 1 153 ? -12.005 -2.060 9.604 1.00 75.88 153 THR A N 1
ATOM 1061 C CA . THR A 1 153 ? -12.941 -0.944 9.686 1.00 75.88 153 THR A CA 1
ATOM 1062 C C . THR A 1 153 ? -13.734 -0.813 8.395 1.00 75.88 153 THR A C 1
ATOM 1064 O O . THR A 1 153 ? -13.220 -0.893 7.274 1.00 75.88 153 THR A O 1
ATOM 1067 N N . SER A 1 154 ? -15.040 -0.668 8.562 1.00 73.56 154 SER A N 1
ATOM 1068 C CA . SER A 1 154 ? -16.009 -0.566 7.475 1.00 73.56 154 SER A CA 1
ATOM 1069 C C . SER A 1 154 ? -17.199 0.264 7.946 1.00 73.56 154 SER A C 1
ATOM 1071 O O . SER A 1 154 ? -17.365 0.474 9.146 1.00 73.56 154 SER A O 1
ATOM 1073 N N . GLY A 1 155 ? -18.009 0.755 7.012 1.00 67.00 155 GLY A N 1
ATOM 1074 C CA . GLY A 1 155 ? -19.156 1.608 7.319 1.00 67.00 155 GLY A CA 1
ATOM 1075 C C . GLY A 1 155 ? -19.124 2.940 6.571 1.00 67.00 155 GLY A C 1
ATOM 1076 O O . GLY A 1 155 ? -18.191 3.244 5.825 1.00 67.00 155 GLY A O 1
ATOM 1077 N N . SER A 1 156 ? -20.187 3.717 6.764 1.00 54.16 156 SER A N 1
ATOM 1078 C CA . SER A 1 156 ? -20.536 4.902 5.974 1.00 54.16 156 SER A CA 1
ATOM 1079 C C . SER A 1 156 ? -20.736 6.133 6.866 1.00 54.16 156 SER A C 1
ATOM 1081 O O . SER A 1 156 ? -21.776 6.779 6.776 1.00 54.16 156 SER A O 1
ATOM 1083 N N . THR A 1 157 ? -19.789 6.441 7.760 1.00 56.38 157 THR A N 1
ATOM 1084 C CA . THR A 1 157 ? -19.898 7.576 8.702 1.00 56.38 157 THR A CA 1
ATOM 1085 C C . THR A 1 157 ? -19.131 8.819 8.259 1.00 56.38 157 THR A C 1
ATOM 1087 O O . THR A 1 157 ? -18.026 8.732 7.727 1.00 56.38 157 THR A O 1
ATOM 1090 N N . VAL A 1 158 ? -19.712 9.993 8.520 1.00 50.03 158 VAL A N 1
ATOM 1091 C CA . VAL A 1 158 ? -19.020 11.287 8.469 1.00 50.03 158 VAL A CA 1
ATOM 1092 C C . VAL A 1 158 ? -18.250 11.467 9.785 1.00 50.03 158 VAL A C 1
ATOM 1094 O O . VAL A 1 158 ? -18.853 11.678 10.827 1.00 50.03 158 VAL A O 1
ATOM 1097 N N . GLY A 1 159 ? -16.916 11.391 9.756 1.00 53.66 159 GLY A N 1
ATOM 1098 C CA . GLY A 1 159 ? -16.067 12.055 10.760 1.00 53.66 159 GLY A CA 1
ATOM 1099 C C . GLY A 1 159 ? -15.684 11.321 12.057 1.00 53.66 159 GLY A C 1
ATOM 1100 O O . GLY A 1 159 ? -15.611 11.966 13.091 1.00 53.66 159 GLY A O 1
ATOM 1101 N N . GLY A 1 160 ? -15.390 10.021 12.069 1.00 58.44 160 GLY A N 1
ATOM 1102 C CA . GLY A 1 160 ? -14.681 9.406 13.209 1.00 58.44 160 GLY A CA 1
ATOM 1103 C C . GLY A 1 160 ? -13.268 8.990 12.816 1.00 58.44 160 GLY A C 1
ATOM 1104 O O . GLY A 1 160 ? -13.136 8.096 11.985 1.00 58.44 160 GLY A O 1
ATOM 1105 N N . ASP A 1 161 ? -12.214 9.581 13.378 1.00 69.94 161 ASP A N 1
ATOM 1106 C CA . ASP A 1 161 ? -10.862 9.062 13.131 1.00 69.94 161 ASP A CA 1
ATOM 1107 C C . ASP A 1 161 ? -10.722 7.637 13.683 1.00 69.94 161 ASP A C 1
ATOM 1109 O O . ASP A 1 161 ? -11.516 7.179 14.496 1.00 69.94 161 ASP A O 1
ATOM 1113 N N . ILE A 1 162 ? -9.755 6.873 13.202 1.00 73.50 162 ILE A N 1
ATOM 1114 C CA . ILE A 1 162 ? -9.366 5.604 13.816 1.00 73.50 162 ILE A CA 1
ATOM 1115 C C . ILE A 1 162 ? -7.930 5.760 14.262 1.00 73.50 162 ILE A C 1
ATOM 1117 O O . ILE A 1 162 ? -7.092 6.187 13.484 1.00 73.50 162 ILE A O 1
ATOM 1121 N N . ILE A 1 163 ? -7.635 5.404 15.499 1.00 75.12 163 ILE A N 1
ATOM 1122 C CA . ILE A 1 163 ? -6.334 5.579 16.124 1.00 75.12 163 ILE A CA 1
ATOM 1123 C C . ILE A 1 163 ? -5.866 4.198 16.570 1.00 75.12 163 ILE A C 1
ATOM 1125 O O . ILE A 1 163 ? -6.346 3.667 17.569 1.00 75.12 163 ILE A O 1
ATOM 1129 N N . ILE A 1 164 ? -4.946 3.598 15.811 1.00 76.94 164 ILE A N 1
ATOM 1130 C CA . ILE A 1 164 ? -4.404 2.259 16.070 1.00 76.94 164 ILE A CA 1
ATOM 1131 C C . ILE A 1 164 ? -3.043 2.379 16.751 1.00 76.94 164 ILE A C 1
ATOM 1133 O O . ILE A 1 164 ? -2.023 2.549 16.085 1.00 76.94 164 ILE A O 1
ATOM 1137 N N . GLY A 1 165 ? -3.034 2.233 18.076 1.00 67.44 165 GLY A N 1
ATOM 1138 C CA . GLY A 1 165 ? -1.820 2.228 18.896 1.00 67.44 165 GLY A CA 1
ATOM 1139 C C . GLY A 1 165 ? -1.114 3.588 18.999 1.00 67.44 165 GLY A C 1
ATOM 1140 O O . GLY A 1 165 ? -1.556 4.582 18.426 1.00 67.44 165 GLY A O 1
ATOM 1141 N N . ASN A 1 166 ? -0.012 3.618 19.753 1.00 68.38 166 ASN A N 1
ATOM 1142 C CA . ASN A 1 166 ? 0.778 4.812 20.104 1.00 68.38 166 ASN A CA 1
ATOM 1143 C C . ASN A 1 166 ? 2.293 4.494 20.034 1.00 68.38 166 ASN A C 1
ATOM 1145 O O . ASN A 1 166 ? 2.673 3.366 19.718 1.00 68.38 166 ASN A O 1
ATOM 1149 N N . ALA A 1 167 ? 3.125 5.495 20.343 1.00 56.03 167 ALA A N 1
ATOM 1150 C CA . ALA A 1 167 ? 4.579 5.582 20.454 1.00 56.03 167 ALA A CA 1
ATOM 1151 C C . ALA A 1 167 ? 5.234 4.390 21.176 1.00 56.03 167 ALA A C 1
ATOM 1153 O O . ALA A 1 167 ? 5.648 4.460 22.331 1.00 56.03 167 ALA A O 1
ATOM 1154 N N . GLY A 1 168 ? 5.329 3.279 20.460 1.00 70.19 168 GLY A N 1
ATOM 1155 C CA . GLY A 1 168 ? 5.954 2.037 20.883 1.00 70.19 168 GLY A CA 1
ATOM 1156 C C . GLY A 1 168 ? 5.986 1.085 19.695 1.00 70.19 168 GLY A C 1
ATOM 1157 O O . GLY A 1 168 ? 6.505 1.437 18.632 1.00 70.19 168 GLY A O 1
ATOM 1158 N N . THR A 1 169 ? 5.402 -0.102 19.866 1.00 79.38 169 THR A N 1
ATOM 1159 C CA . THR A 1 169 ? 5.204 -1.077 18.784 1.00 79.38 169 THR A CA 1
ATOM 1160 C C . THR A 1 169 ? 3.720 -1.302 18.501 1.00 79.38 169 THR A C 1
ATOM 1162 O O . THR A 1 169 ? 2.945 -1.621 19.407 1.00 79.38 169 THR A O 1
ATOM 1165 N N . VAL A 1 170 ? 3.343 -1.214 17.225 1.00 85.50 170 VAL A N 1
ATOM 1166 C CA . VAL A 1 170 ? 2.058 -1.683 16.694 1.00 85.50 170 VAL A CA 1
ATOM 1167 C C . VAL A 1 170 ? 2.295 -3.024 16.006 1.00 85.50 170 VAL A C 1
ATOM 1169 O O . VAL A 1 170 ? 2.936 -3.085 14.962 1.00 85.50 170 VAL A O 1
ATOM 1172 N N . GLN A 1 171 ? 1.775 -4.106 16.579 1.00 86.75 171 GLN A N 1
ATOM 1173 C CA . GLN A 1 171 ? 1.866 -5.458 16.032 1.00 86.75 171 GLN A CA 1
ATOM 1174 C C . GLN A 1 171 ? 0.476 -5.939 15.595 1.00 86.75 171 GLN A C 1
ATOM 1176 O O . GLN A 1 171 ? -0.445 -6.032 16.400 1.00 86.75 171 GLN A O 1
ATOM 1181 N N . ILE A 1 172 ? 0.318 -6.295 14.324 1.00 86.88 172 ILE A N 1
ATOM 1182 C CA . ILE A 1 172 ? -0.890 -6.896 13.759 1.00 86.88 172 ILE A CA 1
ATOM 1183 C C . ILE A 1 172 ? -0.501 -8.245 13.141 1.00 86.88 172 ILE A C 1
ATOM 1185 O O . ILE A 1 172 ? 0.008 -8.325 12.030 1.00 86.88 172 ILE A O 1
ATOM 1189 N N . ASN A 1 173 ? -0.748 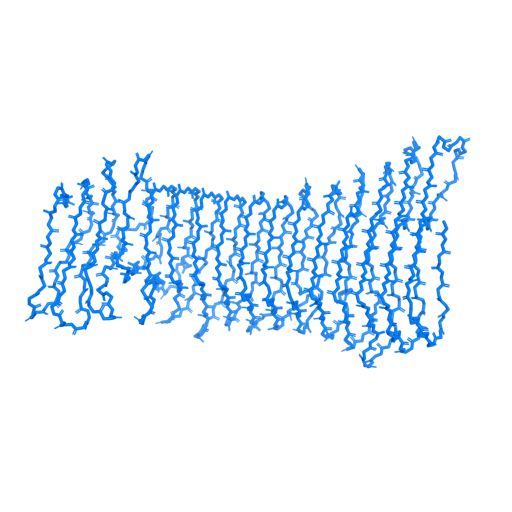-9.337 13.854 1.00 87.06 173 ASN A N 1
ATOM 1190 C CA . ASN A 1 173 ? -0.507 -10.727 13.466 1.00 87.06 173 ASN A CA 1
ATOM 1191 C C . ASN A 1 173 ? -1.507 -11.247 12.408 1.00 87.06 173 ASN A C 1
ATOM 1193 O O . ASN A 1 173 ? -1.990 -12.372 12.495 1.00 87.06 173 ASN A O 1
ATOM 1197 N N . GLY A 1 174 ? -1.840 -10.417 11.423 1.00 89.75 174 GLY A N 1
ATOM 1198 C CA . GLY A 1 174 ? -2.722 -10.726 10.304 1.00 89.75 174 GLY A CA 1
ATOM 1199 C C . GLY A 1 174 ? -3.053 -9.450 9.541 1.00 89.75 174 GLY A C 1
ATOM 1200 O O . GLY A 1 174 ? -2.142 -8.687 9.234 1.00 89.75 174 GLY A O 1
ATOM 1201 N N . ASN A 1 175 ? -4.318 -9.223 9.189 1.00 89.44 175 ASN A N 1
ATOM 1202 C CA . ASN A 1 175 ? -4.674 -8.164 8.239 1.00 89.44 175 ASN A CA 1
ATOM 1203 C C . ASN A 1 175 ? -5.098 -6.854 8.919 1.00 89.44 175 ASN A C 1
ATOM 1205 O O . ASN A 1 175 ? -5.844 -6.863 9.900 1.00 89.44 175 ASN A O 1
ATOM 1209 N N . LEU A 1 176 ? -4.694 -5.730 8.325 1.00 90.44 176 LEU A N 1
ATOM 1210 C CA . LEU A 1 176 ? -5.249 -4.402 8.589 1.00 90.44 176 LEU A CA 1
ATOM 1211 C C . LEU A 1 176 ? -6.058 -3.961 7.368 1.00 90.44 176 LEU A C 1
ATOM 1213 O O . LEU A 1 176 ? -5.516 -3.872 6.270 1.00 90.44 176 LEU A O 1
ATOM 1217 N N . SER A 1 177 ? -7.345 -3.672 7.538 1.00 90.31 177 SER A N 1
ATOM 1218 C CA . SER A 1 177 ? -8.210 -3.290 6.418 1.00 90.31 177 SER A CA 1
ATOM 1219 C C . SER A 1 177 ? -9.103 -2.098 6.742 1.00 90.31 177 SER A C 1
ATOM 1221 O O . SER A 1 177 ? -9.714 -2.041 7.807 1.00 90.31 177 SER A O 1
ATOM 1223 N N . ASN A 1 178 ? -9.186 -1.168 5.792 1.00 87.88 178 ASN A N 1
ATOM 1224 C CA . ASN A 1 178 ? -10.103 -0.037 5.785 1.00 87.88 178 ASN A CA 1
ATOM 1225 C C . ASN A 1 178 ? -10.930 -0.062 4.491 1.00 87.88 178 ASN A C 1
ATOM 1227 O O . ASN A 1 178 ? -10.385 -0.149 3.389 1.00 87.88 178 ASN A O 1
ATOM 1231 N N . SER A 1 179 ? -12.250 0.018 4.625 1.00 87.75 179 SER A N 1
ATOM 1232 C CA . SER A 1 179 ? -13.210 -0.021 3.505 1.00 87.75 179 SER A CA 1
ATOM 1233 C C . SER A 1 179 ? -14.294 1.055 3.617 1.00 87.75 179 SER A C 1
ATOM 1235 O O . SER A 1 179 ? -15.360 0.951 3.015 1.00 87.75 179 SER A O 1
ATOM 1237 N N . ARG A 1 180 ? -14.046 2.096 4.420 1.00 80.75 180 ARG A N 1
ATOM 1238 C CA . ARG A 1 180 ? -15.034 3.147 4.683 1.00 80.75 180 ARG A CA 1
ATOM 1239 C C . ARG A 1 180 ? -15.400 3.920 3.423 1.00 80.75 180 ARG A C 1
ATOM 1241 O O . ARG A 1 180 ? -14.527 4.346 2.672 1.00 80.75 180 ARG A O 1
ATOM 1248 N N . SER A 1 181 ? -16.689 4.164 3.228 1.00 80.50 181 SER A N 1
ATOM 1249 C CA . SER A 1 181 ? -17.231 4.809 2.028 1.00 80.50 181 SER A CA 1
ATOM 1250 C C . SER A 1 181 ? -17.287 6.339 2.102 1.00 80.50 181 SER A C 1
ATOM 1252 O O . SER A 1 181 ? -17.930 6.947 1.254 1.00 80.50 181 SER A O 1
ATOM 1254 N N . ILE A 1 182 ? -16.661 6.972 3.102 1.00 75.50 182 ILE A N 1
ATOM 1255 C CA . ILE A 1 182 ? -16.710 8.426 3.328 1.00 75.50 182 ILE A CA 1
ATOM 1256 C C . ILE A 1 182 ? -15.297 8.990 3.536 1.00 75.50 182 ILE A C 1
ATOM 1258 O O . ILE A 1 182 ? -14.459 8.370 4.191 1.00 75.50 182 ILE A O 1
ATOM 1262 N N . ALA A 1 183 ? -15.034 10.158 2.945 1.00 75.44 183 ALA A N 1
ATOM 1263 C CA . ALA A 1 183 ? -13.779 10.897 3.085 1.00 75.44 183 ALA A CA 1
ATOM 1264 C C . ALA A 1 183 ? -13.775 11.780 4.352 1.00 75.44 183 ALA A C 1
ATOM 1266 O O . ALA A 1 183 ? -14.831 12.207 4.813 1.00 75.44 183 ALA A O 1
ATOM 1267 N N . GLY A 1 184 ? -12.594 12.084 4.901 1.00 66.81 184 GLY A N 1
ATOM 1268 C CA . GLY A 1 184 ? -12.426 13.025 6.025 1.00 66.81 184 GLY A CA 1
ATOM 1269 C C . GLY A 1 184 ? -12.599 12.427 7.424 1.00 66.81 184 GLY A C 1
ATOM 1270 O O . GLY A 1 184 ? -12.369 13.110 8.413 1.00 66.81 184 GLY A O 1
ATOM 1271 N N . ALA A 1 185 ? -12.975 11.155 7.512 1.00 68.94 185 ALA A N 1
ATOM 1272 C CA . ALA A 1 185 ? -12.659 10.321 8.658 1.00 68.94 185 ALA A CA 1
ATOM 1273 C C . ALA A 1 185 ? -11.392 9.565 8.273 1.00 68.94 185 ALA A C 1
ATOM 1275 O O . ALA A 1 185 ? -11.453 8.803 7.306 1.00 68.94 185 ALA A O 1
ATOM 1276 N N . ASP A 1 186 ? -10.275 9.742 8.973 1.00 80.56 186 ASP A N 1
ATOM 1277 C CA . ASP A 1 186 ? -8.996 9.141 8.580 1.00 80.56 186 ASP A CA 1
ATOM 1278 C C . ASP A 1 186 ? -8.579 8.037 9.560 1.00 80.56 186 ASP A C 1
ATOM 1280 O O . ASP A 1 186 ? -9.190 7.835 10.608 1.00 80.56 186 ASP A O 1
ATOM 1284 N N . VAL A 1 187 ? -7.624 7.202 9.169 1.00 82.06 187 VAL A N 1
ATOM 1285 C CA . VAL A 1 187 ? -7.052 6.153 10.018 1.00 82.06 187 VAL A CA 1
ATOM 1286 C C . VAL A 1 187 ? -5.625 6.557 10.326 1.00 82.06 187 VAL A C 1
ATOM 1288 O O . VAL A 1 187 ? -4.813 6.650 9.422 1.00 82.06 187 VAL A O 1
ATOM 1291 N N . THR A 1 188 ? -5.291 6.769 11.584 1.00 85.44 188 THR A N 1
ATOM 1292 C CA . THR A 1 188 ? -3.924 6.968 12.050 1.00 85.44 188 THR A CA 1
ATOM 1293 C C . THR A 1 188 ? -3.420 5.686 12.700 1.00 85.44 188 THR A C 1
ATOM 1295 O O . THR A 1 188 ? -3.974 5.215 13.692 1.00 85.44 188 THR A O 1
ATOM 1298 N N . VAL A 1 189 ? -2.350 5.114 12.158 1.00 84.25 189 VAL A N 1
ATOM 1299 C CA . VAL A 1 189 ? -1.607 4.010 12.771 1.00 84.25 189 VAL A CA 1
ATOM 1300 C C . VAL A 1 189 ? -0.394 4.591 13.480 1.00 84.25 189 VAL A C 1
ATOM 1302 O O . VAL A 1 189 ? 0.403 5.281 12.849 1.00 84.25 189 VAL A O 1
ATOM 1305 N N . GLY A 1 190 ? -0.250 4.305 14.772 1.00 74.94 190 GLY A N 1
ATOM 1306 C CA . GLY A 1 190 ? 0.854 4.803 15.582 1.00 74.94 190 GLY A CA 1
ATOM 1307 C C . GLY A 1 190 ? 0.680 6.261 16.001 1.00 74.94 190 GLY A C 1
ATOM 1308 O O . GLY A 1 190 ? 1.468 7.123 15.640 1.00 74.94 190 GLY A O 1
ATOM 1309 N N . ASN A 1 191 ? -0.382 6.584 16.733 1.00 66.38 191 ASN A N 1
ATOM 1310 C CA . ASN A 1 191 ? -0.643 7.957 17.156 1.00 66.38 191 ASN A CA 1
ATOM 1311 C C . ASN A 1 191 ? 0.340 8.408 18.242 1.00 66.38 191 ASN A C 1
ATOM 1313 O O . ASN A 1 191 ? 0.172 8.066 19.405 1.00 66.38 191 ASN A O 1
ATOM 1317 N N . GLY A 1 192 ? 1.365 9.153 17.822 1.00 62.91 192 GLY A N 1
ATOM 1318 C CA . GLY A 1 192 ? 2.588 9.418 18.578 1.00 62.91 192 GLY A CA 1
ATOM 1319 C C . GLY A 1 192 ? 3.741 8.681 17.905 1.00 62.91 192 GLY A C 1
ATOM 1320 O O . GLY A 1 192 ? 3.566 7.530 17.528 1.00 62.91 192 GLY A O 1
ATOM 1321 N N . ALA A 1 193 ? 4.889 9.341 17.713 1.00 65.25 193 ALA A N 1
ATOM 1322 C CA . ALA A 1 193 ? 6.049 8.833 16.971 1.00 65.25 193 ALA A CA 1
ATOM 1323 C C . ALA A 1 193 ? 6.323 7.338 17.255 1.00 65.25 193 ALA A C 1
ATOM 1325 O O . ALA A 1 193 ? 6.992 6.988 18.228 1.00 65.25 193 ALA A O 1
ATOM 1326 N N . THR A 1 194 ? 5.780 6.452 16.414 1.00 68.06 194 THR A N 1
ATOM 1327 C CA . THR A 1 194 ? 5.803 5.002 16.636 1.00 68.06 194 THR A CA 1
ATOM 1328 C C . THR A 1 194 ? 7.069 4.417 16.050 1.00 68.06 194 THR A C 1
ATOM 1330 O O . THR A 1 194 ? 7.374 4.636 14.880 1.00 68.06 194 THR A O 1
ATOM 1333 N N . ALA A 1 195 ? 7.816 3.679 16.870 1.00 71.06 195 ALA A N 1
ATOM 1334 C CA . ALA A 1 195 ? 9.118 3.147 16.489 1.00 71.06 195 ALA A CA 1
ATOM 1335 C C . ALA A 1 195 ? 9.002 1.905 15.596 1.00 71.06 195 ALA A C 1
ATOM 1337 O O . ALA A 1 195 ? 9.900 1.624 14.803 1.00 71.06 195 ALA A O 1
ATOM 1338 N N . THR A 1 196 ? 7.924 1.124 15.709 1.00 84.88 196 THR A N 1
ATOM 1339 C CA . THR A 1 196 ? 7.763 -0.088 14.894 1.00 84.88 196 THR A CA 1
ATOM 1340 C C . THR A 1 196 ? 6.303 -0.383 14.573 1.00 84.88 196 THR A C 1
ATOM 1342 O O . THR A 1 196 ? 5.454 -0.395 15.464 1.00 84.88 196 THR A O 1
ATOM 1345 N N . VAL A 1 197 ? 6.022 -0.674 13.302 1.00 88.94 197 VAL A N 1
ATOM 1346 C CA . VAL A 1 197 ? 4.735 -1.187 12.824 1.00 88.94 197 VAL A CA 1
ATOM 1347 C C . VAL A 1 197 ? 4.967 -2.500 12.088 1.00 88.94 197 VAL A C 1
ATOM 1349 O O . VAL A 1 197 ? 5.587 -2.529 11.031 1.00 88.94 197 VAL A O 1
ATOM 1352 N N . ASN A 1 198 ? 4.424 -3.587 12.617 1.00 90.94 198 ASN A N 1
ATOM 1353 C CA . ASN A 1 198 ? 4.551 -4.920 12.047 1.00 90.94 198 ASN A CA 1
ATOM 1354 C C . ASN A 1 198 ? 3.170 -5.474 11.713 1.00 90.94 198 ASN A C 1
ATOM 1356 O O . ASN A 1 198 ? 2.318 -5.583 12.590 1.00 90.94 198 ASN A O 1
ATOM 1360 N N . ILE A 1 199 ? 2.957 -5.872 10.464 1.00 92.19 199 ILE A N 1
ATOM 1361 C CA . ILE A 1 199 ? 1.732 -6.507 9.979 1.00 92.19 199 ILE A CA 1
ATOM 1362 C C . ILE A 1 199 ? 2.126 -7.835 9.324 1.00 92.19 199 ILE A C 1
ATOM 1364 O O . ILE A 1 199 ? 2.761 -7.849 8.274 1.00 92.19 199 ILE A O 1
ATOM 1368 N N . THR A 1 200 ? 1.788 -8.975 9.927 1.00 93.12 200 THR A N 1
ATOM 1369 C CA . THR A 1 200 ? 2.177 -10.293 9.379 1.00 93.12 200 THR A CA 1
ATOM 1370 C C . THR A 1 200 ? 1.272 -10.751 8.233 1.00 93.12 200 THR A C 1
ATOM 1372 O O . THR A 1 200 ? 1.593 -11.712 7.540 1.00 93.12 200 THR A O 1
ATOM 1375 N N . GLY A 1 201 ? 0.119 -10.105 8.050 1.00 93.31 201 GLY A N 1
ATOM 1376 C CA . GLY A 1 201 ? -0.757 -10.270 6.894 1.00 93.31 201 GLY A CA 1
ATOM 1377 C C . GLY A 1 201 ? -0.626 -9.102 5.918 1.00 93.31 201 GLY A C 1
ATOM 1378 O O . GLY A 1 201 ? 0.459 -8.560 5.719 1.00 93.31 201 GLY A O 1
ATOM 1379 N N . SER A 1 202 ? -1.739 -8.727 5.290 1.00 94.00 202 SER A N 1
ATOM 1380 C CA . SER A 1 202 ? -1.808 -7.614 4.338 1.00 94.00 202 SER A CA 1
ATOM 1381 C C . SER A 1 202 ? -2.419 -6.360 4.959 1.00 94.00 202 SER A C 1
ATOM 1383 O O . SER A 1 202 ? -3.265 -6.429 5.852 1.00 94.00 202 SER A O 1
ATOM 1385 N N . TYR A 1 203 ? -2.023 -5.212 4.425 1.00 95.12 203 TYR A N 1
ATOM 1386 C CA . TYR A 1 203 ? -2.689 -3.937 4.631 1.00 95.12 203 TYR A CA 1
ATOM 1387 C C . TYR A 1 203 ? -3.532 -3.589 3.393 1.00 95.12 203 TYR A C 1
ATOM 1389 O O . TYR A 1 203 ? -3.066 -3.697 2.257 1.00 95.12 203 TYR A O 1
ATOM 1397 N N . THR A 1 204 ? -4.789 -3.191 3.579 1.00 94.94 204 THR A N 1
ATOM 1398 C CA . THR A 1 204 ? -5.687 -2.839 2.469 1.00 94.94 204 THR A CA 1
ATOM 1399 C C . THR A 1 204 ? -6.512 -1.597 2.775 1.00 94.94 204 THR A C 1
ATOM 1401 O O . THR A 1 204 ? -7.280 -1.582 3.733 1.00 94.94 204 THR A O 1
ATOM 1404 N N . ASN A 1 205 ? -6.426 -0.592 1.907 1.00 94.00 205 ASN A N 1
ATOM 1405 C CA . ASN A 1 205 ? -7.352 0.530 1.855 1.00 94.00 205 ASN A CA 1
ATOM 1406 C C . ASN A 1 205 ? -8.190 0.461 0.572 1.00 94.00 205 ASN A C 1
ATOM 1408 O O . ASN A 1 205 ? -7.708 0.700 -0.535 1.00 94.00 205 ASN A O 1
ATOM 1412 N N . SER A 1 206 ? -9.458 0.106 0.729 1.00 93.12 206 SER A N 1
ATOM 1413 C CA . SER A 1 206 ? -10.468 0.065 -0.340 1.00 93.12 206 SER A CA 1
ATOM 1414 C C . SER A 1 206 ? -11.496 1.195 -0.214 1.00 93.12 206 SER A C 1
ATOM 1416 O O . SER A 1 206 ? -12.415 1.291 -1.021 1.00 93.12 206 SER A O 1
ATOM 1418 N N . GLY A 1 207 ? -11.344 2.055 0.799 1.00 89.88 207 GLY A N 1
ATOM 1419 C CA . GLY A 1 207 ? -12.274 3.131 1.119 1.00 89.88 207 GLY A CA 1
ATOM 1420 C C . GLY A 1 207 ? -11.903 4.501 0.542 1.00 89.88 207 GLY A C 1
ATOM 1421 O O . GLY A 1 207 ? -10.919 4.669 -0.178 1.00 89.88 207 GLY A O 1
ATOM 1422 N N . LEU A 1 208 ? -12.707 5.506 0.890 1.00 88.75 208 LEU A N 1
ATOM 1423 C CA . LEU A 1 208 ? -12.457 6.921 0.588 1.00 88.75 208 LEU A CA 1
ATOM 1424 C C . LEU A 1 208 ? -11.603 7.619 1.661 1.00 88.75 208 LEU A C 1
ATOM 1426 O O . LEU A 1 208 ? -11.045 8.679 1.397 1.00 88.75 208 LEU A O 1
ATOM 1430 N N . SER A 1 209 ? -11.512 7.044 2.862 1.00 87.38 209 SER A N 1
ATOM 1431 C CA . SER A 1 209 ? -10.705 7.572 3.968 1.00 87.38 209 SER A CA 1
ATOM 1432 C C . SER A 1 209 ? -9.211 7.507 3.685 1.00 87.38 209 SER A C 1
ATOM 1434 O O . SER A 1 209 ? -8.728 6.516 3.121 1.00 87.38 209 SER A O 1
ATOM 1436 N N . ASN A 1 210 ? -8.466 8.496 4.175 1.00 90.25 210 ASN A N 1
ATOM 1437 C CA . ASN A 1 210 ? -7.021 8.374 4.212 1.00 90.25 210 ASN A CA 1
ATOM 1438 C C . ASN A 1 210 ? -6.603 7.464 5.365 1.00 90.25 210 ASN A C 1
ATOM 1440 O O . ASN A 1 210 ? -7.286 7.337 6.382 1.00 90.25 210 ASN A O 1
ATOM 1444 N N . VAL A 1 211 ? -5.451 6.835 5.199 1.00 89.88 211 VAL A N 1
ATOM 1445 C CA . VAL A 1 211 ? -4.770 6.063 6.226 1.00 89.88 211 VAL A CA 1
ATOM 1446 C C . VAL A 1 211 ? -3.360 6.611 6.332 1.00 89.88 211 VAL A C 1
ATOM 1448 O O . VAL A 1 211 ? -2.612 6.565 5.365 1.00 89.88 211 VAL A O 1
ATOM 1451 N N . THR A 1 212 ? -2.985 7.115 7.494 1.00 89.88 212 THR A N 1
ATOM 1452 C CA . THR A 1 212 ? -1.662 7.646 7.790 1.00 89.88 212 THR A CA 1
ATOM 1453 C C . THR A 1 212 ? -0.978 6.756 8.813 1.00 89.88 212 THR A C 1
ATOM 1455 O O . THR A 1 212 ? -1.463 6.575 9.925 1.00 89.88 212 THR A O 1
ATOM 1458 N N . PHE A 1 213 ? 0.184 6.224 8.467 1.00 88.69 213 PHE A N 1
ATOM 1459 C CA . PHE A 1 213 ? 1.118 5.653 9.423 1.00 88.69 213 PHE A CA 1
ATOM 1460 C C . PHE A 1 213 ? 1.966 6.805 9.961 1.00 88.69 213 PHE A C 1
ATOM 1462 O O . PHE A 1 213 ? 2.761 7.389 9.224 1.00 88.69 213 PHE A O 1
ATOM 1469 N N . ASN A 1 214 ? 1.740 7.167 11.222 1.00 85.12 214 ASN A N 1
ATOM 1470 C CA . ASN A 1 214 ? 2.439 8.240 11.915 1.00 85.12 214 ASN A CA 1
ATOM 1471 C C . ASN A 1 214 ? 3.657 7.657 12.644 1.00 85.12 214 ASN A C 1
ATOM 1473 O O . ASN A 1 214 ? 3.564 7.057 13.714 1.00 85.12 214 ASN A O 1
ATOM 1477 N N . LEU A 1 215 ? 4.817 7.762 12.008 1.00 83.00 215 LEU A N 1
ATOM 1478 C CA . LEU A 1 215 ? 6.003 7.017 12.406 1.00 83.00 215 LEU A CA 1
ATOM 1479 C C . LEU A 1 215 ? 7.032 7.920 13.089 1.00 83.00 215 LEU A C 1
ATOM 1481 O O . LEU A 1 215 ? 7.121 9.119 12.826 1.00 83.00 215 LEU A O 1
ATOM 1485 N N . ALA A 1 216 ? 7.811 7.334 13.997 1.00 79.69 216 ALA A N 1
ATOM 1486 C CA . ALA A 1 216 ? 8.977 7.987 14.575 1.00 79.69 216 ALA A CA 1
ATOM 1487 C C . ALA A 1 216 ? 10.107 8.129 13.553 1.00 79.69 216 ALA A C 1
ATOM 1489 O O . ALA A 1 216 ? 10.195 7.388 12.574 1.00 79.69 216 ALA A O 1
ATOM 1490 N N . ALA A 1 217 ? 11.076 8.982 13.881 1.00 77.69 217 ALA A N 1
ATOM 1491 C CA . ALA A 1 217 ? 12.397 8.836 13.293 1.00 77.69 217 ALA A CA 1
ATOM 1492 C C . ALA A 1 217 ? 12.973 7.443 13.614 1.00 77.69 217 ALA A C 1
ATOM 1494 O O . ALA A 1 217 ? 12.860 6.941 14.732 1.00 77.69 217 ALA A O 1
ATOM 1495 N N . ASN A 1 218 ? 13.631 6.853 12.626 1.00 78.12 218 ASN A N 1
ATOM 1496 C CA . ASN A 1 218 ? 14.199 5.507 12.577 1.00 78.12 218 ASN A CA 1
ATOM 1497 C C . ASN A 1 218 ? 13.156 4.390 12.714 1.00 78.12 218 ASN A C 1
ATOM 1499 O O . ASN A 1 218 ? 13.493 3.276 13.113 1.00 78.12 218 ASN A O 1
ATOM 1503 N N . ALA A 1 219 ? 11.886 4.677 12.417 1.00 83.62 219 ALA A N 1
ATOM 1504 C CA . ALA A 1 219 ? 10.849 3.667 12.515 1.00 83.62 219 ALA A CA 1
ATOM 1505 C C . ALA A 1 219 ? 11.037 2.538 11.495 1.00 83.62 219 ALA A C 1
ATOM 1507 O O . ALA A 1 219 ? 11.454 2.760 10.356 1.00 83.62 219 ALA A O 1
ATOM 1508 N N . ALA A 1 220 ? 10.662 1.327 11.895 1.00 87.06 220 ALA A N 1
ATOM 1509 C CA . ALA A 1 220 ? 10.581 0.178 11.004 1.00 87.06 220 ALA A CA 1
ATOM 1510 C C . ALA A 1 220 ? 9.116 -0.164 10.715 1.00 87.06 220 ALA A C 1
ATOM 1512 O O . ALA A 1 220 ? 8.325 -0.362 11.638 1.00 87.06 220 ALA A O 1
ATOM 1513 N N . VAL A 1 221 ? 8.760 -0.256 9.435 1.00 90.44 221 VAL A N 1
ATOM 1514 C CA . VAL A 1 221 ? 7.473 -0.785 8.979 1.00 90.44 221 VAL A CA 1
ATOM 1515 C C . VAL A 1 221 ? 7.713 -2.081 8.220 1.00 90.44 221 VAL A C 1
ATOM 1517 O O . VAL A 1 221 ? 8.405 -2.096 7.203 1.00 90.44 221 VAL A O 1
ATOM 1520 N N . ALA A 1 222 ? 7.124 -3.173 8.696 1.00 93.00 222 ALA A N 1
ATOM 1521 C CA . ALA A 1 222 ? 7.204 -4.475 8.050 1.00 93.00 222 ALA A CA 1
ATOM 1522 C C . ALA A 1 222 ? 5.809 -5.046 7.806 1.00 93.00 222 ALA A C 1
ATOM 1524 O O . ALA A 1 222 ? 5.074 -5.336 8.746 1.00 93.00 222 ALA A O 1
ATOM 1525 N N . ILE A 1 223 ? 5.445 -5.231 6.537 1.00 94.88 223 ILE A N 1
ATOM 1526 C CA . ILE A 1 223 ? 4.159 -5.793 6.112 1.00 94.88 223 ILE A CA 1
ATOM 1527 C C . ILE A 1 223 ? 4.440 -7.074 5.326 1.00 94.88 223 ILE A C 1
ATOM 1529 O O . ILE A 1 223 ? 4.807 -7.032 4.163 1.00 94.88 223 ILE A O 1
ATOM 1533 N N . THR A 1 224 ? 4.298 -8.245 5.938 1.00 95.31 224 THR A N 1
ATOM 1534 C CA . THR A 1 224 ? 4.686 -9.510 5.278 1.00 95.31 224 THR A CA 1
ATOM 1535 C C . THR A 1 224 ? 3.861 -9.783 4.015 1.00 95.31 224 THR A C 1
ATOM 1537 O O . THR A 1 224 ? 4.388 -10.294 3.030 1.00 95.31 224 THR A O 1
ATOM 1540 N N . GLY A 1 225 ? 2.571 -9.442 4.036 1.00 95.19 225 GLY A N 1
ATOM 1541 C CA . GLY A 1 225 ? 1.683 -9.521 2.881 1.00 95.19 225 GLY A CA 1
ATOM 1542 C C . GLY A 1 225 ? 1.784 -8.301 1.966 1.00 95.19 225 GLY A C 1
ATOM 1543 O O . GLY A 1 225 ? 2.825 -7.662 1.841 1.00 95.19 225 GLY A O 1
ATOM 1544 N N . SER A 1 226 ? 0.680 -7.973 1.300 1.00 95.06 226 SER A N 1
ATOM 1545 C CA . SER A 1 226 ? 0.628 -6.839 0.373 1.00 95.06 226 SER A CA 1
ATOM 1546 C C . SER A 1 226 ? 0.141 -5.557 1.048 1.00 95.06 226 SER A C 1
ATOM 1548 O O . SER A 1 226 ? -0.671 -5.599 1.971 1.00 95.06 226 SER A O 1
ATOM 1550 N N . VAL A 1 227 ? 0.594 -4.415 0.540 1.00 96.81 227 VAL A N 1
ATOM 1551 C CA . VAL A 1 227 ? -0.055 -3.112 0.683 1.00 96.81 227 VAL A CA 1
ATOM 1552 C C . VAL A 1 227 ? -0.931 -2.888 -0.535 1.00 96.81 227 VAL A C 1
ATOM 1554 O O . VAL A 1 227 ? -0.425 -2.832 -1.649 1.00 96.81 227 VAL A O 1
ATOM 1557 N N . THR A 1 228 ? -2.238 -2.752 -0.339 1.00 96.81 228 THR A N 1
ATOM 1558 C CA . THR A 1 228 ? -3.189 -2.542 -1.437 1.00 96.81 228 THR A CA 1
ATOM 1559 C C . THR A 1 228 ? -3.983 -1.259 -1.229 1.00 96.81 228 THR A C 1
ATOM 1561 O O . THR A 1 228 ? -4.691 -1.134 -0.233 1.00 96.81 228 THR A O 1
ATOM 1564 N N . ASN A 1 229 ? -3.926 -0.334 -2.189 1.00 96.50 229 ASN A N 1
ATOM 1565 C CA . ASN A 1 229 ? -4.798 0.838 -2.262 1.00 96.50 229 ASN A CA 1
ATOM 1566 C C . ASN A 1 229 ? -5.694 0.727 -3.506 1.00 96.50 229 ASN A C 1
ATOM 1568 O O . ASN A 1 229 ? -5.240 0.836 -4.647 1.00 96.50 229 ASN A O 1
ATOM 1572 N N . SER A 1 230 ? -6.970 0.433 -3.272 1.00 95.62 230 SER A N 1
ATOM 1573 C CA . SER A 1 230 ? -7.995 0.220 -4.308 1.00 95.62 230 SER A CA 1
ATOM 1574 C C . SER A 1 230 ? -9.197 1.151 -4.177 1.00 95.62 230 SER A C 1
ATOM 1576 O O . SER A 1 230 ? -10.035 1.198 -5.074 1.00 95.62 230 SER A O 1
ATOM 1578 N N . GLY A 1 231 ? -9.271 1.911 -3.084 1.00 93.12 231 GLY A N 1
ATOM 1579 C CA . GLY A 1 231 ? -10.229 2.996 -2.908 1.00 93.12 231 GLY A CA 1
ATOM 1580 C C . GLY A 1 231 ? -9.635 4.351 -3.284 1.00 93.12 231 GLY A C 1
ATOM 1581 O O . GLY A 1 231 ? -8.442 4.466 -3.558 1.00 93.12 231 GLY A O 1
ATOM 1582 N N . ALA A 1 232 ? -10.465 5.395 -3.293 1.00 92.38 232 ALA A N 1
ATOM 1583 C CA . ALA A 1 232 ? -10.016 6.747 -3.634 1.00 92.38 232 ALA A CA 1
ATOM 1584 C C . ALA A 1 232 ? -9.184 7.422 -2.526 1.00 92.38 232 ALA A C 1
ATOM 1586 O O . ALA A 1 232 ? -8.550 8.441 -2.792 1.00 92.38 232 ALA A O 1
ATOM 1587 N N . GLY A 1 233 ? -9.190 6.879 -1.304 1.00 91.94 233 GLY A N 1
ATOM 1588 C CA . GLY A 1 233 ? -8.413 7.408 -0.186 1.00 91.94 233 GLY A CA 1
ATOM 1589 C C . GLY A 1 233 ? -6.899 7.285 -0.382 1.00 91.94 233 GLY A C 1
ATOM 1590 O O . GLY A 1 233 ? -6.414 6.509 -1.212 1.00 91.94 233 GLY A O 1
ATOM 1591 N N . THR A 1 234 ? -6.144 8.048 0.408 1.00 93.12 234 THR A N 1
ATOM 1592 C CA . THR A 1 234 ? -4.673 8.031 0.393 1.00 93.12 234 THR A CA 1
ATOM 1593 C C . THR A 1 234 ? -4.117 7.142 1.498 1.00 93.12 234 THR A C 1
ATOM 1595 O O . THR A 1 234 ? -4.464 7.326 2.657 1.00 93.12 234 THR A O 1
ATOM 1598 N N . SER A 1 235 ? -3.202 6.230 1.179 1.00 93.81 235 SER A N 1
ATOM 1599 C CA . SER A 1 235 ? -2.340 5.568 2.164 1.00 93.81 235 SER A CA 1
ATOM 1600 C C . SER A 1 235 ? -1.016 6.321 2.280 1.00 93.81 235 SER A C 1
ATOM 1602 O O . SER A 1 235 ? -0.250 6.350 1.326 1.00 93.81 235 SER A O 1
ATOM 1604 N N . SER A 1 236 ? -0.732 6.927 3.425 1.00 91.81 236 SER A N 1
ATOM 1605 C CA . SER A 1 236 ? 0.476 7.704 3.689 1.00 91.81 236 SER A CA 1
ATOM 1606 C C . SER A 1 236 ? 1.359 7.000 4.716 1.00 91.81 236 SER A C 1
ATOM 1608 O O . SER A 1 236 ? 0.921 6.720 5.829 1.00 91.81 236 SER A O 1
ATOM 1610 N N . PHE A 1 237 ? 2.612 6.737 4.365 1.00 87.44 237 PHE A N 1
ATOM 1611 C CA . PHE A 1 237 ? 3.654 6.263 5.273 1.00 87.44 237 PHE A CA 1
ATOM 1612 C C . PHE A 1 237 ? 4.569 7.441 5.604 1.00 87.44 237 PHE A C 1
ATOM 1614 O O . PHE A 1 237 ? 5.594 7.659 4.953 1.00 87.44 237 PHE A O 1
ATOM 1621 N N . ALA A 1 238 ? 4.132 8.262 6.560 1.00 72.44 238 ALA A N 1
ATOM 1622 C CA . ALA A 1 238 ? 4.752 9.543 6.856 1.00 72.44 238 ALA A CA 1
ATOM 1623 C C . ALA A 1 238 ? 5.925 9.401 7.841 1.00 72.44 238 ALA A C 1
ATOM 1625 O O . ALA A 1 238 ? 5.846 8.645 8.807 1.00 72.44 238 ALA A O 1
ATOM 1626 N N . THR A 1 239 ? 6.979 10.198 7.631 1.00 65.19 239 THR A N 1
ATOM 1627 C CA . THR A 1 239 ? 8.071 10.431 8.598 1.00 65.19 239 THR A CA 1
ATOM 1628 C C . THR A 1 239 ? 9.002 9.233 8.831 1.00 65.19 239 THR A C 1
ATOM 1630 O O . THR A 1 239 ? 9.539 9.063 9.924 1.00 65.19 239 THR A O 1
ATOM 1633 N N . LEU A 1 240 ? 9.283 8.421 7.805 1.00 67.94 240 LEU A N 1
ATOM 1634 C CA . LEU A 1 240 ? 10.396 7.466 7.890 1.00 67.94 240 LEU A CA 1
ATOM 1635 C C . LEU A 1 240 ? 11.726 8.214 7.721 1.00 67.94 240 LEU A C 1
ATOM 1637 O O . LEU A 1 240 ? 12.292 8.290 6.631 1.00 67.94 240 LEU A O 1
ATOM 1641 N N . VAL A 1 241 ? 12.232 8.791 8.807 1.00 68.94 241 VAL A N 1
ATOM 1642 C CA . VAL A 1 241 ? 13.580 9.375 8.840 1.00 68.94 241 VAL A CA 1
ATOM 1643 C C . VAL A 1 241 ? 14.574 8.279 9.186 1.00 68.94 241 VAL A C 1
ATOM 1645 O O . VAL A 1 241 ? 14.439 7.747 10.272 1.00 68.94 241 VAL A O 1
ATOM 1648 N N . ASN A 1 242 ? 15.524 7.887 8.326 1.00 70.44 242 ASN A N 1
ATOM 1649 C CA . ASN A 1 242 ? 16.381 6.694 8.552 1.00 70.44 242 ASN A CA 1
ATOM 1650 C C . ASN A 1 242 ? 15.604 5.391 8.855 1.00 70.44 242 ASN A C 1
ATOM 1652 O O . ASN A 1 242 ? 16.102 4.491 9.531 1.00 70.44 242 ASN A O 1
ATOM 1656 N N . GLY A 1 243 ? 14.343 5.318 8.431 1.00 74.38 243 GLY A N 1
ATOM 1657 C CA . GLY A 1 243 ? 13.479 4.172 8.682 1.00 74.38 243 GLY A CA 1
ATOM 1658 C C . GLY A 1 243 ? 13.606 3.099 7.607 1.00 74.38 243 GLY A C 1
ATOM 1659 O O . GLY A 1 243 ? 14.129 3.340 6.521 1.00 74.38 243 GLY A O 1
ATOM 1660 N N . THR A 1 244 ? 13.064 1.918 7.884 1.00 83.50 244 THR A N 1
ATOM 1661 C CA . THR A 1 244 ? 12.931 0.855 6.877 1.00 83.50 244 THR A CA 1
ATOM 1662 C C . THR A 1 244 ? 11.463 0.602 6.584 1.00 83.50 244 THR A C 1
ATOM 1664 O O . THR A 1 244 ? 10.640 0.555 7.498 1.00 83.50 244 THR A O 1
ATOM 1667 N N . PHE A 1 245 ? 11.130 0.430 5.309 1.00 89.19 245 PHE A N 1
ATOM 1668 C CA . PHE A 1 245 ? 9.834 -0.077 4.890 1.00 89.19 245 PHE A CA 1
ATOM 1669 C C . PHE A 1 245 ? 10.034 -1.368 4.109 1.00 89.19 245 PHE A C 1
ATOM 1671 O O . PHE A 1 245 ? 10.749 -1.398 3.105 1.00 89.19 245 PHE A O 1
ATOM 1678 N N . THR A 1 246 ? 9.366 -2.429 4.551 1.00 91.81 246 THR A N 1
ATOM 1679 C CA . THR A 1 246 ? 9.337 -3.706 3.842 1.00 91.81 246 THR A CA 1
ATOM 1680 C C . THR A 1 246 ? 7.903 -4.145 3.594 1.00 91.81 246 THR A C 1
ATOM 1682 O O . THR A 1 246 ? 7.061 -4.073 4.493 1.00 91.81 246 THR A O 1
ATOM 1685 N N . SER A 1 247 ? 7.612 -4.606 2.376 1.00 94.81 247 SER A N 1
ATOM 1686 C CA . SER A 1 247 ? 6.337 -5.264 2.087 1.00 94.81 247 SER A CA 1
ATOM 1687 C C . SER A 1 247 ? 6.469 -6.465 1.155 1.00 94.81 247 SER A C 1
ATOM 1689 O O . SER A 1 247 ? 7.313 -6.465 0.263 1.00 94.81 247 SER A O 1
ATOM 1691 N N . GLY A 1 248 ? 5.610 -7.476 1.300 1.00 93.44 248 GLY A N 1
ATOM 1692 C CA . GLY A 1 248 ? 5.520 -8.595 0.352 1.00 93.44 248 GLY A CA 1
ATOM 1693 C C . GLY A 1 248 ? 5.014 -8.182 -1.037 1.00 93.44 248 GLY A C 1
ATOM 1694 O O . GLY A 1 248 ? 5.244 -8.877 -2.025 1.00 93.44 248 GLY A O 1
ATOM 1695 N N . GLY A 1 249 ? 4.362 -7.025 -1.142 1.00 95.31 249 GLY A N 1
ATOM 1696 C CA . GLY A 1 249 ? 3.992 -6.399 -2.405 1.00 95.31 249 GLY A CA 1
ATOM 1697 C C . GLY A 1 249 ? 3.262 -5.077 -2.201 1.00 95.31 249 GLY A C 1
ATOM 1698 O O . GLY A 1 249 ? 2.804 -4.773 -1.103 1.00 95.31 249 GLY A O 1
ATOM 1699 N N . LEU A 1 250 ? 3.120 -4.313 -3.275 1.00 95.69 250 LEU A N 1
ATOM 1700 C CA . LEU A 1 250 ? 2.446 -3.026 -3.337 1.00 95.69 250 LEU A CA 1
ATOM 1701 C C . LEU A 1 250 ? 1.516 -3.013 -4.549 1.00 95.69 250 LEU A C 1
ATOM 1703 O O . LEU A 1 250 ? 1.959 -3.208 -5.677 1.00 95.69 250 LEU A O 1
ATOM 1707 N N . SER A 1 251 ? 0.229 -2.766 -4.337 1.00 96.06 251 SER A N 1
ATOM 1708 C CA . SER A 1 251 ? -0.756 -2.632 -5.403 1.00 96.06 251 SER A CA 1
ATOM 1709 C C . SER A 1 251 ? -1.516 -1.319 -5.285 1.00 96.06 251 SER A C 1
ATOM 1711 O O . SER A 1 251 ? -2.085 -1.017 -4.236 1.00 96.06 251 SER A O 1
ATOM 1713 N N . VAL A 1 252 ? -1.546 -0.553 -6.375 1.00 95.69 252 VAL A N 1
ATOM 1714 C CA . VAL A 1 252 ? -2.294 0.703 -6.479 1.00 95.69 252 VAL A CA 1
ATOM 1715 C C . VAL A 1 252 ? -3.191 0.632 -7.709 1.00 95.69 252 VAL A C 1
ATOM 1717 O O . VAL A 1 252 ? -2.727 0.456 -8.837 1.00 95.69 252 VAL A O 1
ATOM 1720 N N . SER A 1 253 ? -4.496 0.711 -7.480 1.00 95.25 253 SER A N 1
ATOM 1721 C CA . SER A 1 253 ? -5.520 0.711 -8.537 1.00 95.25 253 SER A CA 1
ATOM 1722 C C . SER A 1 253 ? -6.431 1.937 -8.474 1.00 95.25 253 SER A C 1
ATOM 1724 O O . SER A 1 253 ? -7.009 2.317 -9.489 1.00 95.25 253 SER A O 1
ATOM 1726 N N . ALA A 1 254 ? -6.505 2.607 -7.323 1.00 93.69 254 ALA A N 1
ATOM 1727 C CA . ALA A 1 254 ? -7.165 3.896 -7.151 1.00 93.69 254 ALA A CA 1
ATOM 1728 C C . ALA A 1 254 ? -6.518 4.681 -5.999 1.00 93.69 254 ALA A C 1
ATOM 1730 O O . ALA A 1 254 ? -5.677 4.142 -5.271 1.00 93.69 254 ALA A O 1
ATOM 1731 N N . GLY A 1 255 ? -6.913 5.949 -5.846 1.00 93.25 255 GLY A N 1
ATOM 1732 C CA . GLY A 1 255 ? -6.420 6.822 -4.780 1.00 93.25 255 GLY A CA 1
ATOM 1733 C C . GLY A 1 255 ? -4.917 7.060 -4.879 1.00 93.25 255 GLY A C 1
ATOM 1734 O O . GLY A 1 255 ? -4.369 7.103 -5.983 1.00 93.25 255 GLY A O 1
ATOM 1735 N N . ALA A 1 256 ? -4.257 7.200 -3.732 1.00 92.56 256 ALA A N 1
ATOM 1736 C CA . ALA A 1 256 ? -2.818 7.421 -3.672 1.00 92.56 256 ALA A CA 1
ATOM 1737 C C . ALA A 1 256 ? -2.133 6.538 -2.623 1.00 92.56 256 ALA A C 1
ATOM 1739 O O . ALA A 1 256 ? -2.698 6.254 -1.569 1.00 92.56 256 ALA A O 1
ATOM 1740 N N . VAL A 1 257 ? -0.890 6.141 -2.887 1.00 93.44 257 VAL A N 1
ATOM 1741 C CA . VAL A 1 257 ? 0.046 5.649 -1.872 1.00 93.44 257 VAL A CA 1
ATOM 1742 C C . VAL A 1 257 ? 1.234 6.593 -1.837 1.00 93.44 257 VAL A C 1
ATOM 1744 O O . VAL A 1 257 ? 1.933 6.735 -2.835 1.00 93.44 257 VAL A O 1
ATOM 1747 N N . ASN A 1 258 ? 1.467 7.219 -0.691 1.00 90.88 258 ASN A N 1
ATOM 1748 C CA . ASN A 1 258 ? 2.518 8.202 -0.501 1.00 90.88 258 ASN A CA 1
ATOM 1749 C C . ASN A 1 258 ? 3.493 7.708 0.559 1.00 90.88 258 ASN A C 1
ATOM 1751 O O . ASN A 1 258 ? 3.097 7.335 1.662 1.00 90.88 258 ASN A O 1
ATOM 1755 N N . PHE A 1 259 ? 4.774 7.757 0.241 1.00 85.81 259 PHE A N 1
ATOM 1756 C CA . PHE A 1 259 ? 5.840 7.625 1.216 1.00 85.81 259 PHE A CA 1
ATOM 1757 C C . PHE A 1 259 ? 6.384 9.022 1.523 1.00 85.81 259 PHE A C 1
ATOM 1759 O O . PHE A 1 259 ? 6.486 9.865 0.635 1.00 85.81 259 PHE A O 1
ATOM 1766 N N . THR A 1 260 ? 6.743 9.272 2.778 1.00 77.00 260 THR A N 1
ATOM 1767 C CA . THR A 1 260 ? 7.532 10.447 3.168 1.00 77.00 260 THR A CA 1
ATOM 1768 C C . THR A 1 260 ? 8.763 9.943 3.906 1.00 77.00 260 THR A C 1
ATOM 1770 O O . THR A 1 260 ? 8.757 9.802 5.129 1.00 77.00 260 THR A O 1
ATOM 1773 N N . LEU A 1 261 ? 9.800 9.615 3.139 1.00 68.25 261 LEU A N 1
ATOM 1774 C CA . LEU A 1 261 ? 11.111 9.205 3.627 1.00 68.25 261 LEU A CA 1
ATOM 1775 C C . LEU A 1 261 ? 11.996 10.453 3.678 1.00 68.25 261 LEU A C 1
ATOM 1777 O O . LEU A 1 261 ? 12.050 11.207 2.710 1.00 68.25 261 LEU A O 1
ATOM 1781 N N . TYR A 1 262 ? 12.642 10.711 4.813 1.00 60.97 262 TYR A N 1
ATOM 1782 C CA . TYR A 1 262 ? 13.485 11.896 4.985 1.00 60.97 262 TYR A CA 1
ATOM 1783 C C . TYR A 1 262 ? 14.817 11.522 5.635 1.00 60.97 262 TYR A C 1
ATOM 1785 O O . TYR A 1 262 ? 14.877 11.306 6.829 1.00 60.97 262 TYR A O 1
ATOM 1793 N N . ASN A 1 263 ? 15.907 11.584 4.879 1.00 54.59 263 ASN A N 1
ATOM 1794 C CA . ASN A 1 263 ? 17.270 11.801 5.377 1.00 54.59 263 ASN A CA 1
ATOM 1795 C C . ASN A 1 263 ? 17.951 10.691 6.218 1.00 54.59 263 ASN A C 1
ATOM 1797 O O . ASN A 1 263 ? 17.677 10.525 7.409 1.00 54.59 263 ASN A O 1
ATOM 1801 N N . GLY A 1 264 ? 18.957 10.081 5.575 1.00 54.12 264 GLY A N 1
ATOM 1802 C CA . GLY A 1 264 ? 20.189 9.521 6.139 1.00 54.12 264 GLY A CA 1
ATOM 1803 C C . GLY A 1 264 ? 20.527 8.107 5.633 1.00 54.12 264 GLY A C 1
ATOM 1804 O O . GLY A 1 264 ? 19.693 7.389 5.080 1.00 54.12 264 GLY A O 1
ATOM 1805 N N . VAL A 1 265 ? 21.812 7.746 5.739 1.00 55.53 265 VAL A N 1
ATOM 1806 C CA . VAL A 1 265 ? 22.379 6.478 5.245 1.00 55.53 265 VAL A CA 1
ATOM 1807 C C . VAL A 1 265 ? 21.645 5.299 5.892 1.00 55.53 265 VAL A C 1
ATOM 1809 O O . VAL A 1 265 ? 21.731 5.122 7.105 1.00 55.53 265 VAL A O 1
ATOM 1812 N N . GLY A 1 266 ? 20.960 4.481 5.087 1.00 58.47 266 GLY A N 1
ATOM 1813 C CA . GLY A 1 266 ? 20.297 3.254 5.546 1.00 58.47 266 GLY A CA 1
ATOM 1814 C C . GLY A 1 266 ? 18.767 3.241 5.465 1.00 58.47 266 GLY A C 1
ATOM 1815 O O . GLY A 1 266 ? 18.170 2.233 5.840 1.00 58.47 266 GLY A O 1
ATOM 1816 N N . ALA A 1 267 ? 18.124 4.301 4.960 1.00 67.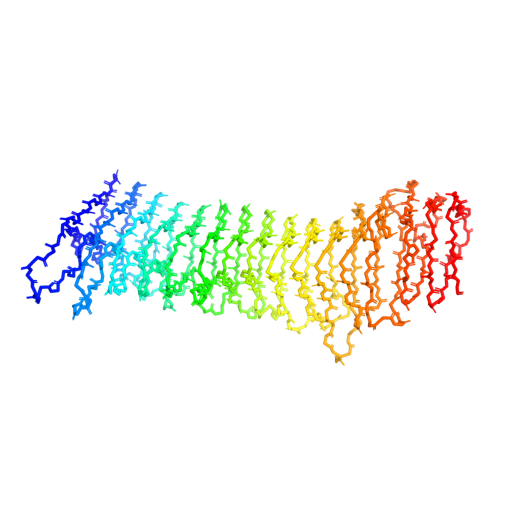94 267 ALA A N 1
ATOM 1817 C CA . ALA A 1 267 ? 16.712 4.216 4.594 1.00 67.94 267 ALA A CA 1
ATOM 1818 C C . ALA A 1 267 ? 16.531 3.263 3.398 1.00 67.94 267 ALA A C 1
ATOM 1820 O O . ALA A 1 267 ? 17.214 3.399 2.385 1.00 67.94 267 ALA A O 1
ATOM 1821 N N . ALA A 1 268 ? 15.623 2.293 3.520 1.00 73.94 268 ALA A N 1
ATOM 1822 C CA . ALA A 1 268 ? 15.372 1.297 2.480 1.00 73.94 268 ALA A CA 1
ATOM 1823 C C . ALA A 1 268 ? 13.871 1.105 2.259 1.00 73.94 268 ALA A C 1
ATOM 1825 O O . ALA A 1 268 ? 13.120 0.884 3.217 1.00 73.94 268 ALA A O 1
ATOM 1826 N N . LEU A 1 269 ? 13.457 1.148 0.991 1.00 85.69 269 LEU A N 1
ATOM 1827 C CA . LEU A 1 269 ? 12.118 0.784 0.543 1.00 85.69 269 LEU A CA 1
ATOM 1828 C C . LEU A 1 269 ? 12.214 -0.526 -0.246 1.00 85.69 269 LEU A C 1
ATOM 1830 O O . LEU A 1 269 ? 12.559 -0.520 -1.424 1.00 85.69 269 LEU A O 1
ATOM 1834 N N . ASN A 1 270 ? 11.925 -1.646 0.419 1.00 88.50 270 ASN A N 1
ATOM 1835 C CA . ASN A 1 270 ? 11.985 -2.976 -0.184 1.00 88.50 270 ASN A CA 1
ATOM 1836 C C . ASN A 1 270 ? 10.578 -3.564 -0.326 1.00 88.50 270 ASN A C 1
ATOM 1838 O O . ASN A 1 270 ? 9.863 -3.787 0.653 1.00 88.50 270 ASN A O 1
ATOM 1842 N N . VAL A 1 271 ? 10.164 -3.815 -1.558 1.00 91.69 271 VAL A N 1
ATOM 1843 C CA . VAL A 1 271 ? 8.830 -4.312 -1.882 1.00 91.69 271 VAL A CA 1
ATOM 1844 C C . VAL A 1 271 ? 8.958 -5.612 -2.663 1.00 91.69 271 VAL A C 1
ATOM 1846 O O . VAL A 1 271 ? 9.831 -5.752 -3.503 1.00 91.69 271 VAL A O 1
ATOM 1849 N N . GLY A 1 272 ? 8.079 -6.587 -2.448 1.00 92.62 272 GLY A N 1
ATOM 1850 C CA . GLY A 1 272 ? 8.014 -7.750 -3.331 1.00 92.62 272 GLY A CA 1
ATOM 1851 C C . GLY A 1 272 ? 7.549 -7.352 -4.738 1.00 92.62 272 GLY A C 1
ATOM 1852 O O . GLY A 1 272 ? 8.319 -6.848 -5.548 1.00 92.62 272 GLY A O 1
ATOM 1853 N N . ALA A 1 273 ? 6.288 -7.593 -5.079 1.00 93.62 273 ALA A N 1
ATOM 1854 C CA . ALA A 1 273 ? 5.755 -7.178 -6.383 1.00 93.62 273 ALA A CA 1
ATOM 1855 C C . ALA A 1 273 ? 5.118 -5.785 -6.324 1.00 93.62 273 ALA A C 1
ATOM 1857 O O . ALA A 1 273 ? 4.325 -5.528 -5.425 1.00 93.62 273 ALA A O 1
ATOM 1858 N N . VAL A 1 274 ? 5.403 -4.920 -7.297 1.00 94.88 274 VAL A N 1
ATOM 1859 C CA . VAL A 1 274 ? 4.761 -3.609 -7.475 1.00 94.88 274 VAL A CA 1
ATOM 1860 C C . VAL A 1 274 ? 3.788 -3.687 -8.653 1.00 94.88 274 VAL A C 1
ATOM 1862 O O . VAL A 1 274 ? 4.194 -3.989 -9.771 1.00 94.88 274 VAL A O 1
ATOM 1865 N N . ASN A 1 275 ? 2.504 -3.416 -8.409 1.00 95.44 275 ASN A N 1
ATOM 1866 C CA . ASN A 1 275 ? 1.420 -3.506 -9.390 1.00 95.44 275 ASN A CA 1
ATOM 1867 C C . ASN A 1 275 ? 0.599 -2.211 -9.433 1.00 95.44 275 ASN A C 1
ATOM 1869 O O . ASN A 1 275 ? -0.214 -1.942 -8.547 1.00 95.44 275 ASN A O 1
ATOM 1873 N N . LEU A 1 276 ? 0.776 -1.433 -10.493 1.00 94.38 276 LEU A N 1
ATOM 1874 C CA . LEU A 1 276 ? 0.247 -0.085 -10.655 1.00 94.38 276 LEU A CA 1
ATOM 1875 C C . LEU A 1 276 ? -0.726 -0.043 -11.837 1.00 94.38 276 LEU A C 1
ATOM 1877 O O . LEU A 1 276 ? -0.326 0.036 -12.996 1.00 94.38 276 LEU A O 1
ATOM 1881 N N . SER A 1 277 ? -2.020 -0.129 -11.552 1.00 93.56 277 SER A N 1
ATOM 1882 C CA . SER A 1 277 ? -3.077 -0.181 -12.578 1.00 93.56 277 SER A CA 1
ATOM 1883 C C . SER A 1 277 ? -3.940 1.080 -12.638 1.00 93.56 277 SER A C 1
ATOM 1885 O O . SER A 1 277 ? -4.665 1.284 -13.610 1.00 93.56 277 SER A O 1
ATOM 1887 N N . GLY A 1 278 ? -3.824 1.949 -11.636 1.00 90.88 278 GLY A N 1
ATOM 1888 C CA . GLY A 1 278 ? -4.525 3.221 -11.516 1.00 90.88 278 GLY A CA 1
ATOM 188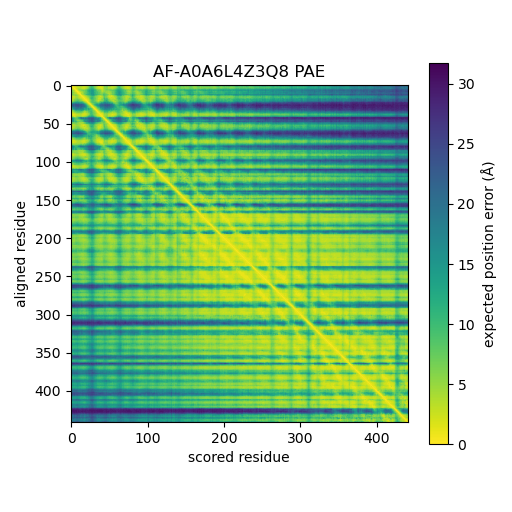9 C C . GLY A 1 278 ? -4.021 3.998 -10.300 1.00 90.88 278 GLY A C 1
ATOM 1890 O O . GLY A 1 278 ? -3.044 3.593 -9.669 1.00 90.88 278 GLY A O 1
ATOM 1891 N N . GLY A 1 279 ? -4.678 5.112 -9.972 1.00 91.19 279 GLY A N 1
ATOM 1892 C CA . GLY A 1 279 ? -4.274 5.974 -8.856 1.00 91.19 279 GLY A CA 1
ATOM 1893 C C . GLY A 1 279 ? -2.873 6.571 -9.025 1.00 91.19 279 GLY A C 1
ATOM 1894 O O . GLY A 1 279 ? -2.410 6.765 -10.154 1.00 91.19 279 GLY A O 1
ATOM 1895 N N . SER A 1 280 ? -2.216 6.854 -7.899 1.00 91.75 280 SER A N 1
ATOM 1896 C CA . SER A 1 280 ? -0.840 7.347 -7.864 1.00 91.75 280 SER A CA 1
ATOM 1897 C C . SER A 1 280 ? 0.018 6.709 -6.780 1.00 91.75 280 SER A C 1
ATOM 1899 O O . SER A 1 280 ? -0.406 6.577 -5.635 1.00 91.75 280 SER A O 1
ATOM 1901 N N . LEU A 1 281 ? 1.257 6.376 -7.121 1.00 91.19 281 LEU A N 1
ATOM 1902 C CA . LEU A 1 281 ? 2.319 6.065 -6.170 1.00 91.19 281 LEU A CA 1
ATOM 1903 C C . LEU A 1 281 ? 3.285 7.252 -6.099 1.00 91.19 281 LEU A C 1
ATOM 1905 O O . LEU A 1 281 ? 3.791 7.667 -7.137 1.00 91.19 281 LEU A O 1
ATOM 1909 N N . SER A 1 282 ? 3.546 7.769 -4.898 1.00 88.56 282 SER A N 1
ATOM 1910 C CA . SER A 1 282 ? 4.567 8.784 -4.633 1.00 88.56 282 SER A CA 1
ATOM 1911 C C . SER A 1 282 ? 5.649 8.221 -3.721 1.00 88.56 282 SER A C 1
ATOM 1913 O O . SER A 1 282 ? 5.401 7.986 -2.537 1.00 88.56 282 SER A O 1
ATOM 1915 N N . VAL A 1 283 ? 6.857 8.047 -4.253 1.00 81.69 283 VAL A N 1
ATOM 1916 C CA . VAL A 1 283 ? 8.056 7.707 -3.471 1.00 81.69 283 VAL A CA 1
ATOM 1917 C C . VAL A 1 283 ? 8.997 8.919 -3.505 1.00 81.69 283 VAL A C 1
ATOM 1919 O O . VAL A 1 283 ? 9.346 9.360 -4.598 1.00 81.69 283 VAL A O 1
ATOM 1922 N N . PRO A 1 284 ? 9.355 9.517 -2.358 1.00 71.62 284 PRO A N 1
ATOM 1923 C CA . PRO A 1 284 ? 10.235 10.679 -2.287 1.00 71.62 284 PRO A CA 1
ATOM 1924 C C . PRO A 1 284 ? 11.707 10.250 -2.389 1.00 71.62 284 PRO A C 1
ATOM 1926 O O . PRO A 1 284 ? 12.004 9.080 -2.146 1.00 71.62 284 PRO A O 1
ATOM 1929 N N . ALA A 1 285 ? 12.622 11.192 -2.663 1.00 63.62 285 ALA A N 1
ATOM 1930 C CA . ALA A 1 285 ? 14.064 10.921 -2.592 1.00 63.62 285 ALA A CA 1
ATOM 1931 C C . ALA A 1 285 ? 14.417 10.325 -1.248 1.00 63.62 285 ALA A C 1
ATOM 1933 O O . ALA A 1 285 ? 14.110 10.886 -0.190 1.00 63.62 285 ALA A O 1
ATOM 1934 N N . LEU A 1 286 ? 15.220 9.291 -1.316 1.00 65.00 286 LEU A N 1
ATOM 1935 C CA . LEU A 1 286 ? 16.018 8.851 -0.221 1.00 65.00 286 LEU A CA 1
ATOM 1936 C C . LEU A 1 286 ? 17.418 9.492 -0.332 1.00 65.00 286 LEU A C 1
ATOM 1938 O O . LEU A 1 286 ? 18.370 8.914 -0.842 1.00 65.00 286 LEU A O 1
ATOM 1942 N N . ASN A 1 287 ? 17.587 10.699 0.206 1.00 56.41 287 ASN A N 1
ATOM 1943 C CA . ASN A 1 287 ? 18.872 11.409 0.147 1.00 56.41 287 ASN A CA 1
ATOM 1944 C C . ASN A 1 287 ? 20.010 10.605 0.840 1.00 56.41 287 ASN A C 1
ATOM 1946 O O . ASN A 1 287 ? 20.128 10.617 2.069 1.00 56.41 287 ASN A O 1
ATOM 1950 N N . GLY A 1 288 ? 20.814 9.868 0.059 1.00 55.53 288 GLY A N 1
ATOM 1951 C CA . GLY A 1 288 ? 21.894 8.987 0.520 1.00 55.53 288 GLY A CA 1
ATOM 1952 C C . GLY A 1 288 ? 22.469 8.121 -0.614 1.00 55.53 288 GLY A C 1
ATOM 1953 O O . GLY A 1 288 ? 21.763 7.763 -1.543 1.00 55.53 288 GLY A O 1
ATOM 1954 N N . ALA A 1 289 ? 23.759 7.775 -0.551 1.00 49.53 289 ALA A N 1
ATOM 1955 C CA . ALA A 1 289 ? 24.505 7.126 -1.645 1.00 49.53 289 ALA A CA 1
ATOM 1956 C C . ALA A 1 289 ? 24.114 5.662 -1.975 1.00 49.53 289 ALA A C 1
ATOM 1958 O O . ALA A 1 289 ? 24.785 5.034 -2.788 1.00 49.53 289 ALA A O 1
ATOM 1959 N N . THR A 1 290 ? 23.102 5.093 -1.314 1.00 55.91 290 THR A N 1
ATOM 1960 C CA . THR A 1 290 ? 22.688 3.679 -1.457 1.00 55.91 290 THR A CA 1
ATOM 1961 C C . THR A 1 290 ? 21.178 3.506 -1.332 1.00 55.91 290 THR A C 1
ATOM 1963 O O . THR A 1 290 ? 20.705 2.458 -0.882 1.00 55.91 290 THR A O 1
ATOM 1966 N N . SER A 1 291 ? 20.427 4.581 -1.529 1.00 60.81 291 SER A N 1
ATOM 1967 C CA . SER A 1 291 ? 19.032 4.568 -1.164 1.00 60.81 291 SER A CA 1
ATOM 1968 C C . SER A 1 291 ? 18.168 4.251 -2.371 1.00 60.81 291 SER A C 1
ATOM 1970 O O . SER A 1 291 ? 17.828 5.106 -3.180 1.00 60.81 291 SER A O 1
ATOM 1972 N N . ASP A 1 292 ? 17.826 2.980 -2.463 1.00 75.69 292 ASP A N 1
ATOM 1973 C CA . ASP A 1 292 ? 17.237 2.416 -3.657 1.00 75.69 292 ASP A CA 1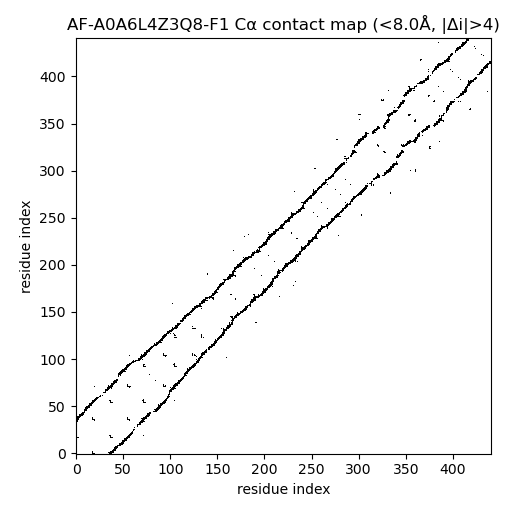
ATOM 1974 C C . ASP A 1 292 ? 15.762 2.088 -3.434 1.00 75.69 292 ASP A C 1
ATOM 1976 O O . ASP A 1 292 ? 15.378 1.532 -2.394 1.00 75.69 292 ASP A O 1
ATOM 1980 N N . PHE A 1 293 ? 14.929 2.354 -4.443 1.00 84.69 293 PHE A N 1
ATOM 1981 C CA . PHE A 1 293 ? 13.621 1.716 -4.512 1.00 84.69 293 PHE A CA 1
ATOM 1982 C C . PHE A 1 293 ? 13.790 0.310 -5.082 1.00 84.69 293 PHE A C 1
ATOM 1984 O O . PHE A 1 293 ? 13.898 0.119 -6.296 1.00 84.69 293 PHE A O 1
ATOM 1991 N N . VAL A 1 294 ? 13.813 -0.685 -4.195 1.00 88.00 294 VAL A N 1
ATOM 1992 C CA . VAL A 1 294 ? 14.036 -2.082 -4.568 1.00 88.00 294 VAL A CA 1
ATOM 1993 C C . VAL A 1 294 ? 12.708 -2.813 -4.634 1.00 88.00 294 VAL A C 1
ATOM 1995 O O . VAL A 1 294 ? 11.945 -2.839 -3.664 1.00 88.00 294 VAL A O 1
ATOM 1998 N N . CYS A 1 295 ? 12.448 -3.464 -5.766 1.00 91.25 295 CYS A N 1
ATOM 1999 C CA . CYS A 1 295 ? 11.333 -4.389 -5.873 1.00 91.25 295 CYS A CA 1
ATOM 2000 C C . CYS A 1 295 ? 11.676 -5.688 -6.598 1.00 91.25 295 CYS A C 1
ATOM 2002 O O . CYS A 1 295 ? 12.568 -5.725 -7.434 1.00 91.25 295 CYS A O 1
ATOM 2004 N N . ASN A 1 296 ? 10.956 -6.772 -6.310 1.00 92.00 296 ASN A N 1
ATOM 2005 C CA . ASN A 1 296 ? 11.122 -8.042 -7.023 1.00 92.00 296 ASN A CA 1
ATOM 2006 C C . ASN A 1 296 ? 10.474 -8.027 -8.406 1.00 92.00 296 ASN A C 1
ATOM 2008 O O . ASN A 1 296 ? 10.866 -8.809 -9.250 1.00 92.00 296 ASN A O 1
ATOM 2012 N N . SER A 1 297 ? 9.440 -7.227 -8.652 1.00 93.12 297 SER A N 1
ATOM 2013 C CA . SER A 1 297 ? 8.843 -7.070 -9.988 1.00 93.12 297 SER A CA 1
ATOM 2014 C C . SER A 1 297 ? 8.094 -5.752 -10.070 1.00 93.12 297 SER A C 1
ATOM 2016 O O . SER A 1 297 ? 7.585 -5.276 -9.053 1.00 93.12 297 SER A O 1
ATOM 2018 N N . PHE A 1 298 ? 8.007 -5.182 -11.270 1.00 94.19 298 PHE A N 1
ATOM 2019 C CA . PHE A 1 298 ? 7.399 -3.873 -11.485 1.00 94.19 298 PHE A CA 1
ATOM 2020 C C . PHE A 1 298 ? 6.438 -3.900 -12.672 1.00 94.19 298 PHE A C 1
ATOM 2022 O O . PHE A 1 298 ? 6.848 -4.003 -13.827 1.00 94.19 298 PHE A O 1
ATOM 2029 N N . THR A 1 299 ? 5.143 -3.782 -12.398 1.00 94.00 299 THR A N 1
ATOM 2030 C CA . THR A 1 299 ? 4.090 -3.724 -13.414 1.00 94.00 299 THR A CA 1
ATOM 2031 C C . THR A 1 299 ? 3.356 -2.396 -13.327 1.00 94.00 299 THR A C 1
ATOM 2033 O O . THR A 1 299 ? 2.819 -2.047 -12.280 1.00 94.00 299 THR A O 1
ATOM 2036 N N . MET A 1 300 ? 3.275 -1.688 -14.450 1.00 93.56 300 MET A N 1
ATOM 2037 C CA . MET A 1 300 ? 2.515 -0.461 -14.630 1.00 93.56 300 MET A CA 1
ATOM 2038 C C . MET A 1 300 ? 1.625 -0.574 -15.872 1.00 93.56 300 MET A C 1
ATOM 2040 O O . MET A 1 300 ? 2.100 -0.845 -16.978 1.00 93.56 300 MET A O 1
ATOM 2044 N N . SER A 1 301 ? 0.323 -0.376 -15.696 1.00 92.38 301 SER A N 1
ATOM 2045 C CA . SER A 1 301 ? -0.680 -0.439 -16.766 1.00 92.38 301 SER A CA 1
ATOM 2046 C C . SER A 1 301 ? -1.631 0.763 -16.793 1.00 92.38 301 SER A C 1
ATOM 2048 O O . SER A 1 301 ? -2.405 0.892 -17.737 1.00 92.38 301 SER A O 1
ATOM 2050 N N . GLY A 1 302 ? -1.586 1.650 -15.796 1.00 89.00 302 GLY A N 1
ATOM 2051 C CA . GLY A 1 302 ? -2.436 2.842 -15.709 1.00 89.00 302 GLY A CA 1
ATOM 2052 C C . GL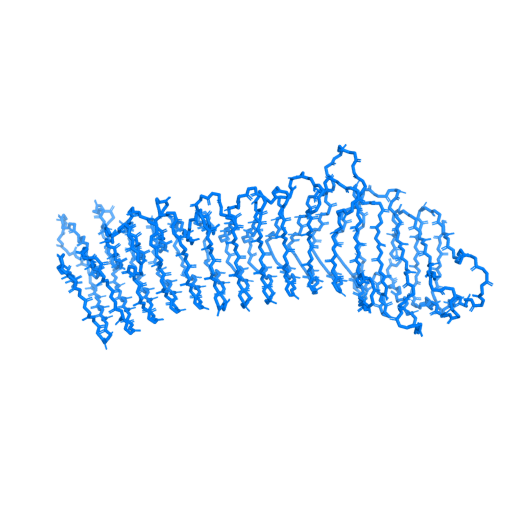Y A 1 302 ? -2.084 3.717 -14.505 1.00 89.00 302 GLY A C 1
ATOM 2053 O O . GLY A 1 302 ? -1.260 3.321 -13.688 1.00 89.00 302 GLY A O 1
ATOM 2054 N N . GLY A 1 303 ? -2.713 4.892 -14.380 1.00 85.94 303 GLY A N 1
ATOM 2055 C CA . GLY A 1 303 ? -2.456 5.858 -13.297 1.00 85.94 303 GLY A CA 1
ATOM 2056 C C . GLY A 1 303 ? -1.281 6.808 -13.562 1.00 85.94 303 GLY A C 1
ATOM 2057 O O . GLY A 1 303 ? -0.674 6.757 -14.630 1.00 85.94 303 GLY A O 1
ATOM 2058 N N . THR A 1 304 ? -0.978 7.672 -12.593 1.00 83.38 304 THR A N 1
ATOM 2059 C CA . THR A 1 304 ? 0.182 8.581 -12.617 1.00 83.38 304 THR A CA 1
ATOM 2060 C C . THR A 1 304 ? 1.070 8.263 -11.430 1.00 83.38 304 THR A C 1
ATOM 2062 O O . THR A 1 304 ? 0.660 8.447 -10.291 1.00 83.38 304 THR A O 1
ATOM 2065 N N . HIS A 1 305 ? 2.289 7.814 -11.686 1.00 83.69 305 HIS A N 1
ATOM 2066 C CA . HIS A 1 305 ? 3.223 7.354 -10.668 1.00 83.69 305 HIS A CA 1
ATOM 2067 C C . HIS A 1 305 ? 4.443 8.242 -10.683 1.00 83.69 305 HIS A C 1
ATOM 2069 O O . HIS A 1 305 ? 5.082 8.433 -11.716 1.00 83.69 305 HIS A O 1
ATOM 2075 N N . THR A 1 306 ? 4.748 8.790 -9.524 1.00 77.31 306 THR A N 1
ATOM 2076 C CA . THR A 1 306 ? 5.808 9.759 -9.350 1.00 77.31 306 THR A CA 1
ATOM 2077 C C . THR A 1 306 ? 6.826 9.187 -8.386 1.00 77.31 306 THR A C 1
ATOM 2079 O O . THR A 1 306 ? 6.543 8.959 -7.213 1.00 77.31 306 THR A O 1
ATOM 2082 N N . ILE A 1 307 ? 8.038 8.961 -8.873 1.00 72.00 307 ILE A N 1
ATOM 2083 C CA . ILE A 1 307 ? 9.169 8.622 -8.014 1.00 72.00 307 ILE A CA 1
ATOM 2084 C C . ILE A 1 307 ? 10.013 9.895 -7.987 1.00 72.00 307 ILE A C 1
ATOM 2086 O O . ILE A 1 307 ? 10.800 10.179 -8.887 1.00 72.00 307 ILE A O 1
ATOM 2090 N N . ASN A 1 308 ? 9.703 10.754 -7.016 1.00 60.53 308 ASN A N 1
ATOM 2091 C CA . ASN A 1 308 ? 10.221 12.110 -6.932 1.00 60.53 308 ASN A CA 1
ATOM 2092 C C . ASN A 1 308 ? 11.413 12.166 -5.993 1.00 60.53 308 ASN A C 1
ATOM 2094 O O . ASN A 1 308 ? 11.256 12.322 -4.786 1.00 60.53 308 ASN A O 1
ATOM 2098 N N . GLY A 1 309 ? 12.614 12.171 -6.551 1.00 51.72 309 GLY A N 1
ATOM 2099 C CA . GLY A 1 309 ? 13.777 12.635 -5.816 1.00 51.72 309 GLY A CA 1
ATOM 2100 C C . GLY A 1 309 ? 13.630 14.113 -5.395 1.00 51.72 309 GLY A C 1
ATOM 2101 O O . GLY A 1 309 ? 13.284 14.970 -6.198 1.00 51.72 309 GLY A O 1
ATOM 2102 N N . THR A 1 310 ? 13.844 14.475 -4.131 1.00 47.84 310 THR A N 1
ATOM 2103 C CA . THR A 1 310 ? 14.007 15.880 -3.743 1.00 47.84 310 THR A CA 1
ATOM 2104 C C . THR A 1 310 ? 15.344 16.385 -4.270 1.00 47.84 310 THR A C 1
ATOM 2106 O O . THR A 1 310 ? 16.380 15.785 -3.995 1.00 47.84 310 THR A O 1
ATOM 2109 N N . ALA A 1 311 ? 15.307 17.515 -4.975 1.00 41.56 311 ALA A N 1
ATOM 2110 C CA . ALA A 1 311 ? 16.379 18.132 -5.760 1.00 41.56 311 ALA A CA 1
ATOM 2111 C C . ALA A 1 311 ? 17.651 18.583 -4.994 1.00 41.56 311 ALA A C 1
ATOM 2113 O O . ALA A 1 311 ? 18.373 19.463 -5.457 1.00 41.56 311 ALA A O 1
ATOM 2114 N N . ALA A 1 312 ? 17.962 18.012 -3.830 1.00 47.25 312 ALA A N 1
ATOM 2115 C CA . ALA A 1 312 ? 19.123 18.372 -3.022 1.00 47.25 312 ALA A CA 1
ATOM 2116 C C . ALA A 1 312 ? 20.127 17.211 -2.901 1.00 47.25 312 ALA A C 1
ATOM 2118 O O . ALA A 1 312 ? 20.422 16.755 -1.799 1.00 47.25 312 ALA A O 1
ATOM 2119 N N . GLY A 1 313 ? 20.680 16.773 -4.038 1.00 50.47 313 GLY A N 1
ATOM 2120 C CA . GLY A 1 313 ? 22.026 16.180 -4.092 1.00 50.47 313 GLY A CA 1
ATOM 2121 C C . GLY A 1 313 ? 22.161 14.654 -4.160 1.00 50.47 313 GLY A C 1
ATOM 2122 O O . GLY A 1 313 ? 23.298 14.188 -4.182 1.00 50.47 313 GLY A O 1
ATOM 2123 N N . GLY A 1 314 ? 21.065 13.895 -4.233 1.00 58.28 314 GLY A N 1
ATOM 2124 C CA . GLY A 1 314 ? 21.078 12.438 -4.413 1.00 58.28 314 GLY A CA 1
ATOM 2125 C C . GLY A 1 314 ? 20.435 12.026 -5.736 1.00 58.28 314 GLY A C 1
ATOM 2126 O O . GLY A 1 314 ? 19.360 12.506 -6.081 1.00 58.28 314 GLY A O 1
ATOM 2127 N N . ALA A 1 315 ? 21.133 11.181 -6.482 1.00 63.75 315 ALA A N 1
ATOM 2128 C CA . ALA A 1 315 ? 20.614 10.417 -7.606 1.00 63.75 315 ALA A CA 1
ATOM 2129 C C . ALA A 1 315 ? 19.827 9.216 -7.046 1.00 63.75 315 ALA A C 1
ATOM 2131 O O . ALA A 1 315 ? 20.348 8.548 -6.157 1.00 63.75 315 ALA A O 1
ATOM 2132 N N . GLU A 1 316 ? 18.594 8.982 -7.505 1.00 74.38 316 GLU A N 1
ATOM 2133 C CA . GLU A 1 316 ? 17.761 7.862 -7.041 1.00 74.38 316 GLU A CA 1
ATOM 2134 C C . GLU A 1 316 ? 17.675 6.772 -8.111 1.00 74.38 316 GLU A C 1
ATOM 2136 O O . GLU A 1 316 ? 17.444 7.063 -9.296 1.00 74.38 316 GLU A O 1
ATOM 2141 N N . ASP A 1 317 ? 17.777 5.520 -7.668 1.00 83.38 317 ASP A N 1
ATOM 2142 C CA . ASP A 1 317 ? 17.735 4.348 -8.529 1.00 83.38 317 ASP A CA 1
ATOM 2143 C C . ASP A 1 317 ? 16.484 3.497 -8.234 1.00 83.38 317 ASP A C 1
ATOM 2145 O O . ASP A 1 317 ? 16.091 3.253 -7.089 1.00 83.38 317 ASP A O 1
ATOM 2149 N N . ILE A 1 318 ? 15.835 3.030 -9.301 1.00 86.62 318 ILE A N 1
ATOM 2150 C CA . ILE A 1 318 ? 14.773 2.022 -9.243 1.00 86.62 318 ILE A CA 1
ATOM 2151 C C . ILE A 1 318 ? 15.403 0.692 -9.633 1.00 86.62 318 ILE A C 1
ATOM 2153 O O . ILE A 1 318 ? 15.817 0.531 -10.782 1.00 86.62 318 ILE A O 1
ATOM 2157 N N . LEU A 1 319 ? 15.443 -0.272 -8.714 1.00 88.00 319 LEU A N 1
ATOM 2158 C CA . LEU A 1 319 ? 16.014 -1.594 -8.971 1.00 88.00 319 LEU A CA 1
ATOM 2159 C C . LEU A 1 319 ? 14.942 -2.674 -8.920 1.00 88.00 319 LEU A C 1
ATOM 2161 O O . LEU A 1 319 ? 14.408 -3.018 -7.864 1.00 88.00 319 LEU A O 1
ATOM 2165 N N . VAL A 1 320 ? 14.658 -3.245 -10.087 1.00 88.06 320 VAL A N 1
ATOM 2166 C CA . VAL A 1 320 ? 13.720 -4.351 -10.262 1.00 88.06 320 VAL A CA 1
ATOM 2167 C C . VAL A 1 320 ? 14.492 -5.664 -10.375 1.00 88.06 320 VAL A C 1
ATOM 2169 O O . VAL A 1 320 ? 15.166 -5.922 -11.374 1.00 88.06 320 VAL A O 1
ATOM 2172 N N . GLY A 1 321 ? 14.365 -6.500 -9.348 1.00 80.56 321 GLY A N 1
ATOM 2173 C CA . GLY A 1 321 ? 15.102 -7.746 -9.186 1.00 80.56 321 GLY A CA 1
ATOM 2174 C C . GLY A 1 321 ? 16.552 -7.506 -8.764 1.00 80.56 321 GLY A C 1
ATOM 2175 O O . GLY A 1 321 ? 17.486 -7.924 -9.430 1.00 80.56 321 GLY A O 1
ATOM 2176 N N . ALA A 1 322 ? 16.786 -6.800 -7.660 1.00 72.94 322 ALA A N 1
ATOM 2177 C CA . ALA A 1 322 ? 18.155 -6.594 -7.188 1.00 72.94 322 ALA A CA 1
ATOM 2178 C C . ALA A 1 322 ? 18.848 -7.930 -6.815 1.00 72.94 322 ALA A C 1
ATOM 2180 O O . ALA A 1 322 ? 18.258 -8.818 -6.190 1.00 72.94 322 ALA A O 1
ATOM 2181 N N . GLY A 1 323 ? 20.130 -8.067 -7.172 1.00 71.44 323 GLY A N 1
ATOM 2182 C CA . GLY A 1 323 ? 20.955 -9.233 -6.839 1.00 71.44 323 GLY A CA 1
ATOM 2183 C C . GLY A 1 323 ? 20.617 -10.488 -7.656 1.00 71.44 323 GLY A C 1
ATOM 2184 O O . GLY A 1 323 ? 20.700 -10.484 -8.880 1.00 71.44 323 GLY A O 1
ATOM 2185 N N . THR A 1 324 ? 20.296 -11.591 -6.974 1.00 66.38 324 THR A N 1
ATOM 2186 C CA . THR A 1 324 ? 19.985 -12.898 -7.593 1.00 66.38 324 THR A CA 1
ATOM 2187 C C . THR A 1 324 ? 18.494 -13.110 -7.862 1.00 66.38 324 THR A C 1
ATOM 2189 O O . THR A 1 324 ? 18.101 -14.153 -8.388 1.00 66.38 324 THR A O 1
ATOM 2192 N N . VAL A 1 325 ? 17.642 -12.155 -7.482 1.00 77.25 325 VAL A N 1
ATOM 2193 C CA . VAL A 1 325 ? 16.196 -12.242 -7.696 1.00 77.25 325 VAL A CA 1
ATOM 2194 C C . VAL A 1 325 ? 15.883 -11.773 -9.109 1.00 77.25 325 VAL A C 1
ATOM 2196 O O . VAL A 1 325 ? 16.178 -10.637 -9.446 1.00 77.25 325 VAL A O 1
ATOM 2199 N N . ILE A 1 326 ? 15.272 -12.627 -9.930 1.00 77.31 326 ILE A N 1
ATOM 2200 C CA . ILE A 1 326 ? 14.850 -12.262 -11.288 1.00 77.31 326 ILE A CA 1
ATOM 2201 C C . ILE A 1 326 ? 13.536 -11.490 -11.208 1.00 77.31 326 ILE A C 1
ATOM 2203 O O . ILE A 1 326 ? 12.516 -12.059 -10.810 1.00 77.31 326 ILE A O 1
ATOM 2207 N N . GLY A 1 327 ? 13.554 -10.225 -11.629 1.00 80.06 327 GLY A N 1
ATOM 2208 C CA . GLY A 1 327 ? 12.388 -9.357 -11.556 1.00 80.06 327 GLY A CA 1
ATOM 2209 C C . GLY A 1 327 ? 11.824 -8.914 -12.891 1.00 80.06 327 GLY A C 1
ATOM 2210 O O . GLY A 1 327 ? 12.431 -8.124 -13.608 1.00 80.06 327 GLY A O 1
ATOM 2211 N N . ASN A 1 328 ? 10.623 -9.395 -13.217 1.00 88.31 328 ASN A N 1
ATOM 2212 C CA . ASN A 1 328 ? 9.938 -9.002 -14.445 1.00 88.31 328 ASN A CA 1
ATOM 2213 C C . ASN A 1 328 ? 9.452 -7.550 -14.370 1.00 88.31 328 ASN A C 1
ATOM 2215 O O . ASN A 1 328 ? 8.949 -7.097 -13.338 1.00 88.31 328 ASN A O 1
ATOM 2219 N N . THR A 1 329 ? 9.551 -6.864 -15.506 1.00 93.19 329 THR A N 1
ATOM 2220 C CA . THR A 1 329 ? 9.116 -5.475 -15.670 1.00 93.19 329 THR A CA 1
ATOM 2221 C C . THR A 1 329 ? 8.085 -5.391 -16.785 1.00 93.19 329 THR A C 1
ATOM 2223 O O . THR A 1 329 ? 8.285 -5.951 -17.860 1.00 93.19 329 THR A O 1
ATOM 2226 N N . SER A 1 330 ? 6.983 -4.681 -16.567 1.00 94.69 330 SER A N 1
ATOM 2227 C CA . SER A 1 330 ? 5.944 -4.471 -17.575 1.00 94.69 330 SER A CA 1
ATOM 2228 C C . SER A 1 330 ? 5.416 -3.041 -17.515 1.00 94.69 330 SER A C 1
ATOM 2230 O O . SER A 1 330 ? 4.696 -2.688 -16.590 1.00 94.69 330 SER A O 1
ATOM 2232 N N . LEU A 1 331 ? 5.754 -2.218 -18.508 1.00 93.50 331 LEU A N 1
ATOM 2233 C CA . LEU A 1 331 ? 5.407 -0.796 -18.606 1.00 93.50 331 LEU A CA 1
ATOM 2234 C C . LEU A 1 331 ? 4.444 -0.583 -19.780 1.00 93.50 331 LEU A C 1
ATOM 2236 O O . LEU A 1 331 ? 4.854 -0.243 -20.884 1.00 93.50 331 LEU A O 1
ATOM 2240 N N . THR A 1 332 ? 3.155 -0.827 -19.567 1.00 93.31 332 THR A N 1
ATOM 2241 C CA . THR A 1 332 ? 2.152 -0.955 -20.646 1.00 93.31 332 THR A CA 1
ATOM 2242 C C . THR A 1 332 ? 1.142 0.191 -20.723 1.00 93.31 332 THR A C 1
ATOM 2244 O O . THR A 1 332 ? 0.390 0.269 -21.690 1.00 93.31 332 THR A O 1
ATOM 2247 N N . GLY A 1 333 ? 1.136 1.097 -19.745 1.00 91.12 333 GLY A N 1
ATOM 2248 C CA . GLY A 1 333 ? 0.238 2.252 -19.686 1.00 91.12 333 GLY A CA 1
ATOM 2249 C C . GLY A 1 333 ? 0.518 3.124 -18.463 1.00 91.12 333 GLY A C 1
ATOM 2250 O O . GLY A 1 333 ? 1.386 2.788 -17.664 1.00 91.12 333 GLY A O 1
ATOM 2251 N N . GLY A 1 334 ? -0.221 4.224 -18.312 1.00 90.50 334 GLY A N 1
ATOM 2252 C CA . GLY A 1 334 ? -0.023 5.196 -17.228 1.00 90.50 334 GLY A CA 1
ATOM 2253 C C . GLY A 1 334 ? 1.119 6.183 -17.486 1.00 90.50 334 GLY A C 1
ATOM 2254 O O . GLY A 1 334 ? 1.699 6.204 -18.572 1.00 90.50 334 GLY A O 1
ATOM 2255 N N . THR A 1 335 ? 1.426 7.003 -16.486 1.00 91.75 335 THR A N 1
ATOM 2256 C CA . THR A 1 335 ? 2.533 7.967 -16.497 1.00 91.75 335 THR A CA 1
ATOM 2257 C C . THR A 1 335 ? 3.546 7.580 -15.428 1.00 91.75 335 THR A C 1
ATOM 2259 O O . THR A 1 335 ? 3.155 7.396 -14.280 1.00 91.75 335 THR A O 1
ATOM 2262 N N . LEU A 1 336 ? 4.825 7.482 -15.789 1.00 90.12 336 LEU A N 1
ATOM 2263 C CA . LEU A 1 336 ? 5.944 7.355 -14.859 1.00 90.12 336 LEU A CA 1
ATOM 2264 C C . LEU A 1 336 ? 6.775 8.639 -14.906 1.00 90.12 336 LEU A C 1
ATOM 2266 O O . LEU A 1 336 ? 7.416 8.940 -15.915 1.00 90.12 336 LEU A O 1
ATOM 2270 N N . ASP A 1 337 ? 6.750 9.398 -13.817 1.00 88.81 337 ASP A N 1
ATOM 2271 C CA . ASP A 1 337 ? 7.573 10.591 -13.670 1.00 88.81 337 ASP A CA 1
ATOM 2272 C C . ASP A 1 337 ? 8.957 10.226 -13.137 1.00 88.81 337 ASP A C 1
ATOM 2274 O O . ASP A 1 337 ? 9.097 9.665 -12.050 1.00 88.81 337 ASP A O 1
ATOM 2278 N N . LEU A 1 338 ? 9.966 10.543 -13.943 1.00 85.75 338 LEU A N 1
ATOM 2279 C CA . LEU A 1 338 ? 11.366 10.199 -13.749 1.00 85.75 338 LEU A CA 1
ATOM 2280 C C . LEU A 1 338 ? 12.226 11.452 -13.473 1.00 85.75 338 LEU A C 1
ATOM 2282 O O . LEU A 1 338 ? 13.448 11.378 -13.568 1.00 85.75 338 LEU A O 1
ATOM 2286 N N . THR A 1 339 ? 11.615 12.600 -13.133 1.00 82.75 339 THR A N 1
ATOM 2287 C CA . THR A 1 339 ? 12.277 13.919 -12.971 1.00 82.75 339 THR A CA 1
ATOM 2288 C C . THR A 1 339 ? 13.559 13.911 -12.124 1.00 82.75 339 THR A C 1
ATOM 2290 O O . THR A 1 339 ? 14.424 14.760 -12.319 1.00 82.75 339 THR A O 1
ATOM 2293 N N . ASN A 1 340 ? 13.734 12.943 -11.223 1.00 78.38 340 ASN A N 1
ATOM 2294 C CA . ASN A 1 340 ? 14.922 12.838 -10.370 1.00 78.38 340 ASN A CA 1
ATOM 2295 C C . ASN A 1 340 ? 15.469 11.403 -10.273 1.00 78.38 340 ASN A C 1
ATOM 2297 O O . ASN A 1 340 ? 16.127 11.054 -9.297 1.00 78.38 340 ASN A O 1
ATOM 2301 N N . ILE A 1 341 ? 15.174 10.572 -11.272 1.00 82.44 341 ILE A N 1
ATOM 2302 C CA . ILE A 1 341 ? 15.663 9.195 -11.353 1.00 82.44 341 ILE A CA 1
ATOM 2303 C C . ILE A 1 341 ? 16.890 9.164 -12.250 1.00 82.44 341 ILE A C 1
ATOM 2305 O O . ILE A 1 341 ? 16.858 9.660 -13.377 1.00 82.44 341 ILE A O 1
ATOM 2309 N N . THR A 1 342 ? 17.974 8.560 -11.787 1.00 86.00 342 THR A N 1
ATOM 2310 C CA . THR A 1 342 ? 19.193 8.372 -12.586 1.00 86.00 342 THR A CA 1
ATOM 2311 C C . THR A 1 342 ? 19.231 7.024 -13.268 1.00 86.00 342 THR A C 1
ATOM 2313 O O . THR A 1 342 ? 19.669 6.934 -14.418 1.00 86.00 342 THR A O 1
ATOM 2316 N N . LEU A 1 343 ? 18.721 5.997 -12.596 1.00 88.00 343 LEU A N 1
ATOM 2317 C CA . LEU A 1 343 ? 18.736 4.627 -13.073 1.00 88.00 343 LEU A CA 1
ATOM 2318 C C . LEU A 1 343 ? 17.361 3.987 -12.900 1.00 88.00 343 LEU A C 1
ATOM 2320 O O . LEU A 1 343 ? 16.770 4.002 -11.826 1.00 88.00 343 LEU A O 1
ATOM 2324 N N . PHE A 1 344 ? 16.877 3.362 -13.964 1.00 90.75 344 PHE A N 1
ATOM 2325 C CA . PHE A 1 344 ? 15.846 2.340 -13.897 1.00 90.75 344 PHE A CA 1
ATOM 2326 C C . PHE A 1 344 ? 16.508 1.029 -14.309 1.00 90.75 344 PHE A C 1
ATOM 2328 O O . PHE A 1 344 ? 16.748 0.805 -15.493 1.00 90.75 344 PHE A O 1
ATOM 2335 N N . GLN A 1 345 ? 16.830 0.165 -13.355 1.00 91.00 345 GLN A N 1
ATOM 2336 C CA . GLN A 1 345 ? 17.476 -1.118 -13.604 1.00 91.00 345 GLN A CA 1
ATOM 2337 C C . GLN A 1 345 ? 16.464 -2.253 -13.491 1.00 91.00 345 GLN A C 1
ATOM 2339 O O . GLN A 1 345 ? 15.672 -2.317 -12.553 1.00 91.00 345 GLN A O 1
ATOM 2344 N N . THR A 1 346 ? 16.506 -3.187 -14.434 1.00 90.81 346 THR A N 1
ATOM 2345 C CA . THR A 1 346 ? 15.738 -4.430 -14.355 1.00 90.81 346 THR A CA 1
ATOM 2346 C C . THR A 1 346 ? 16.577 -5.60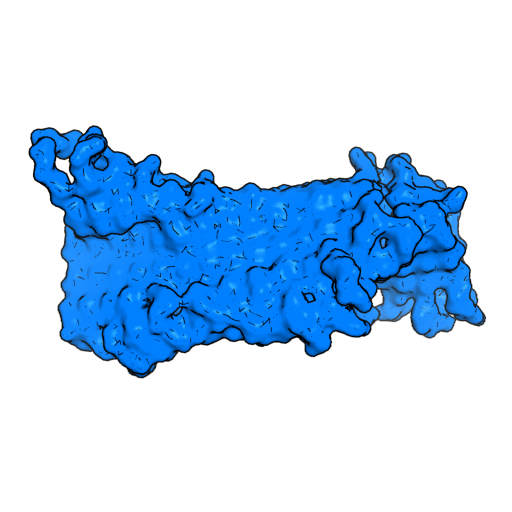8 -14.816 1.00 90.81 346 THR A C 1
ATOM 2348 O O . THR A 1 346 ? 17.245 -5.528 -15.846 1.00 90.81 346 THR A O 1
ATOM 2351 N N . ASN A 1 347 ? 16.518 -6.712 -14.069 1.00 87.38 347 ASN A N 1
ATOM 2352 C CA . ASN A 1 347 ? 17.193 -7.961 -14.426 1.00 87.38 347 ASN A CA 1
ATOM 2353 C C . ASN A 1 347 ? 16.230 -9.077 -14.885 1.00 87.38 347 ASN A C 1
ATOM 2355 O O . ASN A 1 347 ? 16.564 -10.261 -14.854 1.00 87.38 347 ASN A O 1
ATOM 2359 N N . GLY A 1 348 ? 15.001 -8.720 -15.266 1.00 86.75 348 GLY A N 1
ATOM 2360 C CA . GLY A 1 348 ? 13.951 -9.680 -15.591 1.00 86.75 348 GLY A CA 1
ATOM 2361 C C . GLY A 1 348 ? 14.258 -10.549 -16.806 1.00 86.75 348 GLY A C 1
ATOM 2362 O O . GLY A 1 348 ? 14.960 -10.139 -17.730 1.00 86.75 348 GLY A O 1
ATOM 2363 N N . THR A 1 349 ? 13.660 -11.741 -16.842 1.00 87.88 349 THR A N 1
ATOM 2364 C CA . THR A 1 349 ? 13.649 -12.602 -18.043 1.00 87.88 349 THR A CA 1
ATOM 2365 C C . THR A 1 349 ? 12.629 -12.140 -19.069 1.00 87.88 349 THR A C 1
ATOM 2367 O O . THR A 1 349 ? 12.826 -12.327 -20.269 1.00 87.88 349 THR A O 1
ATOM 2370 N N . SER A 1 350 ? 11.545 -11.528 -18.596 1.00 90.94 350 SER A N 1
ATOM 2371 C CA . SER A 1 350 ? 10.482 -10.972 -19.417 1.00 90.94 350 SER A CA 1
ATOM 2372 C C . SER A 1 350 ? 10.301 -9.502 -19.068 1.00 90.94 350 SER A C 1
ATOM 2374 O O . SER A 1 350 ? 9.855 -9.158 -17.971 1.00 90.94 350 SER A O 1
ATOM 2376 N N . ILE A 1 351 ? 10.640 -8.642 -20.022 1.00 93.25 351 ILE A N 1
ATOM 2377 C CA . ILE A 1 351 ? 10.520 -7.191 -19.919 1.00 93.25 351 ILE A CA 1
ATOM 2378 C C . ILE A 1 351 ? 9.551 -6.735 -21.004 1.00 93.25 351 ILE A C 1
ATOM 2380 O O . ILE A 1 351 ? 9.695 -7.114 -22.160 1.00 93.25 351 ILE A O 1
ATOM 2384 N N . THR A 1 352 ? 8.549 -5.938 -20.650 1.00 94.00 352 THR A N 1
ATOM 2385 C CA . THR A 1 352 ? 7.597 -5.357 -21.603 1.00 94.00 352 THR A CA 1
ATOM 2386 C C . THR A 1 352 ? 7.644 -3.838 -21.517 1.00 94.00 352 THR A C 1
ATOM 2388 O O . THR A 1 352 ? 7.504 -3.279 -20.432 1.00 94.00 352 THR A O 1
ATOM 2391 N N . ILE A 1 353 ? 7.830 -3.169 -22.655 1.00 91.88 353 ILE A N 1
ATOM 2392 C CA . ILE A 1 353 ? 7.837 -1.707 -22.781 1.00 91.88 353 ILE A CA 1
ATOM 2393 C C . ILE A 1 353 ? 6.810 -1.327 -23.844 1.00 91.88 353 ILE A C 1
ATOM 2395 O O . ILE A 1 353 ? 6.961 -1.670 -25.012 1.00 91.88 353 ILE A O 1
ATOM 2399 N N . GLY A 1 354 ? 5.763 -0.611 -23.451 1.00 87.94 354 GLY A N 1
ATOM 2400 C CA . GLY A 1 354 ? 4.574 -0.383 -24.269 1.00 87.94 354 GLY A CA 1
ATOM 2401 C C . GLY A 1 354 ? 3.602 -1.567 -24.225 1.00 87.94 354 GLY A C 1
ATOM 2402 O O . GLY A 1 354 ? 3.993 -2.721 -24.073 1.00 87.94 354 GLY A O 1
ATOM 2403 N N . GLY A 1 355 ? 2.308 -1.276 -24.329 1.00 82.06 355 GLY A N 1
ATOM 2404 C CA . GLY A 1 355 ? 1.230 -2.259 -24.289 1.00 82.06 355 GLY A CA 1
ATOM 2405 C C . GLY A 1 355 ? 0.571 -2.502 -25.646 1.00 82.06 355 GLY A C 1
ATOM 2406 O O . GLY A 1 355 ? 0.846 -1.837 -26.645 1.00 82.06 355 GLY A O 1
ATOM 2407 N N . ALA A 1 356 ? -0.361 -3.457 -25.665 1.00 73.19 356 ALA A N 1
ATOM 2408 C CA . ALA A 1 356 ? -1.225 -3.731 -26.817 1.00 73.19 356 ALA A CA 1
ATOM 2409 C C . ALA A 1 356 ? -2.364 -2.708 -26.989 1.00 73.19 356 ALA A C 1
ATOM 2411 O O . ALA A 1 356 ? -3.018 -2.712 -28.027 1.00 73.19 356 ALA A O 1
ATOM 2412 N N . ALA A 1 357 ? -2.608 -1.854 -25.987 1.00 75.81 357 ALA A N 1
ATOM 2413 C CA . ALA A 1 357 ? -3.698 -0.872 -25.966 1.00 75.81 357 ALA A CA 1
ATOM 2414 C C . ALA A 1 357 ? -3.228 0.583 -25.750 1.00 75.81 357 ALA A C 1
ATOM 2416 O O . ALA A 1 357 ? -4.050 1.496 -25.747 1.00 75.81 357 ALA A O 1
ATOM 2417 N N . GLY A 1 358 ? -1.926 0.812 -25.564 1.00 82.62 358 GLY A N 1
ATOM 2418 C CA . GLY A 1 358 ? -1.347 2.132 -25.316 1.00 82.62 358 GLY A CA 1
ATOM 2419 C C . GLY A 1 358 ? 0.115 2.038 -24.883 1.00 82.62 358 GLY A C 1
ATOM 2420 O O . GLY A 1 358 ? 0.653 0.940 -24.746 1.00 82.62 358 GLY A O 1
ATOM 2421 N N . ASN A 1 359 ? 0.758 3.185 -24.670 1.00 86.69 359 ASN A N 1
ATOM 2422 C CA . ASN A 1 359 ? 2.106 3.264 -24.108 1.00 86.69 359 ASN A CA 1
ATOM 2423 C C . ASN A 1 359 ? 2.073 3.826 -22.689 1.00 86.69 359 ASN A C 1
ATOM 2425 O O . ASN A 1 359 ? 1.216 4.646 -22.358 1.00 86.69 359 ASN A O 1
ATOM 2429 N N . ALA A 1 360 ? 3.070 3.448 -21.892 1.00 89.06 360 ALA A N 1
ATOM 2430 C CA . ALA A 1 360 ? 3.475 4.268 -20.762 1.00 89.06 360 ALA A CA 1
ATOM 2431 C C . ALA A 1 360 ? 3.974 5.636 -21.265 1.00 89.06 360 ALA A C 1
ATOM 2433 O O . ALA A 1 360 ? 4.669 5.720 -22.280 1.00 89.06 360 ALA A O 1
ATOM 2434 N N . THR A 1 361 ? 3.614 6.698 -20.551 1.00 90.62 361 THR A N 1
ATOM 2435 C CA . THR A 1 361 ? 4.164 8.043 -20.737 1.00 90.62 361 THR A CA 1
ATOM 2436 C C . THR A 1 361 ? 5.276 8.248 -19.721 1.00 90.62 361 THR A C 1
ATOM 2438 O O . THR A 1 361 ? 5.087 7.952 -18.546 1.00 90.62 361 THR A O 1
ATOM 2441 N N . PHE A 1 362 ? 6.421 8.767 -20.150 1.00 89.75 362 PHE A N 1
ATOM 2442 C CA . PHE A 1 362 ? 7.539 9.072 -19.260 1.00 89.75 362 PHE A CA 1
ATOM 2443 C C . PHE A 1 362 ? 7.778 10.581 -19.237 1.00 89.75 362 PHE A C 1
ATOM 2445 O O . PHE A 1 362 ? 7.826 11.210 -20.296 1.00 89.75 362 PHE A O 1
ATOM 2452 N N . THR A 1 363 ? 7.930 11.169 -18.051 1.00 87.50 363 THR A N 1
ATOM 2453 C CA . THR A 1 363 ? 8.190 12.612 -17.886 1.00 87.50 363 THR A CA 1
ATOM 2454 C C . THR A 1 363 ? 9.501 12.866 -17.146 1.00 87.50 363 THR A C 1
ATOM 2456 O O . THR A 1 363 ? 9.984 12.001 -16.425 1.00 87.50 363 THR A O 1
ATOM 2459 N N . GLY A 1 364 ? 10.097 14.050 -17.336 1.00 73.81 364 GLY A N 1
ATOM 2460 C CA . GLY A 1 364 ? 11.158 14.555 -16.452 1.00 73.81 364 GLY A CA 1
ATOM 2461 C C . GLY A 1 364 ? 12.608 14.116 -16.708 1.00 73.81 364 GLY A C 1
ATOM 2462 O O . GLY A 1 364 ? 13.501 14.603 -16.029 1.00 73.81 364 GLY A O 1
ATOM 2463 N N . ALA A 1 365 ? 12.892 13.248 -17.679 1.00 65.56 365 ALA A N 1
ATOM 2464 C CA . ALA A 1 365 ? 14.074 12.379 -17.590 1.00 65.56 365 ALA A CA 1
ATOM 2465 C C . ALA A 1 365 ? 15.011 12.330 -18.802 1.00 65.56 365 ALA A C 1
ATOM 2467 O O . ALA A 1 365 ? 15.344 11.256 -19.298 1.00 65.56 365 ALA A O 1
ATOM 2468 N N . ALA A 1 366 ? 15.526 13.475 -19.250 1.00 72.19 366 ALA A N 1
ATOM 2469 C CA . ALA A 1 366 ? 16.567 13.460 -20.286 1.00 72.19 366 ALA A CA 1
ATOM 2470 C C . ALA A 1 366 ? 17.840 12.686 -19.860 1.00 72.19 366 ALA A C 1
ATOM 2472 O O . ALA A 1 366 ? 18.592 12.231 -20.716 1.00 72.19 366 ALA A O 1
ATOM 2473 N N . ALA A 1 367 ? 18.079 12.525 -18.551 1.00 80.69 367 ALA A N 1
ATOM 2474 C CA . ALA A 1 367 ? 19.285 11.899 -18.000 1.00 80.69 367 ALA A CA 1
ATOM 2475 C C . ALA A 1 367 ? 19.088 10.470 -17.449 1.00 80.69 367 ALA A C 1
ATOM 2477 O O . ALA A 1 367 ? 20.078 9.817 -17.121 1.00 80.69 367 ALA A O 1
ATOM 2478 N N . THR A 1 368 ? 17.855 9.957 -17.335 1.00 87.88 368 THR A N 1
ATOM 2479 C CA . THR A 1 368 ? 17.618 8.634 -16.729 1.00 87.88 368 THR A CA 1
ATOM 2480 C C . THR A 1 368 ? 18.092 7.510 -17.643 1.00 87.88 368 THR A C 1
ATOM 2482 O O . THR A 1 368 ? 17.727 7.450 -18.818 1.00 87.88 368 THR A O 1
ATOM 2485 N N . THR A 1 369 ? 18.860 6.569 -17.103 1.00 90.75 369 THR A N 1
ATOM 2486 C CA . THR A 1 369 ? 19.304 5.373 -17.825 1.00 90.75 369 THR A CA 1
ATOM 2487 C C . THR A 1 369 ? 18.382 4.199 -17.525 1.00 90.75 369 THR A C 1
ATOM 2489 O O . THR A 1 369 ? 18.261 3.790 -16.376 1.00 90.75 369 THR A O 1
ATOM 2492 N N . LEU A 1 370 ? 17.753 3.623 -18.550 1.00 92.19 370 LEU A N 1
ATOM 2493 C CA . LEU A 1 370 ? 17.164 2.288 -18.467 1.00 92.19 370 LEU A CA 1
ATOM 2494 C C . LEU A 1 370 ? 18.280 1.261 -18.625 1.00 92.19 370 LEU A C 1
ATOM 2496 O O . LEU A 1 370 ? 18.873 1.173 -19.698 1.00 92.19 370 LEU A O 1
ATOM 2500 N N . THR A 1 371 ? 18.550 0.478 -17.589 1.00 91.12 371 THR A N 1
ATOM 2501 C CA . THR A 1 371 ? 19.526 -0.611 -17.626 1.00 91.12 371 THR A CA 1
ATOM 2502 C C . THR A 1 371 ? 18.812 -1.955 -17.640 1.00 91.12 371 THR A C 1
ATOM 2504 O O . THR A 1 371 ? 18.083 -2.313 -16.715 1.00 91.12 371 THR A O 1
ATOM 2507 N N . LEU A 1 372 ? 19.033 -2.704 -18.714 1.00 89.75 372 LEU A N 1
ATOM 2508 C CA . LEU A 1 372 ? 18.608 -4.087 -18.872 1.00 89.75 372 LEU A CA 1
ATOM 2509 C C . LEU A 1 372 ? 19.778 -4.977 -18.460 1.00 89.75 372 LEU A C 1
ATOM 2511 O O . LEU A 1 372 ? 20.670 -5.247 -19.271 1.00 89.75 372 LEU A O 1
ATOM 2515 N N . ASP A 1 373 ? 19.784 -5.384 -17.199 1.00 87.12 373 ASP A N 1
ATOM 2516 C CA . ASP A 1 373 ? 20.777 -6.310 -16.677 1.00 87.12 373 ASP A CA 1
ATOM 2517 C C . ASP A 1 373 ? 20.399 -7.735 -17.037 1.00 87.12 373 ASP A C 1
ATOM 2519 O O . ASP A 1 373 ? 19.238 -8.137 -16.964 1.00 87.12 373 ASP A O 1
ATOM 2523 N N . GLN A 1 374 ? 21.383 -8.535 -17.416 1.00 80.19 374 GLN A N 1
ATOM 2524 C CA . GLN A 1 374 ? 21.130 -9.949 -17.637 1.00 80.19 374 GLN A CA 1
ATOM 2525 C C . GLN A 1 374 ? 20.971 -10.675 -16.287 1.00 80.19 374 GLN A C 1
ATOM 2527 O O . GLN A 1 374 ? 21.814 -10.505 -15.401 1.00 80.19 374 GLN A O 1
ATOM 2532 N N . PRO A 1 375 ? 19.901 -11.476 -16.107 1.00 78.06 375 PRO A N 1
ATOM 2533 C CA . PRO A 1 375 ? 19.692 -12.249 -14.885 1.00 78.06 375 PRO A CA 1
ATOM 2534 C C . PRO A 1 375 ? 20.835 -13.235 -14.639 1.00 78.06 375 PRO A C 1
ATOM 2536 O O . PRO A 1 375 ? 21.403 -13.788 -15.580 1.00 78.06 375 PRO A O 1
ATOM 2539 N N . ILE A 1 376 ? 21.107 -13.516 -13.362 1.00 76.25 376 ILE A N 1
ATOM 2540 C CA . ILE A 1 376 ? 22.033 -14.567 -12.928 1.00 76.25 376 ILE A CA 1
ATOM 2541 C C . ILE A 1 376 ? 21.210 -15.702 -12.290 1.00 76.25 376 ILE A C 1
ATOM 2543 O O . ILE A 1 376 ? 20.514 -15.445 -11.306 1.00 76.25 376 ILE A O 1
ATOM 2547 N N . PRO A 1 377 ? 21.292 -16.957 -12.783 1.00 76.12 377 PRO A N 1
ATOM 2548 C CA . PRO A 1 377 ? 22.112 -17.424 -13.904 1.00 76.12 377 PRO A CA 1
ATOM 2549 C C . PRO A 1 377 ? 21.617 -16.907 -15.262 1.00 76.12 377 PRO A C 1
ATOM 2551 O O . PRO A 1 377 ? 20.421 -16.699 -15.454 1.00 76.12 377 PRO A O 1
ATOM 2554 N N . ASN A 1 378 ? 22.548 -16.769 -16.208 1.00 72.94 378 ASN A N 1
ATOM 2555 C CA . ASN A 1 378 ? 22.282 -16.284 -17.558 1.00 72.94 378 ASN A CA 1
ATOM 2556 C C . ASN A 1 378 ? 21.199 -17.106 -18.260 1.00 72.94 378 ASN A C 1
ATOM 2558 O O . ASN A 1 378 ? 21.372 -18.288 -18.559 1.00 72.94 378 ASN A O 1
ATOM 2562 N N . VAL A 1 379 ? 20.096 -16.442 -18.572 1.00 82.69 379 VAL A N 1
ATOM 2563 C CA . VAL A 1 379 ? 18.970 -16.981 -19.334 1.00 82.69 379 VAL A CA 1
ATOM 2564 C C . VAL A 1 379 ? 18.585 -15.984 -20.424 1.00 82.69 379 VAL A C 1
ATOM 2566 O O . VAL A 1 379 ? 19.005 -14.827 -20.395 1.00 82.69 379 VAL A O 1
ATOM 2569 N N . LEU A 1 380 ? 17.813 -16.437 -21.415 1.00 85.31 380 LEU A N 1
ATOM 2570 C CA . LEU A 1 380 ? 17.283 -15.553 -22.452 1.00 85.31 380 LEU A CA 1
ATOM 2571 C C . LEU A 1 380 ? 16.459 -14.438 -21.798 1.00 85.31 380 LEU A C 1
ATOM 2573 O O . LEU A 1 380 ? 15.436 -14.706 -21.168 1.00 85.31 380 LEU A O 1
ATOM 2577 N N . GLN A 1 381 ? 16.890 -13.197 -21.995 1.00 88.56 381 GLN A N 1
ATOM 2578 C CA . GLN A 1 381 ? 16.125 -12.018 -21.626 1.00 88.56 381 GLN A CA 1
ATOM 2579 C C . GLN A 1 381 ? 15.335 -11.553 -22.844 1.00 88.56 381 GLN A C 1
ATOM 2581 O O . GLN A 1 381 ? 15.910 -11.176 -23.865 1.00 88.56 381 GLN A O 1
ATOM 2586 N N . THR A 1 382 ? 14.011 -11.580 -22.739 1.00 90.62 382 THR A N 1
ATOM 2587 C CA . THR A 1 382 ? 13.110 -11.129 -23.799 1.00 90.62 382 THR A CA 1
ATOM 2588 C C . THR A 1 382 ? 12.559 -9.756 -23.451 1.00 90.62 382 THR A C 1
ATOM 2590 O O . THR A 1 382 ? 11.905 -9.582 -22.424 1.00 90.62 382 THR A O 1
ATOM 2593 N N . VAL A 1 383 ? 12.799 -8.789 -24.331 1.00 92.06 383 VAL A N 1
ATOM 2594 C CA . VAL A 1 383 ? 12.249 -7.436 -24.273 1.00 92.06 383 VAL A CA 1
ATOM 2595 C C . VAL A 1 383 ? 11.162 -7.323 -25.337 1.00 92.06 383 VAL A C 1
ATOM 2597 O O . VAL A 1 383 ? 11.438 -7.288 -26.536 1.00 92.06 383 VAL A O 1
ATOM 2600 N N . THR A 1 384 ? 9.909 -7.297 -24.903 1.00 93.88 384 THR A N 1
ATOM 2601 C CA . THR A 1 384 ? 8.741 -7.113 -25.765 1.00 93.88 384 THR A CA 1
ATOM 2602 C C . THR A 1 384 ? 8.419 -5.632 -25.867 1.00 93.88 384 THR A C 1
ATOM 2604 O O . THR A 1 384 ? 8.141 -4.980 -24.862 1.00 93.88 384 THR A O 1
ATOM 2607 N N . ILE A 1 385 ? 8.443 -5.098 -27.082 1.00 91.94 385 ILE A N 1
ATOM 2608 C CA . ILE A 1 385 ? 8.088 -3.712 -27.367 1.00 91.94 385 ILE A CA 1
ATOM 2609 C C . ILE A 1 385 ? 6.656 -3.668 -27.905 1.00 91.94 385 ILE A C 1
ATOM 2611 O O . ILE A 1 385 ? 6.319 -4.371 -28.860 1.00 91.94 385 ILE A O 1
ATOM 2615 N N . GLY A 1 386 ? 5.808 -2.843 -27.296 1.00 88.44 386 GLY A N 1
ATOM 2616 C CA . GLY A 1 386 ? 4.424 -2.642 -27.713 1.00 88.44 386 GLY A CA 1
ATOM 2617 C C . GLY A 1 386 ? 4.292 -1.999 -29.099 1.00 88.44 386 GLY A C 1
ATOM 2618 O O . GLY A 1 386 ? 5.205 -1.361 -29.622 1.00 88.44 386 GLY A O 1
ATOM 2619 N N . ASN A 1 387 ? 3.108 -2.130 -29.700 1.00 86.38 387 ASN A N 1
ATOM 2620 C CA . ASN A 1 387 ? 2.854 -1.694 -31.081 1.00 86.38 387 ASN A CA 1
ATOM 2621 C C . ASN A 1 387 ? 2.720 -0.171 -31.246 1.00 86.38 387 ASN A C 1
ATOM 2623 O O . ASN A 1 387 ? 2.693 0.320 -32.372 1.00 86.38 387 ASN A O 1
ATOM 2627 N N . PHE A 1 388 ? 2.628 0.581 -30.149 1.00 88.00 388 PHE A N 1
ATOM 2628 C CA . PHE A 1 388 ? 2.357 2.021 -30.168 1.00 88.00 388 PHE A CA 1
ATOM 2629 C C . PHE A 1 388 ? 3.615 2.892 -30.206 1.00 88.00 388 PHE A C 1
ATOM 2631 O O . PHE A 1 388 ? 3.520 4.092 -29.981 1.00 88.00 388 PHE A O 1
ATOM 2638 N N . ALA A 1 389 ? 4.783 2.320 -30.499 1.00 86.56 389 ALA A N 1
ATOM 2639 C CA . ALA A 1 389 ? 6.051 3.045 -30.555 1.00 86.56 389 ALA A CA 1
ATOM 2640 C C . ALA A 1 389 ? 6.382 3.808 -29.249 1.00 86.56 389 ALA A C 1
ATOM 2642 O O . ALA A 1 389 ? 6.400 5.042 -29.252 1.00 86.56 389 ALA A O 1
ATOM 2643 N N . PRO A 1 390 ? 6.575 3.111 -28.109 1.00 89.62 390 PRO A N 1
ATOM 2644 C CA . PRO A 1 390 ? 6.973 3.751 -26.855 1.00 89.62 390 PRO A CA 1
ATOM 2645 C C . PRO A 1 390 ? 8.234 4.610 -27.013 1.00 89.62 390 PRO A C 1
ATOM 2647 O O . PRO A 1 390 ? 9.121 4.309 -27.815 1.00 89.62 390 PRO A O 1
ATOM 2650 N N . VAL A 1 391 ? 8.313 5.669 -26.207 1.00 91.25 391 VAL A N 1
ATOM 2651 C CA . VAL A 1 391 ? 9.436 6.612 -26.183 1.00 91.25 391 VAL A CA 1
ATOM 2652 C C . VAL A 1 391 ? 10.067 6.583 -24.800 1.00 91.25 391 VAL A C 1
ATOM 2654 O O . VAL A 1 391 ? 9.394 6.893 -23.822 1.00 91.25 391 VAL A O 1
ATOM 2657 N N . TRP A 1 392 ? 11.346 6.237 -24.714 1.00 91.31 392 TRP A N 1
ATOM 2658 C CA . TRP A 1 392 ? 12.135 6.392 -23.499 1.00 91.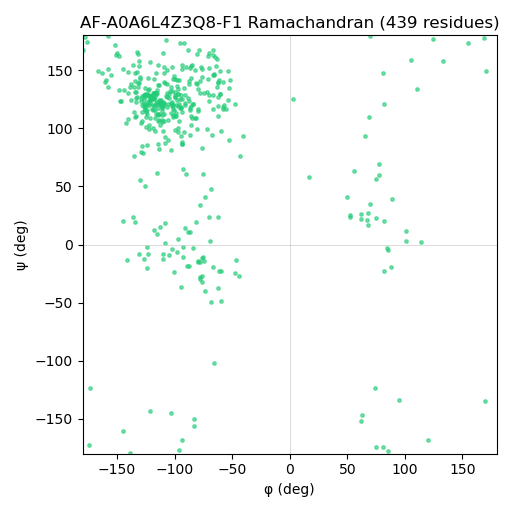31 392 TRP A CA 1
ATOM 2659 C C . TRP A 1 392 ? 12.883 7.737 -23.536 1.00 91.31 392 TRP A C 1
ATOM 2661 O O . TRP A 1 392 ? 13.610 8.001 -24.499 1.00 91.31 392 TRP A O 1
ATOM 2671 N N . PRO A 1 393 ? 12.727 8.603 -22.518 1.00 89.88 393 PRO A N 1
ATOM 2672 C CA . PRO A 1 393 ? 13.213 9.981 -22.574 1.00 89.88 393 PRO A CA 1
ATOM 2673 C C . PRO A 1 393 ? 14.724 10.124 -22.348 1.00 89.88 393 PRO A C 1
ATOM 2675 O O . PRO A 1 393 ? 15.265 11.183 -22.654 1.00 89.88 393 PRO A O 1
ATOM 2678 N N . GLY A 1 394 ? 15.393 9.092 -21.826 1.00 90.81 394 GLY A N 1
ATOM 2679 C CA . GLY A 1 394 ? 16.815 9.130 -21.484 1.00 90.81 394 GLY A CA 1
ATOM 2680 C C . GLY A 1 394 ? 17.641 8.068 -22.208 1.00 90.81 394 GLY A C 1
ATOM 2681 O O . GLY A 1 394 ? 17.393 7.755 -23.372 1.00 90.81 394 GLY A O 1
ATOM 2682 N N . HIS A 1 395 ? 18.636 7.511 -21.524 1.00 91.25 395 HIS A N 1
ATOM 2683 C CA . HIS A 1 395 ? 19.572 6.524 -22.068 1.00 91.25 395 HIS A CA 1
ATOM 2684 C C . HIS A 1 395 ? 19.024 5.095 -21.976 1.00 91.25 395 HIS A C 1
ATOM 2686 O O . HIS A 1 395 ? 18.259 4.782 -21.066 1.00 91.25 395 HIS A O 1
ATOM 2692 N N . LEU A 1 396 ? 19.469 4.208 -22.866 1.00 91.31 396 LEU A N 1
ATOM 2693 C CA . LEU A 1 396 ? 19.238 2.764 -22.768 1.00 91.31 396 LEU A CA 1
ATOM 2694 C C . LEU A 1 396 ? 20.581 2.036 -22.733 1.00 91.31 396 LEU A C 1
ATOM 2696 O O . LEU A 1 396 ? 21.384 2.176 -23.653 1.00 91.31 396 LEU A O 1
ATOM 2700 N N . THR A 1 397 ? 20.795 1.218 -21.709 1.00 90.25 397 THR A N 1
ATOM 2701 C CA . THR A 1 397 ? 21.952 0.335 -21.575 1.00 90.25 397 THR A CA 1
ATOM 2702 C C . THR A 1 397 ? 21.488 -1.112 -21.476 1.00 90.25 397 THR A C 1
ATOM 2704 O O . THR A 1 397 ? 20.653 -1.447 -20.645 1.00 90.25 397 THR A O 1
ATOM 2707 N N . SER A 1 398 ? 22.040 -1.997 -22.303 1.00 86.50 398 SER A N 1
ATOM 2708 C CA . SER A 1 398 ? 21.941 -3.444 -22.092 1.00 86.50 398 SER A CA 1
ATOM 2709 C C . SER A 1 398 ? 23.274 -3.940 -21.545 1.00 86.50 398 SER A C 1
ATOM 2711 O O . SER A 1 398 ? 24.301 -3.853 -22.228 1.00 86.50 398 SER A O 1
ATOM 2713 N N . ALA A 1 399 ? 23.257 -4.397 -20.294 1.00 79.19 399 ALA A N 1
ATOM 2714 C CA . ALA A 1 399 ? 24.441 -4.736 -19.522 1.00 79.19 399 ALA A CA 1
ATOM 2715 C C . ALA A 1 399 ? 24.476 -6.227 -19.167 1.00 79.19 399 ALA A C 1
ATOM 2717 O O . ALA A 1 399 ? 23.459 -6.889 -18.966 1.00 79.19 399 ALA A O 1
ATOM 2718 N N . ASN A 1 400 ? 25.692 -6.759 -19.091 1.00 75.44 400 ASN A N 1
ATOM 2719 C CA . ASN A 1 400 ? 25.967 -8.123 -18.662 1.00 75.44 400 ASN A CA 1
ATOM 2720 C C . ASN A 1 400 ? 27.034 -8.097 -17.575 1.00 75.44 400 ASN A C 1
ATOM 2722 O O . ASN A 1 400 ? 28.210 -8.334 -17.860 1.00 75.44 400 ASN A O 1
ATOM 2726 N N . PRO A 1 401 ? 26.649 -7.779 -16.332 1.00 69.81 401 PRO A N 1
ATOM 2727 C CA . PRO A 1 401 ? 27.611 -7.636 -15.247 1.00 69.81 401 PRO A CA 1
ATOM 2728 C C . PRO A 1 401 ? 28.385 -8.935 -14.970 1.00 69.81 401 PRO A C 1
ATOM 2730 O O . PRO A 1 401 ? 29.499 -8.890 -14.453 1.00 69.81 401 PRO A O 1
ATOM 2733 N N . ALA A 1 402 ? 27.831 -10.095 -15.344 1.00 69.50 402 ALA A N 1
ATOM 2734 C CA . ALA A 1 402 ? 28.460 -11.394 -15.141 1.00 69.50 402 ALA A CA 1
ATOM 2735 C C . ALA A 1 402 ? 29.547 -11.739 -16.179 1.00 69.50 402 ALA A C 1
ATOM 2737 O O . ALA A 1 402 ? 30.317 -12.666 -15.938 1.00 69.50 402 ALA A O 1
ATOM 2738 N N . ASN A 1 403 ? 29.633 -11.033 -17.317 1.00 68.31 403 ASN A N 1
ATOM 2739 C CA . ASN A 1 403 ? 30.545 -11.347 -18.434 1.00 68.31 403 ASN A CA 1
ATOM 2740 C C . ASN A 1 403 ? 30.456 -12.806 -18.946 1.00 68.31 403 ASN A C 1
ATOM 2742 O O . ASN A 1 403 ? 31.415 -13.346 -19.501 1.00 68.31 403 ASN A O 1
ATOM 2746 N N . ILE A 1 404 ? 29.308 -13.462 -18.765 1.00 67.31 404 ILE A N 1
ATOM 2747 C CA . ILE A 1 404 ? 29.020 -14.815 -19.270 1.00 67.31 404 ILE A CA 1
ATOM 2748 C C . ILE A 1 404 ? 28.162 -14.670 -20.538 1.00 67.31 404 ILE A C 1
ATOM 2750 O O . ILE A 1 404 ? 27.330 -13.770 -20.570 1.00 67.31 404 ILE A O 1
ATOM 2754 N N . PRO A 1 405 ? 28.285 -15.512 -21.581 1.00 66.38 405 PRO A N 1
ATOM 2755 C CA . PRO A 1 405 ? 27.416 -15.413 -22.757 1.00 66.38 405 PRO A CA 1
ATOM 2756 C C . PRO A 1 405 ? 25.924 -15.435 -22.391 1.00 66.38 405 PRO A C 1
ATOM 2758 O O . PRO A 1 405 ? 25.448 -16.363 -21.735 1.00 66.38 405 PRO A O 1
ATOM 2761 N N . ALA A 1 406 ? 25.178 -14.421 -22.813 1.00 69.94 406 ALA A N 1
ATOM 2762 C CA . ALA A 1 406 ? 23.723 -14.363 -22.728 1.00 69.94 406 ALA A CA 1
ATOM 2763 C C . ALA A 1 406 ? 23.130 -13.569 -23.894 1.00 69.94 406 ALA A C 1
ATOM 2765 O O . ALA A 1 406 ? 23.807 -12.825 -24.610 1.00 69.94 406 ALA A O 1
ATOM 2766 N N . VAL A 1 407 ? 21.833 -13.774 -24.106 1.00 77.81 407 VAL A N 1
ATOM 2767 C CA . VAL A 1 407 ? 21.086 -13.191 -25.218 1.00 77.81 407 VAL A CA 1
ATOM 2768 C C . VAL A 1 407 ? 20.029 -12.261 -24.652 1.00 77.81 407 VAL A C 1
ATOM 2770 O O . VAL A 1 407 ? 19.158 -12.698 -23.900 1.00 77.81 407 VAL A O 1
ATOM 2773 N N . THR A 1 408 ? 20.089 -10.997 -25.062 1.00 84.62 408 THR A N 1
ATOM 2774 C CA . THR A 1 408 ? 18.975 -10.057 -24.913 1.00 84.62 408 THR A CA 1
ATOM 2775 C C . THR A 1 408 ? 18.286 -9.954 -26.269 1.00 84.62 408 THR A C 1
ATOM 2777 O O . THR A 1 408 ? 18.890 -9.557 -27.268 1.00 84.62 408 THR A O 1
ATOM 2780 N N . GLN A 1 409 ? 17.028 -10.374 -26.332 1.00 88.94 409 GLN A N 1
ATOM 2781 C CA . GLN A 1 409 ? 16.230 -10.381 -27.549 1.00 88.94 409 GLN A CA 1
ATOM 2782 C C . GLN A 1 409 ? 15.150 -9.307 -27.470 1.00 88.94 409 GLN A C 1
ATOM 2784 O O . GLN A 1 409 ? 14.279 -9.362 -26.609 1.00 88.94 409 GLN A O 1
ATOM 2789 N N . PHE A 1 410 ? 15.166 -8.374 -28.416 1.00 90.12 410 PHE A N 1
ATOM 2790 C CA . PHE A 1 410 ? 14.090 -7.413 -28.621 1.00 90.12 410 PHE A CA 1
ATOM 2791 C C . PHE A 1 410 ? 13.085 -7.980 -29.622 1.00 90.12 410 PHE A C 1
ATOM 2793 O O . PHE A 1 410 ? 13.459 -8.407 -30.717 1.00 90.12 410 PHE A O 1
ATOM 2800 N N . THR A 1 411 ? 11.806 -7.972 -29.264 1.00 91.56 411 THR A N 1
ATOM 2801 C CA . THR A 1 411 ? 10.702 -8.447 -30.110 1.00 91.56 411 THR A CA 1
ATOM 2802 C C . THR A 1 411 ? 9.570 -7.425 -30.158 1.00 91.56 411 THR A C 1
ATOM 2804 O O . THR A 1 411 ? 9.449 -6.596 -29.258 1.00 91.56 411 THR A O 1
ATOM 2807 N N . GLY A 1 412 ? 8.727 -7.483 -31.189 1.00 89.88 412 GLY A N 1
ATOM 2808 C CA . GLY A 1 412 ? 7.525 -6.648 -31.280 1.00 89.88 412 GLY A CA 1
ATOM 2809 C C . GLY A 1 412 ? 7.730 -5.362 -32.080 1.00 89.88 412 GLY A C 1
ATOM 2810 O O . GLY A 1 412 ? 8.234 -5.417 -33.198 1.00 89.88 412 GLY A O 1
ATOM 2811 N N . GLY A 1 413 ? 7.259 -4.235 -31.542 1.00 88.75 413 GLY A N 1
ATOM 2812 C CA . GLY A 1 413 ? 7.199 -2.935 -32.211 1.00 88.75 413 GLY A CA 1
ATOM 2813 C C . GLY A 1 413 ? 8.489 -2.104 -32.174 1.00 88.75 413 GLY A C 1
ATOM 2814 O O . GLY A 1 413 ? 9.604 -2.606 -32.044 1.00 88.75 413 GLY A O 1
ATOM 2815 N N . ASN A 1 414 ? 8.326 -0.789 -32.312 1.00 89.12 414 ASN A N 1
ATOM 2816 C CA . ASN A 1 414 ? 9.420 0.182 -32.373 1.00 89.12 414 ASN A CA 1
ATOM 2817 C C . ASN A 1 414 ? 9.654 0.830 -30.999 1.00 89.12 414 ASN A C 1
ATOM 2819 O O . ASN A 1 414 ? 8.686 1.147 -30.325 1.00 89.12 414 ASN A O 1
ATOM 2823 N N . LEU A 1 415 ? 10.895 1.081 -30.592 1.00 89.38 415 LEU A N 1
ATOM 2824 C CA . LEU A 1 415 ? 11.230 1.834 -29.377 1.00 89.38 415 LEU A CA 1
ATOM 2825 C C . LEU A 1 415 ? 12.080 3.047 -29.759 1.00 89.38 415 LEU A C 1
ATOM 2827 O O . LEU A 1 415 ? 13.100 2.887 -30.425 1.00 89.38 415 LEU A O 1
ATOM 2831 N N . THR A 1 416 ? 11.682 4.242 -29.338 1.00 91.00 416 THR A N 1
ATOM 2832 C CA . THR A 1 416 ? 12.475 5.465 -29.536 1.00 91.00 416 THR A CA 1
ATOM 2833 C C . THR A 1 416 ? 13.221 5.806 -28.253 1.00 91.00 416 THR A C 1
ATOM 2835 O O . THR A 1 416 ? 12.610 5.836 -27.188 1.00 91.00 416 THR A O 1
ATOM 2838 N N . ILE A 1 417 ? 14.520 6.078 -28.351 1.00 90.69 417 ILE A N 1
ATOM 2839 C CA . ILE A 1 417 ? 15.393 6.480 -27.242 1.00 90.69 417 ILE A CA 1
ATOM 2840 C C . ILE A 1 417 ? 15.917 7.883 -27.549 1.00 90.69 417 ILE A C 1
ATOM 2842 O O . ILE A 1 417 ? 16.482 8.080 -28.614 1.00 90.69 417 ILE A O 1
ATOM 2846 N N . PHE A 1 418 ? 15.746 8.852 -26.647 1.00 89.19 418 PHE A N 1
ATOM 2847 C CA . PHE A 1 418 ? 16.265 10.216 -26.863 1.00 89.19 418 PHE A CA 1
ATOM 2848 C C . PHE A 1 418 ? 17.691 10.435 -26.348 1.00 89.19 418 PHE A C 1
ATOM 2850 O O . PHE A 1 418 ? 18.357 11.388 -26.754 1.00 89.19 418 PHE A O 1
ATOM 2857 N N . GLY A 1 419 ? 18.172 9.573 -25.455 1.00 87.69 419 GLY A N 1
ATOM 2858 C CA . GLY A 1 419 ? 19.562 9.555 -25.023 1.00 87.69 419 GLY A CA 1
ATOM 2859 C C . GLY A 1 419 ? 20.426 8.583 -25.830 1.00 87.69 419 GLY A C 1
ATOM 2860 O O . GLY A 1 419 ? 20.044 8.019 -26.848 1.00 87.69 419 GLY A O 1
ATOM 2861 N N . ASN A 1 420 ? 21.633 8.352 -25.327 1.00 87.31 420 ASN A N 1
ATOM 2862 C CA . ASN A 1 420 ? 22.537 7.319 -25.835 1.00 87.31 420 ASN A CA 1
ATOM 2863 C C . ASN A 1 420 ? 21.959 5.901 -25.700 1.00 87.31 420 ASN A C 1
ATOM 2865 O O . ASN A 1 420 ? 21.401 5.538 -24.661 1.00 87.31 420 ASN A O 1
ATOM 2869 N N . LEU A 1 421 ? 22.216 5.082 -26.718 1.00 87.88 421 LEU A N 1
ATOM 2870 C CA . LEU A 1 421 ? 22.066 3.633 -26.673 1.00 87.88 421 LEU A CA 1
ATOM 2871 C C . LEU A 1 421 ? 23.434 2.977 -26.482 1.00 87.88 421 LEU A C 1
ATOM 2873 O O . LEU A 1 421 ? 24.312 3.096 -27.336 1.00 87.88 421 LEU A O 1
ATOM 2877 N N . THR A 1 422 ? 23.581 2.235 -25.390 1.00 86.44 422 THR A N 1
ATOM 2878 C CA . THR A 1 422 ? 24.758 1.422 -25.085 1.00 86.44 422 THR A CA 1
ATOM 2879 C C . THR A 1 422 ? 24.366 -0.051 -25.108 1.00 86.44 422 THR A C 1
ATOM 2881 O O . THR A 1 422 ? 23.621 -0.529 -24.256 1.00 86.44 422 THR A O 1
ATOM 2884 N N . ILE A 1 423 ? 24.882 -0.800 -26.077 1.00 80.38 423 ILE A N 1
ATOM 2885 C CA . ILE A 1 423 ? 24.745 -2.257 -26.125 1.00 80.38 423 ILE A CA 1
ATOM 2886 C C . ILE A 1 423 ? 26.138 -2.843 -25.913 1.00 80.38 423 ILE A C 1
ATOM 2888 O O . ILE A 1 423 ? 27.036 -2.550 -26.698 1.00 80.38 423 ILE A O 1
ATOM 2892 N N . ASN A 1 424 ? 26.296 -3.684 -24.887 1.00 70.81 424 ASN A N 1
ATOM 2893 C CA . ASN A 1 424 ? 27.524 -4.414 -24.554 1.00 70.81 424 ASN A CA 1
ATOM 2894 C C . ASN A 1 424 ? 28.718 -3.542 -24.127 1.00 70.81 424 ASN A C 1
ATOM 2896 O O . ASN A 1 424 ? 29.568 -3.173 -24.938 1.00 70.81 424 ASN A O 1
ATOM 2900 N N . ASN A 1 425 ? 28.873 -3.339 -22.817 1.00 47.97 425 ASN A N 1
ATOM 2901 C CA . ASN A 1 425 ? 30.147 -2.902 -22.254 1.00 47.97 425 ASN A CA 1
ATOM 2902 C C . ASN A 1 425 ? 31.029 -4.139 -21.960 1.00 47.97 425 ASN A C 1
ATOM 2904 O O . ASN A 1 425 ? 30.913 -4.759 -20.912 1.00 47.97 425 ASN A O 1
ATOM 2908 N N . ALA A 1 426 ? 31.890 -4.473 -22.927 1.00 41.81 426 ALA A N 1
ATOM 2909 C CA . ALA A 1 426 ? 33.087 -5.323 -22.835 1.00 41.81 426 ALA A CA 1
ATOM 2910 C C . ALA A 1 426 ? 32.986 -6.880 -22.889 1.00 41.81 426 ALA A C 1
ATOM 2912 O O . ALA A 1 426 ? 32.513 -7.580 -22.003 1.00 41.81 426 ALA A O 1
ATOM 2913 N N . THR A 1 427 ? 33.686 -7.418 -23.900 1.00 43.38 427 THR A N 1
ATOM 2914 C CA . THR A 1 427 ? 34.564 -8.618 -23.904 1.00 43.38 427 THR A CA 1
ATOM 2915 C C . THR A 1 427 ? 34.090 -10.060 -24.164 1.00 43.38 427 THR A C 1
ATOM 2917 O O . THR A 1 427 ? 34.950 -10.821 -24.604 1.00 43.38 427 THR A O 1
ATOM 2920 N N . VAL A 1 428 ? 32.823 -10.490 -24.054 1.00 42.03 428 VAL A N 1
ATOM 2921 C CA . VAL A 1 428 ? 32.464 -11.895 -24.415 1.00 42.03 428 VAL A CA 1
ATOM 2922 C C . VAL A 1 428 ? 31.056 -12.037 -25.016 1.00 42.03 428 VAL A C 1
ATOM 2924 O O . VAL A 1 428 ? 30.085 -11.661 -24.378 1.00 42.03 428 VAL A O 1
ATOM 2927 N N . ASN A 1 429 ? 30.967 -12.601 -26.235 1.00 49.34 429 ASN A N 1
ATOM 2928 C CA . ASN A 1 429 ? 29.809 -13.240 -26.907 1.00 49.34 429 ASN A CA 1
ATOM 2929 C C . ASN A 1 429 ? 28.390 -12.973 -26.347 1.00 49.34 429 ASN A C 1
ATOM 2931 O O . ASN A 1 429 ? 27.647 -13.909 -26.052 1.00 49.34 429 ASN A O 1
ATOM 2935 N N . ASN A 1 430 ? 27.974 -11.710 -26.284 1.00 50.97 430 ASN A N 1
ATOM 2936 C CA . ASN A 1 430 ? 26.580 -11.353 -26.052 1.00 50.97 430 ASN A CA 1
ATOM 2937 C C . ASN A 1 430 ? 25.897 -11.017 -27.370 1.00 50.97 430 ASN A C 1
ATOM 2939 O O . ASN A 1 430 ? 26.191 -9.999 -28.002 1.00 50.97 430 ASN A O 1
ATOM 2943 N N . ALA A 1 431 ? 24.976 -11.884 -27.786 1.00 59.69 431 ALA A N 1
ATOM 2944 C CA . ALA A 1 431 ? 24.153 -11.637 -28.955 1.00 59.69 431 ALA A CA 1
ATOM 2945 C C . ALA A 1 431 ? 22.934 -10.806 -28.541 1.00 59.69 431 ALA A C 1
ATOM 2947 O O . ALA A 1 431 ? 22.036 -11.300 -27.861 1.00 59.69 431 ALA A O 1
ATOM 2948 N N . THR A 1 432 ? 22.880 -9.550 -28.974 1.00 68.12 432 THR A N 1
ATOM 2949 C CA . THR A 1 432 ? 21.626 -8.792 -28.987 1.00 68.12 432 THR A CA 1
ATOM 2950 C C . THR A 1 432 ? 20.921 -9.069 -30.305 1.00 68.12 432 THR A C 1
ATOM 2952 O O . THR A 1 432 ? 21.502 -8.868 -31.371 1.00 68.12 432 THR A O 1
ATOM 2955 N N . THR A 1 433 ? 19.684 -9.559 -30.251 1.00 74.25 433 THR A N 1
ATOM 2956 C CA . THR A 1 433 ? 18.910 -9.880 -31.460 1.00 74.25 433 THR A CA 1
ATOM 2957 C C . THR A 1 433 ? 17.654 -9.026 -31.546 1.00 74.25 433 THR A C 1
ATOM 2959 O O . THR A 1 433 ? 17.009 -8.758 -30.536 1.00 74.25 433 THR A O 1
ATOM 2962 N N . PHE A 1 434 ? 17.306 -8.608 -32.762 1.00 77.25 434 PHE A N 1
ATOM 2963 C CA . PHE A 1 434 ? 16.095 -7.847 -33.063 1.00 77.25 434 PHE A CA 1
ATOM 2964 C C . PHE A 1 434 ? 15.179 -8.715 -33.926 1.00 77.25 434 PHE A C 1
ATOM 2966 O O . PHE A 1 434 ? 15.470 -8.963 -35.095 1.00 77.25 434 PHE A O 1
ATOM 2973 N N . ASN A 1 435 ? 14.089 -9.215 -33.346 1.00 76.31 435 ASN A N 1
ATOM 2974 C CA . ASN A 1 435 ? 13.098 -10.039 -34.032 1.00 76.31 435 ASN A CA 1
ATOM 2975 C C . ASN A 1 435 ? 11.809 -9.232 -34.237 1.00 76.31 435 ASN A C 1
ATOM 2977 O O . ASN A 1 435 ? 10.921 -9.211 -33.385 1.00 76.31 435 ASN A O 1
ATOM 2981 N N . GLY A 1 436 ? 11.747 -8.496 -35.346 1.00 68.81 436 GLY A N 1
ATOM 2982 C CA . GLY A 1 436 ? 10.633 -7.599 -35.675 1.00 68.81 436 GLY A CA 1
ATOM 2983 C C . GLY A 1 436 ? 10.705 -6.222 -35.006 1.00 68.81 436 GLY A C 1
ATOM 2984 O O . GLY A 1 436 ? 10.178 -5.266 -35.570 1.00 68.81 436 GLY A O 1
ATOM 2985 N N . ALA A 1 437 ? 11.428 -6.099 -33.889 1.00 74.19 437 ALA A N 1
ATOM 2986 C CA . ALA A 1 437 ? 11.624 -4.833 -33.194 1.00 74.19 437 ALA A CA 1
ATOM 2987 C C . ALA A 1 437 ? 12.640 -3.910 -33.884 1.00 74.19 437 ALA A C 1
ATOM 2989 O O . ALA A 1 437 ? 13.606 -4.373 -34.494 1.00 74.19 437 ALA A O 1
ATOM 2990 N N . LYS A 1 438 ? 12.463 -2.594 -33.721 1.00 80.44 438 LYS A N 1
ATOM 2991 C CA . LYS A 1 438 ? 13.430 -1.567 -34.148 1.00 80.44 438 LYS A CA 1
ATOM 2992 C C . LYS A 1 438 ? 13.678 -0.570 -33.022 1.00 80.44 438 LYS A C 1
ATOM 2994 O O . LYS A 1 438 ? 12.726 -0.153 -32.369 1.00 80.44 438 LYS A O 1
ATOM 2999 N N . ILE A 1 439 ? 14.932 -0.163 -32.831 1.00 79.25 439 ILE A N 1
ATOM 3000 C CA . ILE A 1 439 ? 15.294 0.942 -31.934 1.00 79.25 439 ILE A CA 1
ATOM 3001 C C . ILE A 1 439 ? 15.652 2.163 -32.782 1.00 79.25 439 ILE A C 1
ATOM 3003 O O . ILE A 1 439 ? 16.453 2.053 -33.710 1.00 79.25 439 ILE A O 1
ATOM 3007 N N . TYR A 1 440 ? 15.047 3.303 -32.464 1.00 82.00 440 TYR A N 1
ATOM 3008 C CA . TYR A 1 440 ? 15.317 4.602 -33.075 1.00 82.00 440 TYR A CA 1
ATOM 3009 C C . TYR A 1 440 ? 16.056 5.490 -32.072 1.00 82.00 440 TYR A C 1
ATOM 3011 O O . TYR A 1 440 ? 15.717 5.474 -30.887 1.00 82.00 440 TYR A O 1
ATOM 3019 N N . LEU A 1 441 ? 17.051 6.229 -32.565 1.00 76.25 441 LEU A N 1
ATOM 3020 C CA . LEU A 1 441 ? 17.794 7.260 -31.835 1.00 76.25 441 LEU A CA 1
ATOM 3021 C C . LEU A 1 441 ? 17.348 8.644 -32.298 1.00 76.25 441 LEU A C 1
ATOM 3023 O O . LEU A 1 441 ? 17.120 8.779 -33.526 1.00 76.25 441 LEU A O 1
#

Foldseek 3Di:
DEAEADAEADEDQEEAEFAEEDDDAPPDPPDQQERAQEYEYHEDQAHPHAAEYETEYEYEHPDQPHEHEAHQEYEYAYEHADEAREAYAYYETEYEYEHNYEHYQEYEYHYAHAHEYEYAEYEGAYEYDHYAHREYYPDLRYCYEYEYQEYEYEYEDDHHEYEQAAAEEYYHVEEYEYAYADEPRAYEYHNYAHQEYEHLYEYEYQYQHAYEDRHHEQHEYYHAEEYEYNHQYEYEDADDELYEYEYQAYAYQHHEYEYHYDDDPRYEAEHEYYHANEHEYEAEAPPDPPYENEYQEEAHAAYEYEDYYDPPDDAYEYEHQPDQRAYEYAFAAYEYECQRHQEYEHQHLHYEAYHQVGGYHYDNPQRHEYEHEHHPVADEREYEYYAHAEEDNYEYAYDYPPLDEHEHEYEYEEYEYNYYYHYDDDDDHYDYYYHHYYYHD

Sequence (441 aa):
GTITFPNVPTTVGGTVSNSFSISGTPNVVGQANDGNGLITFQAAANLVNLKAISNTASGSPVDNTSTHDNNGNIIFNLTNTSGTDFDATTVTNGSNFGGDATNSGNIVFTAGGTSTIQVTTVSNTSTSTVATCGLIDFNATRTGNFTATGVSTSGSTVGGDIIIGNAGTVQINGNLSNSRSIAGADVTVGNGATATVNITGSYTNSGLSNVTFNLAANAAVAITGSVTNSGAGTSSFATLVNGTFTSGGLSVSAGAVNFTLYNGVGAALNVGAVNLSGGSLSVPALNGATSDFVCNSFTMSGGTHTINGTAAGGAEDILVGAGTVIGNTSLTGGTLDLTNITLFQTNGTSITIGGAAGNATFTGAAATTLTLDQPIPNVLQTVTIGNFAPVWPGHLTSANPANIPAVTQFTGGNLTIFGNLTINNATVNNATTFNGAKIYL

Secondary structure (DSSP, 8-state):
--EEE-SS-B---SEEEEEEEE-S----TT----STT-EEE---S-EEEEEEEEEEEEE----TTS-EESTT-EEEE---SSSEEEEEEEEEE--EE-SSEESBS-EEEE--BSPEEEEEEEEE--EESSSSB--EE--TTB-S-EEEEEEEE----SS--EEEEESSEEEEEEEEEE--S-SS--EEEEEEEEEEEEESS-EEE-SSS-EEEEEEEEEEEEEEEEEEE-SSSEEEEEEESS-EEEEEEEEESSSEEEEEE-SSTT-EEEEEEEEESSSEEEEE---STT-EEEEEEEEEEEEEEEEE--TTT--EEEEES-TT----EEEEEEEEE-TTEEEEEE--SEEEES-SS---EEES-TT-EEEEEPPSS--PEEEEEPTT--EESSEEEEE-TT-S--EEEEEESEEEESS-EEE--SSS--EEEEEB-EEE-

Radius of gyration: 26.45 Å; Cα contacts (8 Å, |Δi|>4): 1633; chains: 1; bounding box: 78×36×76 Å

pLDDT: mean 77.27, std 13.34, range [41.56, 96.81]

Solvent-accessible surface area (backbone atoms only — not comparable to full-atom values): 19239 Å² total; per-residue (Å²): 87,68,48,74,47,64,70,46,69,44,72,46,86,43,72,50,75,48,76,27,76,54,83,68,76,75,90,54,91,87,68,66,65,52,40,40,18,21,38,36,40,39,34,38,64,37,35,52,47,31,52,29,36,40,35,36,14,37,33,51,54,77,55,89,81,55,68,24,39,38,26,18,20,38,37,38,40,44,68,41,62,69,53,64,45,36,35,31,47,30,42,38,33,43,10,41,36,40,38,50,33,32,59,19,17,24,42,37,38,48,40,56,32,53,28,34,43,38,33,41,30,40,37,37,49,9,34,21,76,62,21,34,18,37,25,37,33,47,30,78,66,24,54,15,40,29,38,29,30,27,41,39,40,35,37,55,24,46,44,23,52,28,34,48,27,10,37,29,37,36,38,27,67,21,38,41,40,38,46,25,70,28,59,80,18,36,34,33,36,16,38,48,59,11,43,31,40,40,25,62,22,34,42,37,38,53,10,35,26,36,34,36,38,39,36,12,72,53,12,37,38,40,28,57,26,39,41,36,27,60,9,66,14,37,41,32,46,37,44,30,23,42,12,39,41,39,29,45,16,39,36,29,50,20,26,32,39,36,45,36,44,47,59,42,85,73,32,38,44,41,34,27,42,38,41,30,56,17,30,29,45,36,43,47,28,48,47,29,102,78,26,39,48,36,24,41,20,42,36,31,55,23,32,50,32,36,45,42,31,58,95,76,87,38,73,31,37,40,31,23,12,64,83,71,44,69,3,40,35,32,35,26,16,30,35,45,36,28,63,32,30,41,35,41,36,32,16,22,49,49,32,32,44,20,18,96,88,37,42,34,42,67,40,65,23,67,73,20,29,39,33,44,35,58,31,63,77,72,50,69,24,39,37,39,28,12,75,66,49,25,58,45,55,10,26,42,34,43,42,58,92,80,62,60,66,39,37,46,33,34,27,48,24,37,39,36,30,71,33,61,79,45,76,68,85,72,94,49,77,59,52,73,44,66,55,76,29,48,82,43,115